Protein AF-A0A8C1LVQ7-F1 (afdb_monomer)

pLDDT: mean 75.04, std 17.67, range [25.98, 98.31]

Secondary structure (DSSP, 8-state):
--EE-SS-EEE-SSS-HHHHHHHHHHHHHTT--S-EEE-SSSTTTTTTTT------TTTHHHHHHHHHHHS-----B-S-EEEEE-S--S-----TT-EEE-HHHHHHH-TTS--TT--EEEEETT--B--HHHHHHHT-S--PPPPSS-EE-S-EEE--GGG--SSSSS-TTS----EEEE----SS---EEETTEEE------TTT----HHHHHH-SPTT-SS--BPP--GGGHHHHHHHHHHSGGGGG-------B-EEEE-TTS--EEEEPTTSTTEEEEE--SSGGGTSTTHHHHHTT---S--GGG-GGG--TT--HHHHT--HHHHGGGS---TT----TT-S-S---TTHHHHTTTEEEEEETTEEEEEEE--TTS--S----SS--TTHHHHHHHHHHHHHS------TTS------STTHHHHHHHH-SSPPPP--TTTHHHHHHHHHHHHHHHHHHHHHHHHHHHHHHHTT--

Mean predicted aligned error: 12.25 Å

InterPro domains:
  IPR006076 FAD dependent oxidoreductase [PF01266] (23-138)
  IPR006222 GCVT, N-terminal domain [PF01571] (364-446)
  IPR027266 Aminomethyltransferase superfamily [G3DSA:3.30.1360.120] (344-453)
  IPR036188 FAD/NAD(P)-binding domain superfamily [G3DSA:3.50.50.60] (22-139)
  IPR036188 FAD/NAD(P)-binding domain superfamily [G3DSA:3.50.50.60] (146-315)
  IPR036188 FAD/NAD(P)-binding domain superfamily [SSF51905] (23-320)

Nearest PDB structures (foldseek):
  4paa-assembly2_B  TM=9.096E-01  e=4.482E-50  Rattus norvegicus
  4pab-assembly2_B  TM=9.249E-01  e=1.446E-49  Rattus norvegicus
  5l46-assembly2_B  TM=9.086E-01  e=3.044E-48  Homo sapiens
  3gsi-assembly1_A  TM=8.073E-01  e=5.588E-16  Arthrobacter globiformis
  1y56-assembly1_B  TM=6.963E-01  e=1.276E-12  Pyrococcus horikoshii OT3

Organism: Cyprinus carpio (NCBI:txid7962)

Radius of gyration: 30.46 Å; Cα contacts (8 Å, |Δi|>4): 750; chains: 1; bounding box: 82×115×69 Å

Foldseek 3Di:
DAPEQPFAEEDDAAAVLLQSLLQLLLCVVVVTPSYHYDYPPDHNFADLQLDWAFWPVPCLVVLVVLCVVQVFNFAFDWLWDKDFDQDPQPDLDQPPQWDKAALVVVCVSPVLFDSPRTGIMTIGGSTTTTRSVSSSVSSDDDDDDDDDDHYDRPAYEDAHWQQQDQDDDDDVWQGQQKWKWKDFFDQRWPWDDDPPDTDTGYLAALVLTDTPLVCSVVNDDPPRTNDFDDDDCVSGVVVLVVVCVGRVVSVVDDDPDDGIHMGMAHLQQAAAFADGPPDPRYTYQYHHNHPNHGNSPRNCRVVVNCVDDDVVNHSVLATNQSDSQSSSFRRNSNCVPPRDFVVDADPRPPQTPDEDPCCVVCVVFADFGDGSNYTFGPFGDDPPQDDDDDTGNDDDRCPVRVVVQVVCVVVHNDDGDPVPDDDDDADDPCSLVVVPVVDPDHDDDPDCPPVVVVVVVVVVVVVVVVVVVVVVVVVVVVVVVVVPD

Sequence (485 aa):
MICAADGCVLALRDGSAGVLRNLAYHLVKAGQKDVVLLEKSQLTAGSTWHAVHTRVRGHIKLSEQLEAETGQAVGFHQPGSGRAQISDDQNTLAPDATVPHRPEKIQQLFPLLNMDKVLAGLYNPGDGHIDPYSLTMAQIYYPAPTPHGTIRANRIVNATGLATPTRQTTPPHDRPHLFIGPHPHNASPVRRQERDGLLFGPYEKEEKMKLQDSWVRDRVPPGFGKELFESDLDRIMDHVERAMEMVLVLKNADIINSVSGPITYTPDLLPMIGPHQGARNYWTAIGFSSIRQGKARVCRVIDRCVACDLIECDPNRYAHWTSVPYLCARESYGFNNVVGYPKEERFAGRPTDRVSGVYELLKDRCSMGFHAGWEQPHYFHKPGDDTGYKPSFRRTNWFGPVGRECKLVMEGVGVIDLSPFGKFIVKGEDSHRLLDRVFANTLPKVRERETERERATDRERETERDRATDRERERERERDSSVFE

Solvent-accessible surface area (backbone atoms only — not comparable to full-atom values): 28679 Å² total; per-residue (Å²): 109,75,51,78,37,99,16,44,30,44,44,42,36,41,14,36,35,56,45,57,33,50,40,51,40,49,41,46,75,73,66,51,58,56,70,42,77,50,68,78,82,53,88,35,26,31,48,33,61,79,47,83,53,65,49,48,73,83,40,50,70,57,59,63,44,41,29,76,74,60,74,37,76,34,61,74,46,54,88,25,47,77,46,77,35,67,67,86,70,89,66,78,78,61,60,101,78,46,48,81,37,56,43,69,59,49,40,72,76,40,71,64,50,53,58,93,56,46,70,30,28,39,41,32,78,71,23,23,36,46,39,49,58,38,45,42,57,47,44,62,78,78,93,73,90,72,82,88,65,56,72,52,57,77,28,42,34,39,34,17,37,71,60,55,63,71,73,84,86,55,61,94,49,61,49,74,65,60,37,40,28,63,48,55,42,37,55,64,66,48,70,42,77,48,88,98,46,77,42,65,33,43,39,47,51,48,90,68,53,67,62,45,61,62,36,63,75,74,44,65,65,91,82,78,56,79,68,65,53,81,69,64,62,78,79,44,38,76,52,52,53,54,44,28,68,39,27,54,71,53,72,80,53,82,85,88,79,72,79,27,31,62,35,22,26,24,63,82,48,46,36,27,43,41,68,40,82,98,43,88,55,33,30,36,50,31,21,55,61,47,77,65,75,46,57,74,56,52,50,35,63,74,72,74,46,73,86,62,94,56,72,84,25,34,50,65,65,58,48,66,52,63,35,71,70,40,42,66,36,44,53,54,58,38,49,72,58,56,86,83,43,62,85,68,83,82,64,73,52,62,81,44,86,42,59,57,96,56,40,84,79,41,58,91,44,28,49,70,34,85,53,86,52,24,64,38,76,72,44,56,65,56,95,90,58,72,78,79,95,61,74,40,94,57,91,43,66,60,54,64,41,48,53,50,52,55,48,39,48,75,77,58,80,70,85,78,86,66,78,81,62,90,82,85,88,84,75,66,92,60,36,64,65,52,51,55,71,73,41,93,60,82,75,79,77,85,73,69,75,60,60,54,56,54,53,48,52,51,50,53,53,51,53,52,49,53,54,51,53,51,53,50,54,51,54,50,52,54,53,63,57,61,75,76,119

Structure (mmCIF, N/CA/C/O backbone):
data_AF-A0A8C1LVQ7-F1
#
_entry.id   AF-A0A8C1LVQ7-F1
#
loop_
_atom_site.group_PDB
_atom_site.id
_atom_site.type_symbol
_atom_site.label_atom_id
_atom_site.label_alt_id
_atom_site.label_comp_id
_atom_site.label_asym_id
_atom_site.label_entity_id
_atom_site.label_seq_id
_atom_site.pdbx_PDB_ins_code
_atom_site.Cartn_x
_atom_site.Cartn_y
_atom_site.Cartn_z
_atom_site.occupancy
_atom_site.B_iso_or_equiv
_atom_site.auth_seq_id
_atom_site.auth_comp_id
_atom_site.auth_asym_id
_atom_site.auth_atom_id
_atom_site.pdbx_PDB_model_num
ATOM 1 N N . MET A 1 1 ? -11.438 -18.220 35.500 1.00 28.17 1 MET A N 1
ATOM 2 C CA . MET A 1 1 ? -12.626 -18.737 34.789 1.00 28.17 1 MET A CA 1
ATOM 3 C C . MET A 1 1 ? -12.273 -18.774 33.305 1.00 28.17 1 MET A C 1
ATOM 5 O O . MET A 1 1 ? -11.811 -17.755 32.808 1.00 28.17 1 MET A O 1
ATOM 9 N N . ILE A 1 2 ? -12.343 -19.928 32.632 1.00 31.89 2 ILE A N 1
ATOM 10 C CA . ILE A 1 2 ? -12.141 -19.998 31.174 1.00 31.89 2 ILE A CA 1
ATOM 11 C C . ILE A 1 2 ? -13.504 -19.702 30.557 1.00 31.89 2 ILE A C 1
ATOM 13 O O . ILE A 1 2 ? -14.396 -20.539 30.651 1.00 31.89 2 ILE A O 1
ATOM 17 N N . CYS A 1 3 ? -13.681 -18.516 29.977 1.00 35.53 3 CYS A N 1
ATOM 18 C CA . CYS A 1 3 ? -14.855 -18.264 29.149 1.00 35.53 3 CYS A CA 1
ATOM 19 C C . CYS A 1 3 ? -14.598 -18.960 27.810 1.00 35.53 3 CYS A C 1
ATOM 21 O O . CYS A 1 3 ? -13.742 -18.532 27.029 1.00 35.53 3 CYS A O 1
ATOM 23 N N . ALA A 1 4 ? -15.263 -20.090 27.586 1.00 31.64 4 ALA A N 1
ATOM 24 C CA . ALA A 1 4 ? -15.319 -20.699 26.269 1.00 31.64 4 ALA A CA 1
ATOM 25 C C . ALA A 1 4 ? -16.251 -19.833 25.416 1.00 31.64 4 ALA A C 1
ATOM 27 O O . ALA A 1 4 ? -17.458 -19.828 25.631 1.00 31.64 4 ALA A O 1
ATOM 28 N N . ALA A 1 5 ? -15.678 -19.043 24.513 1.00 40.97 5 ALA A N 1
ATOM 29 C CA . ALA A 1 5 ? -16.430 -18.488 23.405 1.00 40.97 5 ALA A CA 1
ATOM 30 C C . ALA A 1 5 ? -16.334 -19.517 22.275 1.00 40.97 5 ALA A C 1
ATOM 32 O O . ALA A 1 5 ? -15.235 -19.795 21.797 1.00 40.97 5 ALA A O 1
ATOM 33 N N . ASP A 1 6 ? -17.459 -20.071 21.831 1.00 41.31 6 ASP A N 1
ATOM 34 C CA . ASP A 1 6 ? -17.503 -20.955 20.657 1.00 41.31 6 ASP A CA 1
ATOM 35 C C . ASP A 1 6 ? -17.378 -20.165 19.327 1.00 41.31 6 ASP A C 1
ATOM 37 O O . ASP A 1 6 ? -17.620 -20.692 18.239 1.00 41.31 6 ASP A O 1
ATOM 41 N N . GLY A 1 7 ? -16.914 -18.908 19.384 1.00 53.06 7 GLY A N 1
ATOM 42 C CA . GLY A 1 7 ? -16.820 -17.974 18.260 1.00 53.06 7 GLY A CA 1
ATOM 43 C C . GLY A 1 7 ? -15.437 -17.372 17.990 1.00 53.06 7 GLY A C 1
ATOM 44 O O . GLY A 1 7 ? -14.389 -17.809 18.480 1.00 53.06 7 GLY A O 1
ATOM 45 N N . CYS A 1 8 ? -15.438 -16.391 17.087 1.00 56.81 8 CYS A N 1
ATOM 46 C CA . CYS A 1 8 ? -14.257 -15.691 16.585 1.00 56.81 8 CYS A CA 1
ATOM 47 C C . CYS A 1 8 ? -13.794 -14.633 17.597 1.00 56.81 8 CYS A C 1
ATOM 49 O O . CYS A 1 8 ? -14.520 -13.681 17.870 1.00 56.81 8 CYS A O 1
ATOM 51 N N . VAL A 1 9 ? -12.562 -14.735 18.105 1.00 60.12 9 VAL A N 1
ATOM 52 C CA . VAL A 1 9 ? -11.994 -13.685 18.963 1.00 60.12 9 VAL A CA 1
ATOM 53 C C . VAL A 1 9 ? -11.265 -12.668 18.097 1.00 60.12 9 VAL A C 1
ATOM 55 O O . VAL A 1 9 ? -10.383 -12.992 17.301 1.00 60.12 9 VAL A O 1
ATOM 58 N N . LEU A 1 10 ? -11.639 -11.408 18.264 1.00 61.56 10 LEU A N 1
ATOM 59 C CA . LEU A 1 10 ? -11.090 -10.267 17.561 1.00 61.56 10 LEU A CA 1
ATOM 60 C C . LEU A 1 10 ? -10.248 -9.430 18.529 1.00 61.56 10 LEU A C 1
ATOM 62 O O . LEU A 1 10 ? -10.754 -8.540 19.205 1.00 61.56 10 LEU A O 1
ATOM 66 N N . ALA A 1 11 ? -8.957 -9.715 18.657 1.00 56.19 11 ALA A N 1
ATOM 67 C CA . ALA A 1 11 ? -8.146 -9.046 19.663 1.00 56.19 11 ALA A CA 1
ATOM 68 C C . ALA A 1 11 ? -6.679 -8.914 19.255 1.00 56.19 11 ALA A C 1
ATOM 70 O O . ALA A 1 11 ? -6.014 -9.919 19.008 1.00 56.19 11 ALA A O 1
ATOM 71 N N . LEU A 1 12 ? -6.145 -7.685 19.294 1.00 52.28 12 LEU A N 1
ATOM 72 C CA . LEU A 1 12 ? -5.414 -7.145 20.459 1.00 52.28 12 LEU A CA 1
ATOM 73 C C . LEU A 1 12 ? -4.990 -5.669 20.191 1.00 52.28 12 LEU A C 1
ATOM 75 O O . LEU A 1 12 ? -4.910 -5.259 19.046 1.00 52.28 12 LEU A O 1
ATOM 79 N N . ARG A 1 13 ? -4.755 -4.896 21.265 1.00 50.66 13 ARG A N 1
ATOM 80 C CA . ARG A 1 13 ? -3.928 -3.671 21.498 1.00 50.66 13 ARG A CA 1
ATOM 81 C C . ARG A 1 13 ? -3.842 -2.490 20.482 1.00 50.66 13 ARG A C 1
ATOM 83 O O . ARG A 1 13 ? -3.178 -2.601 19.478 1.00 50.66 13 ARG A O 1
ATOM 90 N N . ASP A 1 14 ? -4.244 -1.292 20.938 1.00 40.28 14 ASP A N 1
ATOM 91 C CA . ASP A 1 14 ? -3.823 0.083 20.534 1.00 40.28 14 ASP A CA 1
ATOM 92 C C . ASP A 1 14 ? -4.612 0.919 19.522 1.00 40.28 14 ASP A C 1
ATOM 94 O O . ASP 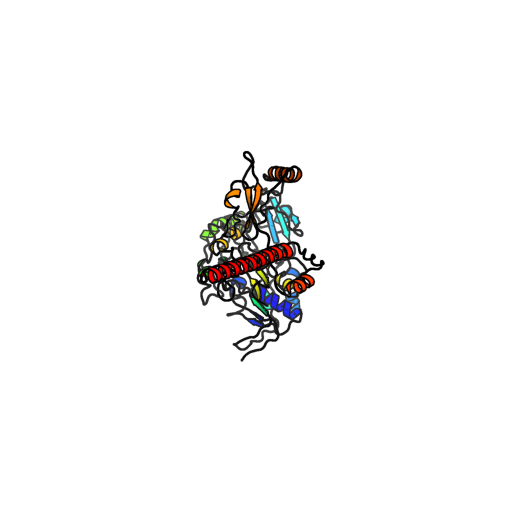A 1 14 ? -4.106 1.839 18.896 1.00 40.28 14 ASP A O 1
ATOM 98 N N . GLY A 1 15 ? -5.932 0.777 19.491 1.00 43.97 15 GLY A N 1
ATOM 99 C CA . GLY A 1 15 ? -6.737 1.899 19.015 1.00 43.97 15 GLY A CA 1
ATOM 100 C C . GLY A 1 15 ? -6.507 2.289 17.553 1.00 43.97 15 GLY A C 1
ATOM 101 O O . GLY A 1 15 ? -6.721 3.443 17.192 1.00 43.97 15 GLY A O 1
ATOM 102 N N . SER A 1 16 ? -6.273 1.290 16.700 1.00 48.06 16 SER A N 1
ATOM 103 C CA . SER A 1 16 ? -6.917 1.205 15.380 1.00 48.06 16 SER A CA 1
ATOM 104 C C . SER A 1 16 ? -8.382 0.726 15.514 1.00 48.06 16 SER A C 1
ATOM 106 O O . SER A 1 16 ? -8.925 -0.002 14.681 1.00 48.06 16 SER A O 1
ATOM 108 N N . ALA A 1 17 ? -9.045 1.128 16.609 1.00 49.38 17 ALA A N 1
ATOM 109 C CA . ALA A 1 17 ? -10.346 0.633 17.043 1.00 49.38 17 ALA A CA 1
ATOM 110 C C . ALA A 1 17 ? -11.401 0.724 15.934 1.00 49.38 17 ALA A C 1
ATOM 112 O O . ALA A 1 17 ? -12.252 -0.148 15.855 1.00 49.38 17 ALA A O 1
ATOM 113 N N . GLY A 1 18 ? -11.302 1.699 15.025 1.00 56.47 18 GLY A N 1
ATOM 114 C CA . GLY A 1 18 ? -12.224 1.828 13.898 1.00 56.47 18 GLY A CA 1
ATOM 115 C C . GLY A 1 18 ? -12.193 0.678 12.878 1.00 56.47 18 GLY A C 1
ATOM 116 O O . GLY A 1 18 ? -13.194 0.479 12.199 1.00 56.47 18 GLY A O 1
ATOM 117 N N . VAL A 1 19 ? -11.092 -0.072 12.728 1.00 59.38 19 VAL A N 1
ATOM 118 C CA . VAL A 1 19 ? -11.034 -1.234 11.811 1.00 59.38 19 VAL A CA 1
ATOM 119 C C . VAL A 1 19 ? -11.512 -2.503 12.513 1.00 59.38 19 VAL A C 1
ATOM 121 O O . VAL A 1 19 ? -12.360 -3.210 11.976 1.00 59.38 19 VAL A O 1
ATOM 124 N N . LEU A 1 20 ? -11.041 -2.749 13.741 1.00 62.47 20 LEU A N 1
ATOM 125 C CA . LEU A 1 20 ? -11.515 -3.849 14.593 1.00 62.47 20 LEU A CA 1
ATOM 126 C C . LEU A 1 20 ? -13.024 -3.778 14.818 1.00 62.47 20 LEU A C 1
ATOM 128 O O . LEU A 1 20 ? -13.723 -4.777 14.709 1.00 62.47 20 LEU A O 1
ATOM 132 N N . ARG A 1 21 ? -13.541 -2.584 15.099 1.00 67.44 21 ARG A N 1
ATOM 133 C CA . ARG A 1 21 ? -14.971 -2.360 15.321 1.00 67.44 21 ARG A CA 1
ATOM 134 C C . ARG A 1 21 ? -15.780 -2.555 14.072 1.00 67.44 21 ARG A C 1
ATOM 136 O O . ARG A 1 21 ? -16.805 -3.214 14.139 1.00 67.44 21 ARG A O 1
ATOM 143 N N . ASN A 1 22 ? -15.304 -2.043 12.943 1.00 69.75 22 ASN A N 1
ATOM 144 C CA . ASN A 1 22 ? -15.976 -2.272 11.679 1.00 69.75 22 ASN A CA 1
ATOM 145 C C . ASN A 1 22 ? -16.050 -3.774 11.373 1.00 69.75 22 ASN A C 1
ATOM 147 O O . ASN A 1 22 ? -17.121 -4.280 11.058 1.00 69.75 22 ASN A O 1
ATOM 151 N N . LEU A 1 23 ? -14.952 -4.500 11.573 1.00 73.12 23 LEU A N 1
ATOM 152 C CA . LEU A 1 23 ? -14.928 -5.944 11.402 1.00 73.12 23 LEU A CA 1
ATOM 153 C C . LEU A 1 23 ? -15.866 -6.670 12.378 1.00 73.12 23 LEU A C 1
ATOM 155 O O . LEU A 1 23 ? -16.663 -7.491 11.939 1.00 73.12 23 LEU A O 1
ATOM 159 N N . ALA A 1 24 ? -15.829 -6.349 13.673 1.00 75.19 24 ALA A N 1
ATOM 160 C CA . ALA A 1 24 ? -16.742 -6.925 14.662 1.00 75.19 24 ALA A CA 1
ATOM 161 C C . ALA A 1 24 ? -18.212 -6.641 14.311 1.00 75.19 24 ALA A C 1
ATOM 163 O O . ALA A 1 24 ? -19.026 -7.559 14.299 1.00 75.19 24 ALA A O 1
ATOM 164 N N . TYR A 1 25 ? -18.531 -5.391 13.964 1.00 76.00 25 TYR A N 1
ATOM 165 C CA . TYR A 1 25 ? -19.852 -4.952 13.517 1.00 76.00 25 TYR A CA 1
ATOM 166 C C . TYR A 1 25 ? -20.333 -5.779 12.321 1.00 76.00 25 TYR A C 1
ATOM 168 O O . TYR A 1 25 ? -21.446 -6.297 12.343 1.00 76.00 25 TYR A O 1
ATOM 176 N N . HIS A 1 26 ? -19.491 -5.960 11.300 1.00 76.19 26 HIS A N 1
ATOM 177 C CA . HIS A 1 26 ? -19.857 -6.734 10.117 1.00 76.19 26 HIS A CA 1
ATOM 178 C C . HIS A 1 26 ? -19.997 -8.230 10.408 1.00 76.19 26 HIS A C 1
ATOM 180 O O . HIS A 1 26 ? -20.952 -8.827 9.924 1.00 76.19 26 HIS A O 1
ATOM 186 N N . LEU A 1 27 ? -19.130 -8.818 11.238 1.00 76.62 27 LEU A N 1
ATOM 187 C CA . LEU A 1 27 ? -19.247 -10.222 11.650 1.00 76.62 27 LEU A CA 1
ATOM 188 C C . LEU A 1 27 ? -20.560 -10.472 12.401 1.00 76.62 27 LEU A C 1
ATOM 190 O O . LEU A 1 27 ? -21.291 -11.404 12.071 1.00 76.62 27 LEU A O 1
ATOM 194 N N . VAL A 1 28 ? -20.892 -9.615 13.370 1.00 78.06 28 VAL A N 1
ATOM 195 C CA . VAL A 1 28 ? -22.149 -9.711 14.127 1.00 78.06 28 VAL A CA 1
ATOM 196 C C . VAL A 1 28 ? -23.352 -9.502 13.205 1.00 78.06 28 VAL A C 1
ATOM 198 O O . VAL A 1 28 ? -24.300 -10.283 13.251 1.00 78.06 28 VAL A O 1
ATOM 201 N N . LYS A 1 29 ? -23.301 -8.508 12.309 1.00 77.19 29 LYS A N 1
ATOM 202 C CA . LYS A 1 29 ? -24.360 -8.247 11.319 1.00 77.19 29 LYS A CA 1
ATOM 203 C C . LYS A 1 29 ? -24.533 -9.398 10.319 1.00 77.19 29 LYS A C 1
ATOM 205 O O . LYS A 1 29 ? -25.645 -9.633 9.859 1.00 77.19 29 LYS A O 1
ATOM 210 N N . ALA A 1 30 ? -23.467 -10.143 10.025 1.00 76.69 30 ALA A N 1
ATOM 211 C CA . ALA A 1 30 ? -23.495 -11.370 9.228 1.00 76.69 30 ALA A CA 1
ATOM 212 C C . ALA A 1 30 ? -23.968 -12.611 10.018 1.00 76.69 30 ALA A C 1
ATOM 214 O O . ALA A 1 30 ? -24.042 -13.706 9.463 1.00 76.69 30 ALA A O 1
ATOM 215 N N . GLY A 1 31 ? -24.306 -12.462 11.305 1.00 79.44 31 GLY A N 1
ATOM 216 C CA . GLY A 1 31 ? -24.837 -13.531 12.152 1.00 79.44 31 GLY A CA 1
ATOM 217 C C . GLY A 1 31 ? -23.779 -14.353 12.893 1.00 79.44 31 GLY A C 1
ATOM 218 O O . GLY A 1 31 ? -24.126 -15.376 13.489 1.00 79.44 31 GLY A O 1
ATOM 219 N N . GLN A 1 32 ? -22.506 -13.935 12.890 1.00 77.50 32 GLN A N 1
ATOM 220 C CA . GLN A 1 32 ? -21.479 -14.572 13.717 1.00 77.50 32 GLN A CA 1
ATOM 221 C C . GLN A 1 32 ? -21.789 -14.357 15.198 1.00 77.50 32 GLN A C 1
ATOM 223 O O . GLN A 1 32 ? -22.007 -13.233 15.653 1.00 77.50 32 GLN A O 1
ATOM 228 N N . LYS A 1 33 ? -21.777 -15.454 15.955 1.00 79.44 33 LYS A N 1
ATOM 229 C CA . LYS A 1 33 ? -21.964 -15.454 17.407 1.00 79.44 33 LYS A CA 1
ATOM 230 C C . LYS A 1 33 ? -20.618 -15.418 18.126 1.00 79.44 33 LYS A C 1
ATOM 232 O O . LYS A 1 33 ? -19.578 -15.708 17.534 1.00 79.44 33 LYS A O 1
ATOM 237 N N . ASP A 1 34 ? -20.662 -15.038 19.399 1.00 79.31 34 ASP A N 1
ATOM 238 C CA . ASP A 1 34 ? -19.522 -15.055 20.322 1.00 79.31 34 ASP A CA 1
ATOM 239 C C . ASP A 1 34 ? -18.292 -14.292 19.795 1.00 79.31 34 ASP A C 1
ATOM 241 O O . ASP A 1 34 ? -17.144 -14.718 19.945 1.00 79.31 34 ASP A O 1
ATOM 245 N N . VAL A 1 35 ? -18.544 -13.142 19.157 1.00 78.75 35 VAL A N 1
ATOM 246 C CA . VAL A 1 35 ? -17.503 -12.207 18.718 1.00 78.75 35 VAL A CA 1
ATOM 247 C C . VAL A 1 35 ? -17.020 -11.410 19.922 1.00 78.75 35 VAL A C 1
ATOM 249 O O . VAL A 1 35 ? -17.755 -10.596 20.479 1.00 78.75 35 VAL A O 1
ATOM 252 N N . VAL A 1 36 ? -15.765 -11.622 20.313 1.00 78.56 36 VAL A N 1
ATOM 253 C CA . VAL A 1 36 ? -15.163 -10.945 21.470 1.00 78.56 36 VAL A CA 1
ATOM 254 C C . VAL A 1 36 ? -14.109 -9.955 21.002 1.00 78.56 36 VAL A C 1
ATOM 256 O O . VAL A 1 36 ? -13.162 -10.351 20.326 1.00 78.56 36 VAL A O 1
ATOM 259 N N . LEU A 1 37 ? -14.244 -8.686 21.396 1.00 78.25 37 LEU A N 1
ATOM 260 C CA . LEU A 1 37 ? -13.240 -7.650 21.157 1.00 78.25 37 LEU A CA 1
ATOM 261 C C . LEU A 1 37 ? -12.423 -7.394 22.425 1.00 78.25 37 LEU A C 1
ATOM 263 O O . LEU A 1 37 ? -13.003 -7.084 23.464 1.00 78.25 37 LEU A O 1
ATOM 267 N N . LEU A 1 38 ? -11.089 -7.470 22.339 1.00 77.25 38 LEU A N 1
ATOM 268 C CA . LEU A 1 38 ? -10.206 -7.098 23.457 1.00 77.25 38 LEU A CA 1
ATOM 269 C C . LEU A 1 38 ? -9.416 -5.828 23.140 1.00 77.25 38 LEU A C 1
ATOM 271 O O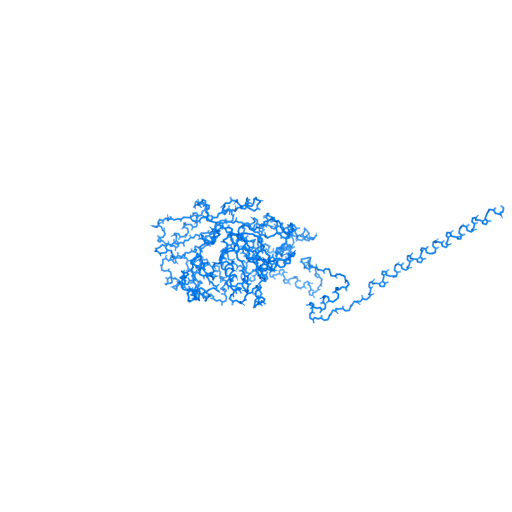 . LEU A 1 38 ? -8.620 -5.788 22.201 1.00 77.25 38 LEU A O 1
ATOM 275 N N . GLU A 1 39 ? -9.601 -4.816 23.982 1.00 75.25 39 GLU A N 1
ATOM 276 C CA . GLU A 1 39 ? -8.851 -3.560 23.973 1.00 75.25 39 GLU A CA 1
ATOM 277 C C . GLU A 1 39 ? -7.995 -3.468 25.244 1.00 75.25 39 GLU A C 1
ATOM 279 O O . GLU A 1 39 ? -8.396 -3.930 26.310 1.00 75.25 39 GLU A O 1
ATOM 284 N N . LYS A 1 40 ? -6.793 -2.894 25.127 1.00 74.88 40 LYS A N 1
ATOM 285 C CA . LYS A 1 40 ? -5.822 -2.802 26.224 1.00 74.88 40 LYS A CA 1
ATOM 286 C C . LYS A 1 40 ? -6.286 -1.842 27.318 1.00 74.88 40 LYS A C 1
ATOM 288 O O . LYS A 1 40 ? -6.053 -2.111 28.491 1.00 74.88 40 LYS A O 1
ATOM 293 N N . SER A 1 41 ? -6.841 -0.697 26.931 1.00 76.31 41 SER A N 1
ATOM 294 C CA . SER A 1 41 ? -7.247 0.354 27.866 1.00 76.31 41 SER A CA 1
ATOM 295 C C . SER A 1 41 ? -8.670 0.804 27.582 1.00 76.31 41 SER A C 1
ATOM 297 O O . SER A 1 41 ? -9.615 0.346 28.212 1.00 76.31 41 SER A O 1
ATOM 299 N N . GLN A 1 42 ? -8.827 1.678 26.599 1.00 73.62 42 GLN A N 1
ATOM 300 C CA . GLN A 1 42 ? -10.105 2.204 26.164 1.00 73.62 42 GLN A CA 1
ATOM 301 C C . GLN A 1 42 ? -10.145 2.248 24.647 1.00 73.62 42 GLN A C 1
ATOM 303 O O . GLN A 1 42 ? -9.125 2.293 23.956 1.00 73.62 42 GLN A O 1
ATOM 308 N N . LEU A 1 43 ? -11.358 2.264 24.128 1.00 73.31 43 LEU A N 1
ATOM 309 C CA . LEU A 1 43 ? -11.592 2.373 22.702 1.00 73.31 43 LEU A CA 1
ATOM 310 C C . LEU A 1 43 ? -10.985 3.679 22.181 1.00 73.31 43 LEU A C 1
ATOM 312 O O . LEU A 1 43 ? -10.931 4.677 22.898 1.00 73.31 43 LEU A O 1
ATOM 316 N N . THR A 1 44 ? -10.499 3.624 20.941 1.00 71.19 44 THR A N 1
ATOM 317 C CA . THR A 1 44 ? -9.786 4.711 20.248 1.00 71.19 44 THR A CA 1
ATOM 318 C C . THR A 1 44 ? -8.459 5.142 20.885 1.00 71.19 44 THR A C 1
ATOM 320 O O . THR A 1 44 ? -7.955 6.185 20.503 1.00 71.19 44 THR A O 1
ATOM 323 N N . ALA A 1 45 ? -7.855 4.392 21.816 1.00 71.69 45 ALA A N 1
ATOM 324 C CA . ALA A 1 45 ? -6.681 4.858 22.574 1.00 71.69 45 ALA A CA 1
ATOM 325 C C . ALA A 1 45 ? -5.334 4.951 21.822 1.00 71.69 45 ALA A C 1
ATOM 327 O O . ALA A 1 45 ? -4.358 5.390 22.421 1.00 71.69 45 ALA A O 1
ATOM 328 N N . GLY A 1 46 ? -5.236 4.573 20.550 1.00 70.69 46 GLY A N 1
ATOM 329 C CA . GLY A 1 46 ? -4.029 4.797 19.739 1.00 70.69 46 GLY A CA 1
ATOM 330 C C . GLY A 1 46 ? -4.332 5.658 18.532 1.00 70.69 46 GLY A C 1
ATOM 331 O O . GLY A 1 46 ? -4.967 6.688 18.694 1.00 70.69 46 GLY A O 1
ATOM 332 N N . SER A 1 47 ? -3.904 5.298 17.325 1.00 67.38 47 SER A N 1
ATOM 333 C CA . SER A 1 47 ? -3.877 6.288 16.233 1.00 67.38 47 SER A CA 1
ATOM 334 C C . SER A 1 47 ? -5.245 6.838 15.793 1.00 67.38 47 SER A C 1
ATOM 336 O O . SER A 1 47 ? -5.320 7.894 15.168 1.00 67.38 47 SER A O 1
ATOM 338 N N . THR A 1 48 ? -6.352 6.165 16.139 1.00 68.56 48 THR A N 1
ATOM 339 C CA . THR A 1 48 ? -7.706 6.560 15.712 1.00 68.56 48 THR A CA 1
ATOM 340 C C . THR A 1 48 ? -8.158 7.907 16.282 1.00 68.56 48 THR A C 1
ATOM 342 O O . THR A 1 48 ? -8.771 8.666 15.543 1.00 68.56 48 THR A O 1
ATOM 345 N N . TRP A 1 49 ? -7.903 8.235 17.557 1.00 66.75 49 TRP A N 1
ATOM 346 C CA . TRP A 1 49 ? -8.509 9.434 18.174 1.00 66.75 49 TRP A CA 1
ATOM 347 C C . TRP A 1 49 ? -7.951 10.754 17.630 1.00 66.75 49 TRP A C 1
ATOM 349 O O . TRP A 1 49 ? -8.677 11.740 17.574 1.00 66.75 49 TRP A O 1
ATOM 359 N N . HIS A 1 50 ? -6.680 10.772 17.222 1.00 65.56 50 HIS A N 1
ATOM 360 C CA . HIS A 1 50 ? -6.011 11.961 16.686 1.00 65.56 50 HIS A CA 1
ATOM 361 C C . HIS A 1 50 ? -5.998 11.985 15.151 1.00 65.56 50 HIS A C 1
ATOM 363 O O . HIS A 1 50 ? -5.305 12.795 14.533 1.00 65.56 50 HIS A O 1
ATOM 369 N N . ALA A 1 51 ? -6.701 11.050 14.511 1.00 65.31 51 ALA A N 1
ATOM 370 C CA . ALA A 1 51 ? -6.704 10.935 13.068 1.00 65.31 51 ALA A CA 1
ATOM 371 C C . ALA A 1 51 ? -7.524 12.061 12.434 1.00 65.31 51 ALA A C 1
ATOM 373 O O . ALA A 1 51 ? -8.678 12.304 12.779 1.00 65.31 51 ALA A O 1
ATOM 374 N N . VAL A 1 52 ? -6.961 12.688 11.407 1.00 54.97 52 VAL A N 1
ATOM 375 C CA . VAL A 1 52 ? -7.675 13.686 10.607 1.00 54.97 52 VAL A CA 1
ATOM 376 C C . VAL A 1 52 ? -8.244 12.993 9.381 1.00 54.97 52 VAL A C 1
ATOM 378 O O . VAL A 1 52 ? -7.566 12.761 8.380 1.00 54.97 52 VAL A O 1
ATOM 381 N N . HIS A 1 53 ? -9.503 12.583 9.482 1.00 57.75 53 HIS A N 1
ATOM 382 C CA . HIS A 1 53 ? -10.165 11.810 8.439 1.00 57.75 53 HIS A CA 1
ATOM 383 C C . HIS A 1 53 ? -10.451 12.660 7.210 1.00 57.75 53 HIS A C 1
ATOM 385 O O . HIS A 1 53 ? -11.168 13.647 7.296 1.00 57.75 53 HIS A O 1
ATOM 391 N N . THR A 1 54 ? -9.936 12.245 6.054 1.00 50.00 54 THR A N 1
ATOM 392 C CA . THR A 1 54 ? -10.317 12.811 4.756 1.00 50.00 54 THR A CA 1
ATOM 393 C C . THR A 1 54 ? -10.419 11.723 3.699 1.00 50.00 54 THR A C 1
ATOM 395 O O . THR A 1 54 ? -9.579 10.818 3.636 1.00 50.00 54 THR A O 1
ATOM 398 N N . ARG A 1 55 ? -11.435 11.847 2.842 1.00 50.50 55 ARG A N 1
ATOM 399 C CA . ARG A 1 55 ? -11.832 10.892 1.801 1.00 50.50 55 ARG A CA 1
ATOM 400 C C . ARG A 1 55 ? -12.303 9.531 2.332 1.00 50.50 55 ARG A C 1
ATOM 402 O O . ARG A 1 55 ? -11.521 8.593 2.467 1.00 50.50 55 ARG A O 1
ATOM 409 N N . VAL A 1 56 ? -13.607 9.403 2.550 1.00 49.47 56 VAL A N 1
ATOM 410 C CA . VAL A 1 56 ? -14.361 8.219 2.991 1.00 49.47 56 VAL A CA 1
ATOM 411 C C . VAL A 1 56 ? -14.920 7.449 1.770 1.00 49.47 56 VAL A C 1
ATOM 413 O O . VAL A 1 56 ? -16.042 6.939 1.770 1.00 49.47 56 VAL A O 1
ATOM 416 N N . ARG A 1 57 ? -14.143 7.337 0.682 1.00 45.75 57 ARG A N 1
ATOM 417 C CA . ARG A 1 57 ? -14.561 6.617 -0.538 1.00 45.75 57 ARG A CA 1
ATOM 418 C C . ARG A 1 57 ? -14.818 5.135 -0.211 1.00 45.75 57 ARG A C 1
ATOM 420 O O . ARG A 1 57 ? -13.936 4.440 0.280 1.00 45.75 57 ARG A O 1
ATOM 427 N N . GLY A 1 58 ? -16.042 4.663 -0.459 1.00 48.75 58 GLY A N 1
ATOM 428 C CA . GLY A 1 58 ? -16.485 3.290 -0.160 1.00 48.75 58 GLY A CA 1
ATOM 429 C C . GLY A 1 58 ? -17.167 3.092 1.201 1.00 48.75 58 GLY A C 1
ATOM 430 O O . GLY A 1 58 ? -17.762 2.041 1.411 1.00 48.75 58 GLY A O 1
ATOM 431 N N . HIS A 1 59 ? -17.142 4.095 2.088 1.00 54.81 59 HIS A N 1
ATOM 432 C CA . HIS A 1 59 ? -17.840 4.070 3.382 1.00 54.81 59 HIS A CA 1
ATOM 433 C C . HIS A 1 59 ? -19.031 5.015 3.471 1.00 54.81 59 HIS A C 1
ATOM 435 O O . HIS A 1 59 ? -19.786 4.891 4.423 1.00 54.81 59 HIS A O 1
ATOM 441 N N . ILE A 1 60 ? -19.224 5.892 2.481 1.00 59.94 60 ILE A N 1
ATOM 442 C CA . ILE A 1 60 ? -20.341 6.848 2.401 1.00 59.94 60 ILE A CA 1
ATOM 443 C C . ILE A 1 60 ? -21.665 6.185 2.813 1.00 59.94 60 ILE A C 1
ATOM 445 O O . ILE A 1 60 ? -22.251 6.559 3.821 1.00 59.94 60 ILE A O 1
ATOM 449 N N . LYS A 1 61 ? -22.034 5.093 2.131 1.00 64.38 61 LYS A N 1
ATOM 450 C CA . LYS A 1 61 ? -23.281 4.363 2.398 1.00 64.38 61 LYS A CA 1
ATOM 451 C C . LYS A 1 61 ? -23.360 3.761 3.801 1.00 64.38 61 LYS A C 1
ATOM 453 O O . LYS A 1 61 ? -24.431 3.759 4.389 1.00 64.38 61 LYS A O 1
ATOM 458 N N . LEU A 1 62 ? -22.258 3.219 4.330 1.00 66.44 62 LEU A N 1
ATOM 459 C CA . LEU A 1 62 ? -22.274 2.628 5.672 1.00 66.44 62 LEU A CA 1
ATOM 460 C C . LEU A 1 62 ? -22.346 3.719 6.742 1.00 66.44 62 LEU A C 1
ATOM 462 O O . LEU A 1 62 ? -23.088 3.569 7.699 1.00 66.44 62 LEU A O 1
ATOM 466 N N . SER A 1 63 ? -21.593 4.806 6.587 1.00 68.38 63 SER A N 1
ATOM 467 C CA . SER A 1 63 ? -21.619 5.937 7.515 1.00 68.38 63 SER A CA 1
ATOM 468 C C . SER A 1 63 ? -22.999 6.596 7.561 1.00 68.38 63 SER A C 1
ATOM 470 O O . SER A 1 63 ? -23.482 6.875 8.650 1.00 68.38 63 SER A O 1
ATOM 472 N N . GLU A 1 64 ? -23.653 6.765 6.407 1.00 71.00 64 GLU A N 1
ATOM 473 C CA . GLU A 1 64 ? -25.042 7.243 6.308 1.00 71.00 64 GLU A CA 1
ATOM 474 C C . GLU A 1 64 ? -26.029 6.285 6.996 1.00 71.00 64 GLU A C 1
ATOM 476 O O . GLU A 1 64 ? -26.938 6.714 7.701 1.00 71.00 64 GLU A O 1
ATOM 481 N N . GLN A 1 65 ? -25.839 4.972 6.829 1.00 77.31 65 GLN A N 1
ATOM 482 C CA . GLN A 1 65 ? -26.691 3.958 7.455 1.00 77.31 65 GLN A CA 1
ATOM 483 C C . GLN A 1 65 ? -26.492 3.859 8.968 1.00 77.31 65 GLN A C 1
ATOM 485 O O . GLN A 1 65 ? -27.459 3.614 9.679 1.00 77.31 65 GLN A O 1
ATOM 490 N N . LEU A 1 66 ? -25.266 4.037 9.469 1.00 76.81 66 LEU A N 1
ATOM 491 C CA . LEU A 1 66 ? -24.944 3.852 10.887 1.00 76.81 66 LEU A CA 1
ATOM 492 C C . LEU A 1 66 ? -25.736 4.793 11.791 1.00 76.81 66 LEU A C 1
ATOM 494 O O . LEU A 1 66 ? -26.203 4.363 12.842 1.00 76.81 66 LEU A O 1
ATOM 498 N N . GLU A 1 67 ? -25.922 6.046 11.388 1.00 81.62 67 GLU A N 1
ATOM 499 C CA . GLU A 1 67 ? -26.708 7.000 12.173 1.00 81.62 67 GLU A CA 1
ATOM 500 C C . GLU A 1 67 ? -28.183 6.585 12.245 1.00 81.62 67 GLU A C 1
ATOM 502 O O . GLU A 1 67 ? -28.757 6.548 13.331 1.00 81.62 67 GLU A O 1
ATOM 507 N N . ALA A 1 68 ? -28.769 6.156 11.122 1.00 82.75 68 ALA A N 1
ATOM 508 C CA . ALA A 1 68 ? -30.138 5.638 11.087 1.00 82.75 68 ALA A CA 1
ATOM 509 C C . ALA A 1 68 ? -30.306 4.327 11.879 1.00 82.75 68 ALA A C 1
ATOM 511 O O . ALA A 1 68 ? -31.345 4.098 12.490 1.00 82.75 68 ALA A O 1
ATOM 512 N N . GLU A 1 69 ? -29.293 3.461 11.863 1.00 83.56 69 GLU A N 1
ATOM 513 C CA . GLU A 1 69 ? -29.325 2.148 12.511 1.00 83.56 69 GLU A CA 1
ATOM 514 C C . GLU A 1 69 ? -29.136 2.245 14.032 1.00 83.56 69 GLU A C 1
ATOM 516 O O . GLU A 1 69 ? -29.710 1.458 14.781 1.00 83.56 69 GLU A O 1
ATOM 521 N N . THR A 1 70 ? -28.337 3.211 14.496 1.00 82.25 70 THR A N 1
ATOM 522 C CA . THR A 1 70 ? -27.874 3.275 15.894 1.00 82.25 70 THR A CA 1
ATOM 523 C C . THR A 1 70 ? -28.379 4.492 16.661 1.00 82.25 70 THR A C 1
ATOM 525 O O . THR A 1 70 ? -28.245 4.541 17.883 1.00 82.25 70 THR A O 1
ATOM 528 N N . GLY A 1 71 ? -28.939 5.485 15.964 1.00 82.38 71 GLY A N 1
ATOM 529 C CA . GLY A 1 71 ? -29.341 6.771 16.535 1.00 82.38 71 GLY A CA 1
ATOM 530 C C . GLY A 1 71 ? -28.169 7.651 16.987 1.00 82.38 71 GLY A C 1
ATOM 531 O O . GLY A 1 71 ? -28.399 8.695 17.592 1.00 82.38 71 GLY A O 1
ATOM 532 N N . GLN A 1 72 ? -26.918 7.246 16.733 1.00 81.56 72 GLN A N 1
ATOM 533 C CA . GLN A 1 72 ? -25.727 8.015 17.091 1.00 81.56 72 GLN A CA 1
ATOM 534 C C . GLN A 1 72 ? -25.227 8.815 15.892 1.00 81.56 72 GLN A C 1
ATOM 536 O O . GLN A 1 72 ? -24.878 8.246 14.856 1.00 81.56 72 GLN A O 1
ATOM 541 N N . ALA A 1 73 ? -25.122 10.132 16.064 1.00 84.00 73 ALA A N 1
ATOM 542 C CA . ALA A 1 73 ? -24.497 10.998 15.076 1.00 84.00 73 ALA A CA 1
ATOM 543 C C . ALA A 1 73 ? -23.024 10.610 14.890 1.00 84.00 73 ALA A C 1
ATOM 545 O O . ALA A 1 73 ? -22.251 10.574 15.847 1.00 84.00 73 ALA A O 1
ATOM 546 N N . VAL A 1 74 ? -22.621 10.343 13.647 1.00 79.12 74 VAL A N 1
ATOM 547 C CA . VAL A 1 74 ? -21.237 9.956 13.310 1.00 79.12 74 VAL A CA 1
ATOM 548 C C . VAL A 1 74 ? -20.370 11.141 12.875 1.00 79.12 74 VAL A C 1
ATOM 550 O O . VAL A 1 74 ? -19.178 10.974 12.614 1.00 79.12 74 VAL A O 1
ATOM 553 N N . GLY A 1 75 ? -20.960 12.338 12.778 1.00 80.88 75 GLY A N 1
ATOM 554 C CA . GLY A 1 75 ? -20.263 13.559 12.373 1.00 80.88 75 GLY A CA 1
ATOM 555 C C . GLY A 1 75 ? -19.725 13.481 10.945 1.00 80.88 75 GLY A C 1
ATOM 556 O O . GLY A 1 75 ? -18.578 13.854 10.702 1.00 80.88 75 GLY A O 1
ATOM 557 N N . PHE A 1 76 ? -20.510 12.938 10.005 1.00 83.19 76 PHE A N 1
ATOM 558 C CA . PHE A 1 76 ? -20.095 12.792 8.610 1.00 83.19 76 PHE A CA 1
ATOM 559 C C . PHE A 1 76 ? -20.447 14.038 7.788 1.00 83.19 76 PHE A C 1
ATOM 561 O O . PHE A 1 76 ? -21.608 14.303 7.502 1.00 83.19 76 PHE A O 1
ATOM 568 N N . HIS A 1 77 ? -19.431 14.807 7.401 1.00 83.56 77 HIS A N 1
ATOM 569 C CA . HIS A 1 77 ? -19.570 16.018 6.594 1.00 83.56 77 HIS A CA 1
ATOM 570 C C . HIS A 1 77 ? -19.163 15.702 5.152 1.00 83.56 77 HIS A C 1
ATOM 572 O O . HIS A 1 77 ? -18.044 15.237 4.916 1.00 83.56 77 HIS A O 1
ATOM 578 N N . GLN A 1 78 ? -20.042 15.985 4.183 1.00 84.44 78 GLN A N 1
ATOM 579 C CA . GLN A 1 78 ? -19.890 15.567 2.779 1.00 84.44 78 GLN A CA 1
ATOM 580 C C . GLN A 1 78 ? -19.782 16.737 1.768 1.00 84.44 78 GLN A C 1
ATOM 582 O O . GLN A 1 78 ? -20.529 16.768 0.789 1.00 84.44 78 GLN A O 1
ATOM 587 N N . PRO A 1 79 ? -18.855 17.707 1.930 1.00 83.81 79 PRO A N 1
ATOM 588 C CA . PRO A 1 79 ? -18.681 18.800 0.959 1.00 83.81 79 PRO A CA 1
ATOM 589 C C . PRO A 1 79 ? -18.064 18.344 -0.384 1.00 83.81 79 PRO A C 1
ATOM 591 O O . PRO A 1 79 ? -17.927 19.120 -1.333 1.00 83.81 79 PRO A O 1
ATOM 594 N N . GLY A 1 80 ? -17.662 17.078 -0.484 1.00 80.50 80 GLY A N 1
ATOM 595 C CA . GLY A 1 80 ? -16.834 16.538 -1.550 1.00 80.50 80 GLY A CA 1
ATOM 596 C C . GLY A 1 80 ? -15.342 16.688 -1.259 1.00 80.50 80 GLY A C 1
ATOM 597 O O . GLY A 1 80 ? -14.911 17.179 -0.218 1.00 80.50 80 GLY A O 1
ATOM 598 N N . SER A 1 81 ? -14.507 16.205 -2.175 1.00 79.69 81 SER A N 1
ATOM 599 C CA . SER A 1 81 ? -13.049 16.255 -2.028 1.00 79.69 81 SER A CA 1
ATOM 600 C C . SER A 1 81 ? -12.359 16.557 -3.352 1.00 79.69 81 SER A C 1
ATOM 602 O O . SER A 1 81 ? -12.489 15.790 -4.307 1.00 79.69 81 SER A O 1
ATOM 604 N N . GLY A 1 82 ? -11.577 17.638 -3.383 1.00 76.06 82 GLY A N 1
ATOM 605 C CA . GLY A 1 82 ? -10.802 18.082 -4.543 1.00 76.06 82 GLY A CA 1
ATOM 606 C C . GLY A 1 82 ? -9.306 17.751 -4.454 1.00 76.06 82 GLY A C 1
ATOM 607 O O . GLY A 1 82 ? -8.744 17.679 -3.364 1.00 76.06 82 GLY A O 1
ATOM 608 N N . ARG A 1 83 ? -8.641 17.577 -5.599 1.00 79.69 83 ARG A N 1
ATOM 609 C CA . ARG A 1 83 ? -7.183 17.723 -5.759 1.00 79.69 83 ARG A CA 1
ATOM 610 C C . ARG A 1 83 ? -6.928 18.754 -6.849 1.00 79.69 83 ARG A C 1
ATOM 612 O O . ARG A 1 83 ? -7.477 18.601 -7.932 1.00 79.69 83 ARG A O 1
ATOM 619 N N . ALA A 1 84 ? -6.126 19.774 -6.568 1.00 78.94 84 ALA A N 1
ATOM 620 C CA . ALA A 1 84 ? -5.760 20.791 -7.550 1.00 78.94 84 ALA A CA 1
ATOM 621 C C . ALA A 1 84 ? -4.444 20.415 -8.239 1.00 78.94 84 ALA A C 1
ATOM 623 O O . ALA A 1 84 ? -3.499 19.986 -7.577 1.00 78.94 84 ALA A O 1
ATOM 624 N N . GLN A 1 85 ? -4.393 20.592 -9.553 1.00 78.38 85 GLN A N 1
ATOM 625 C CA . GLN A 1 85 ? -3.188 20.461 -10.357 1.00 78.38 85 GLN A CA 1
ATOM 626 C C . GLN A 1 85 ? -2.535 21.835 -10.507 1.00 78.38 85 GLN A C 1
ATOM 628 O O . GLN A 1 85 ? -3.204 22.796 -10.887 1.00 78.38 85 GLN A O 1
ATOM 633 N N . ILE A 1 86 ? -1.237 21.908 -10.206 1.00 74.69 86 ILE A N 1
ATOM 634 C CA . ILE A 1 86 ? -0.453 23.154 -10.231 1.00 74.69 86 ILE A CA 1
ATOM 635 C C . ILE A 1 86 ? 0.811 23.086 -11.100 1.00 74.69 86 ILE A C 1
ATOM 637 O O . ILE A 1 86 ? 1.559 24.058 -11.165 1.00 74.69 86 ILE A O 1
ATOM 641 N N . SER A 1 87 ? 1.074 21.938 -11.728 1.00 71.44 87 SER A N 1
ATOM 642 C CA . SER A 1 87 ? 2.171 21.730 -12.678 1.00 71.44 87 SER A CA 1
ATOM 643 C C . SER A 1 87 ? 1.636 21.155 -13.986 1.00 71.44 87 SER A C 1
ATOM 645 O O . SER A 1 87 ? 0.618 20.455 -14.003 1.00 71.44 87 SER A O 1
ATOM 647 N N . ASP A 1 88 ? 2.351 21.435 -15.074 1.00 62.50 88 ASP A N 1
ATOM 648 C CA . ASP A 1 88 ? 2.019 21.028 -16.447 1.00 62.50 88 ASP A CA 1
ATOM 649 C C . ASP A 1 88 ? 2.227 19.527 -16.727 1.00 62.50 88 ASP A C 1
ATOM 651 O O . ASP A 1 88 ? 2.157 19.087 -17.876 1.00 62.50 88 ASP A O 1
ATOM 655 N N . ASP A 1 89 ? 2.456 18.709 -15.693 1.00 60.47 89 ASP A N 1
ATOM 656 C CA . ASP A 1 89 ? 2.586 17.259 -15.829 1.00 60.47 89 ASP A CA 1
ATOM 657 C C . ASP A 1 89 ? 1.257 16.673 -16.330 1.00 60.47 89 ASP A C 1
ATOM 659 O O . ASP A 1 89 ? 0.290 16.486 -15.589 1.00 60.47 89 ASP A O 1
ATOM 663 N N . GLN A 1 90 ? 1.202 16.440 -17.642 1.00 50.16 90 GLN A N 1
ATOM 664 C CA . GLN A 1 90 ? -0.025 16.396 -18.442 1.00 50.16 90 GLN A CA 1
ATOM 665 C C . GLN A 1 90 ? -1.011 15.252 -18.168 1.00 50.16 90 GLN A C 1
ATOM 667 O O . GLN A 1 90 ? -1.956 15.109 -18.931 1.00 50.16 90 GLN A O 1
ATOM 672 N N . ASN A 1 91 ? -0.852 14.419 -17.142 1.00 54.16 91 ASN A N 1
ATOM 673 C CA . ASN A 1 91 ? -1.798 13.329 -16.893 1.00 54.16 91 ASN A CA 1
ATOM 674 C C . ASN A 1 91 ? -1.721 12.838 -15.448 1.00 54.16 91 ASN A C 1
ATOM 676 O O . ASN A 1 91 ? -1.161 11.784 -15.178 1.00 54.16 91 ASN A O 1
ATOM 680 N N . THR A 1 92 ? -2.351 13.520 -14.493 1.00 53.78 92 THR A N 1
ATOM 681 C CA . THR A 1 92 ? -2.755 12.780 -13.289 1.00 53.78 92 THR A CA 1
ATOM 682 C C . THR A 1 92 ? -3.882 11.842 -13.707 1.00 53.78 92 THR A C 1
ATOM 684 O O . THR A 1 92 ? -5.006 12.285 -13.927 1.00 53.78 92 THR A O 1
ATOM 687 N N . LEU A 1 93 ? -3.567 10.555 -13.904 1.00 47.94 93 LEU A N 1
ATOM 688 C CA . LEU A 1 93 ? -4.562 9.522 -14.198 1.00 47.94 93 LEU A CA 1
ATOM 689 C C . LEU A 1 93 ? -5.701 9.659 -13.183 1.00 47.94 93 LEU A C 1
ATOM 691 O O . LEU A 1 93 ? -5.517 9.431 -11.985 1.00 47.94 93 LEU A O 1
ATOM 695 N N . ALA A 1 94 ? -6.865 10.093 -13.658 1.00 50.47 94 ALA A N 1
ATOM 696 C CA . ALA A 1 94 ? -8.071 10.111 -12.861 1.00 50.47 94 ALA A CA 1
ATOM 697 C C . ALA A 1 94 ? -8.457 8.643 -12.631 1.00 50.47 94 ALA A C 1
ATOM 699 O O . ALA A 1 94 ? -8.761 7.958 -13.605 1.00 50.47 94 ALA A O 1
ATOM 700 N N . PRO A 1 95 ? -8.445 8.118 -11.391 1.00 51.56 95 PRO A N 1
ATOM 701 C CA . PRO A 1 95 ? -9.052 6.815 -11.154 1.00 51.56 95 PRO A CA 1
ATOM 702 C C . PRO A 1 95 ? -10.533 6.898 -11.542 1.00 51.56 95 PRO A C 1
ATOM 704 O O . PRO A 1 95 ? -11.132 7.956 -11.311 1.00 51.56 95 PRO A O 1
ATOM 707 N N . ASP A 1 96 ? -11.087 5.793 -12.054 1.00 44.91 96 ASP A N 1
ATOM 708 C CA . ASP A 1 96 ? -12.333 5.605 -12.839 1.00 44.91 96 ASP A CA 1
ATOM 709 C C . ASP A 1 96 ? -13.631 6.322 -12.385 1.00 44.91 96 ASP A C 1
ATOM 711 O O . ASP A 1 96 ? -14.663 6.218 -13.038 1.00 44.91 96 ASP A O 1
ATOM 715 N N . ALA A 1 97 ? -13.620 7.082 -11.291 1.00 45.66 97 ALA A N 1
ATOM 716 C CA . ALA A 1 97 ? -14.763 7.823 -10.753 1.00 45.66 97 ALA A CA 1
ATOM 717 C C . ALA A 1 97 ? -14.460 9.299 -10.411 1.00 45.66 97 ALA A C 1
ATOM 719 O O . ALA A 1 97 ? -15.167 9.901 -9.603 1.00 45.66 97 ALA A O 1
ATOM 720 N N . THR A 1 98 ? -13.367 9.871 -10.921 1.00 59.16 98 THR A N 1
ATOM 721 C CA . THR A 1 98 ? -12.924 11.235 -10.582 1.00 59.16 98 THR A CA 1
ATOM 722 C C . THR A 1 98 ? -13.142 12.161 -11.768 1.00 59.16 98 THR A C 1
ATOM 724 O O . THR A 1 98 ? -12.614 11.901 -12.845 1.00 59.16 98 THR A O 1
ATOM 727 N N . VAL A 1 99 ? -13.913 13.234 -11.582 1.00 60.22 99 VAL A N 1
ATOM 728 C CA . VAL A 1 99 ? -14.259 14.138 -12.684 1.00 60.22 99 VAL A CA 1
ATOM 729 C C . VAL A 1 99 ? -13.187 15.226 -12.795 1.00 60.22 99 VAL A C 1
ATOM 731 O O . VAL A 1 99 ? -12.970 15.955 -11.817 1.00 60.22 99 VAL A O 1
ATOM 734 N N . PRO A 1 100 ? -12.490 15.343 -13.941 1.00 69.31 100 PRO A N 1
ATOM 735 C CA . PRO A 1 100 ? -11.626 16.480 -14.198 1.00 69.31 100 PRO A CA 1
ATOM 736 C C . PRO A 1 100 ? -12.491 17.723 -14.401 1.00 69.31 100 PRO A C 1
ATOM 738 O O . PRO A 1 100 ? -13.432 17.742 -15.195 1.00 69.31 100 PRO A O 1
ATOM 741 N N . HIS A 1 101 ? -12.164 18.776 -13.672 1.00 76.94 101 HIS A N 1
ATOM 742 C CA . HIS A 1 101 ? -12.830 20.060 -13.733 1.00 76.94 101 HIS A CA 1
ATOM 743 C C . HIS A 1 101 ? -11.850 21.155 -14.120 1.00 76.94 101 HIS A C 1
ATOM 745 O O . HIS A 1 101 ? -10.680 21.149 -13.727 1.00 76.94 101 HIS A O 1
ATOM 751 N N . ARG A 1 102 ? -12.375 22.124 -14.869 1.00 79.62 102 ARG A N 1
ATOM 752 C CA . ARG A 1 102 ? -11.667 23.359 -15.185 1.00 79.62 102 ARG A CA 1
ATOM 753 C C . ARG A 1 102 ? -11.495 24.226 -13.925 1.00 79.62 102 ARG A C 1
ATOM 755 O O . ARG A 1 102 ? -12.303 24.089 -12.994 1.00 79.62 102 ARG A O 1
ATOM 762 N N . PRO A 1 103 ? -10.488 25.117 -13.887 1.00 84.25 103 PRO A N 1
ATOM 763 C CA . PRO A 1 103 ? -10.221 25.991 -12.744 1.00 84.25 103 PRO A CA 1
ATOM 764 C C . PRO A 1 103 ? -11.445 26.751 -12.220 1.00 84.25 103 PRO A C 1
ATOM 766 O O . PRO A 1 103 ? -11.613 26.858 -11.008 1.00 84.25 103 PRO A O 1
ATOM 769 N N . GLU A 1 104 ? -12.361 27.191 -13.088 1.00 86.44 104 GLU A N 1
ATOM 770 C CA . GLU A 1 104 ? -13.536 27.975 -12.681 1.00 86.44 104 GLU A CA 1
ATOM 771 C C . GLU A 1 104 ? -14.448 27.176 -11.745 1.00 86.44 104 GLU A C 1
ATOM 773 O O . GLU A 1 104 ? -14.974 27.696 -10.761 1.00 86.44 104 GLU A O 1
ATOM 778 N N . LYS A 1 105 ? -14.605 25.872 -12.006 1.00 85.44 105 LYS A N 1
ATOM 779 C CA . LYS A 1 105 ? -15.406 25.004 -11.140 1.00 85.44 105 LYS A CA 1
ATOM 780 C C . LYS A 1 105 ? -14.707 24.744 -9.805 1.00 85.44 105 LYS A C 1
ATOM 782 O O . LYS A 1 105 ? -15.387 24.622 -8.791 1.00 85.44 105 LYS A O 1
ATOM 787 N N . ILE A 1 106 ? -13.374 24.693 -9.784 1.00 84.75 106 ILE A N 1
ATOM 788 C CA . ILE A 1 106 ? -12.599 24.567 -8.542 1.00 84.75 106 ILE A CA 1
ATOM 789 C C . ILE A 1 106 ? -12.740 25.829 -7.688 1.00 84.75 106 ILE A C 1
ATOM 791 O O . ILE A 1 106 ? -12.987 25.709 -6.492 1.00 84.75 106 ILE A O 1
ATOM 795 N N . GLN A 1 107 ? -12.683 27.016 -8.297 1.00 88.75 107 GLN A N 1
ATOM 796 C CA . GLN A 1 107 ? -12.905 28.286 -7.603 1.00 88.75 107 GLN A CA 1
ATOM 797 C C . GLN A 1 107 ? -14.323 28.383 -7.022 1.00 88.75 107 GLN A C 1
ATOM 799 O O . GLN A 1 107 ? -14.491 28.826 -5.891 1.00 88.75 107 GLN A O 1
ATOM 804 N N . GLN A 1 108 ? -15.344 27.912 -7.748 1.00 89.44 108 GLN A N 1
ATOM 805 C CA . GLN A 1 108 ? -16.715 27.836 -7.221 1.00 89.44 108 GLN A CA 1
ATOM 806 C C . GLN A 1 108 ? -16.831 26.898 -6.011 1.00 89.44 108 GLN A C 1
ATOM 808 O O . GLN A 1 108 ? -17.571 27.190 -5.077 1.00 89.44 108 GLN A O 1
ATOM 813 N N . LEU A 1 109 ? -16.134 25.758 -6.040 1.00 86.69 109 LEU A N 1
ATOM 814 C CA . LEU A 1 109 ? -16.168 24.767 -4.961 1.00 86.69 109 LEU A CA 1
ATOM 815 C C . LEU A 1 109 ? -15.337 25.194 -3.745 1.00 86.69 109 LEU A C 1
ATOM 817 O O . LEU A 1 109 ? -15.674 24.831 -2.622 1.00 86.69 109 LEU A O 1
ATOM 821 N N . PHE A 1 110 ? -14.254 25.944 -3.955 1.00 88.88 110 PHE A N 1
ATOM 822 C CA . PHE A 1 110 ? -13.395 26.437 -2.885 1.00 88.88 110 PHE A CA 1
ATOM 823 C C . PHE A 1 110 ? -12.940 27.885 -3.158 1.00 88.88 110 PHE A C 1
ATOM 825 O O . PHE A 1 110 ? -11.820 28.103 -3.626 1.00 88.88 110 PHE A O 1
ATOM 832 N N . PRO A 1 111 ? -13.785 28.887 -2.832 1.00 90.62 111 PRO A N 1
ATOM 833 C CA . PRO A 1 111 ? -13.541 30.297 -3.173 1.00 90.62 111 PRO A CA 1
ATOM 834 C C . PRO A 1 111 ? -12.302 30.922 -2.526 1.00 90.62 111 PRO A C 1
ATOM 836 O O . PRO A 1 111 ? -11.797 31.930 -3.007 1.00 90.62 111 PRO A O 1
ATOM 839 N N . LEU A 1 112 ? -11.810 30.336 -1.430 1.00 88.94 112 LEU A N 1
ATOM 840 C CA . LEU A 1 112 ? -10.637 30.819 -0.692 1.00 88.94 112 LEU A CA 1
ATOM 841 C C . LEU A 1 112 ? -9.302 30.350 -1.296 1.00 88.94 112 LEU A C 1
ATOM 843 O O . LEU A 1 112 ? -8.238 30.690 -0.771 1.00 88.94 112 LEU A O 1
ATOM 847 N N . LEU A 1 113 ? -9.341 29.535 -2.354 1.00 88.56 113 LEU A N 1
ATOM 848 C CA . LEU A 1 113 ? -8.148 29.062 -3.044 1.00 88.56 113 LEU A CA 1
ATOM 849 C C . LEU A 1 113 ? -7.545 30.176 -3.897 1.00 88.56 113 LEU A C 1
ATOM 851 O O . LEU A 1 113 ? -8.236 30.795 -4.703 1.00 88.56 113 LEU A O 1
ATOM 855 N N . ASN A 1 114 ? -6.235 30.369 -3.784 1.00 89.12 114 ASN A N 1
ATOM 856 C CA . ASN A 1 114 ? -5.497 31.154 -4.756 1.00 89.12 114 ASN A CA 1
ATOM 857 C C . ASN A 1 114 ? -5.424 30.387 -6.090 1.00 89.12 114 ASN A C 1
ATOM 859 O O . ASN A 1 114 ? -4.883 29.279 -6.151 1.00 89.12 114 ASN A O 1
ATOM 863 N N . MET A 1 115 ? -5.965 30.991 -7.148 1.00 88.69 115 MET A N 1
ATOM 864 C CA . MET A 1 115 ? -6.099 30.386 -8.472 1.00 88.69 115 MET A CA 1
ATOM 865 C C . MET A 1 115 ? -4.907 30.649 -9.402 1.00 88.69 115 MET A C 1
ATOM 867 O O . MET A 1 115 ? -4.850 30.025 -10.457 1.00 88.69 115 MET A O 1
ATOM 871 N N . ASP A 1 116 ? -3.933 31.483 -9.010 1.00 88.19 116 ASP A N 1
ATOM 872 C CA . ASP A 1 116 ? -2.814 31.932 -9.864 1.00 88.19 116 ASP A CA 1
ATOM 873 C C . ASP A 1 116 ? -2.059 30.794 -10.569 1.00 88.19 116 ASP A C 1
ATOM 875 O O . ASP A 1 116 ? -1.563 30.954 -11.681 1.00 88.19 116 ASP A O 1
ATOM 879 N N . LYS A 1 117 ? -1.942 29.638 -9.903 1.00 82.94 117 LYS A N 1
ATOM 880 C CA . LYS A 1 117 ? -1.191 28.468 -10.386 1.00 82.94 117 LYS A CA 1
ATOM 881 C C . LYS A 1 117 ? -2.072 27.244 -10.640 1.00 82.94 117 LYS A C 1
ATOM 883 O O . LYS A 1 117 ? -1.539 26.165 -10.867 1.00 82.94 117 LYS A O 1
ATOM 888 N N . VAL A 1 118 ? -3.397 27.356 -10.538 1.00 84.81 118 VAL A N 1
ATOM 889 C CA . VAL A 1 118 ? -4.301 26.200 -10.653 1.00 84.81 118 VAL A CA 1
ATOM 890 C C . VAL A 1 118 ? -4.653 25.959 -12.118 1.00 84.81 118 VAL A C 1
ATOM 892 O O . VAL A 1 118 ? -5.330 26.769 -12.741 1.00 84.81 118 VAL A O 1
ATOM 895 N N . LEU A 1 119 ? -4.233 24.812 -12.652 1.00 83.94 119 LEU A N 1
ATOM 896 C CA . LEU A 1 119 ? -4.434 24.438 -14.058 1.00 83.94 119 LEU A CA 1
ATOM 897 C C . LEU A 1 119 ? -5.703 23.604 -14.266 1.00 83.94 119 LEU A C 1
ATOM 899 O O . LEU A 1 119 ? -6.415 23.756 -15.255 1.00 83.94 119 LEU A O 1
ATOM 903 N N . ALA A 1 120 ? -5.994 22.716 -13.319 1.00 83.62 120 ALA A N 1
ATOM 904 C CA . ALA A 1 120 ? -7.159 21.840 -13.328 1.00 83.62 120 ALA A CA 1
ATOM 905 C C . ALA A 1 120 ? -7.430 21.320 -11.912 1.00 83.62 120 ALA A C 1
ATOM 907 O O . ALA A 1 120 ? -6.632 21.520 -10.991 1.00 83.62 120 ALA A O 1
ATOM 908 N N . GLY A 1 121 ? -8.534 20.602 -11.724 1.00 80.44 121 GLY A N 1
ATOM 909 C CA . GLY A 1 121 ? -8.737 19.846 -10.498 1.00 80.44 121 GLY A CA 1
ATOM 910 C C . GLY A 1 121 ? -9.553 18.579 -10.683 1.00 80.44 121 GLY A C 1
ATOM 911 O O . GLY A 1 121 ? -10.355 18.444 -11.597 1.00 80.44 121 GLY A O 1
ATOM 912 N N . LEU A 1 122 ? -9.336 17.640 -9.778 1.00 80.88 122 LEU A N 1
ATOM 913 C CA . LEU A 1 122 ? -10.032 16.369 -9.683 1.00 80.88 122 LEU A CA 1
ATOM 914 C C . LEU A 1 122 ? -10.994 16.431 -8.499 1.00 80.88 122 LEU A C 1
ATOM 916 O O . LEU A 1 122 ? -10.535 16.549 -7.363 1.00 80.88 122 LEU A O 1
ATOM 920 N N . TYR A 1 123 ? -12.301 16.329 -8.735 1.00 81.25 123 TYR A N 1
ATOM 921 C CA . TYR A 1 123 ? -13.314 16.422 -7.678 1.00 81.25 123 TYR A CA 1
ATOM 922 C C . TYR A 1 123 ? -14.115 15.130 -7.526 1.00 81.25 123 TYR A C 1
ATOM 924 O O . TYR A 1 123 ? -14.490 14.489 -8.508 1.00 81.25 123 TYR A O 1
ATOM 932 N N . ASN A 1 124 ? -14.397 14.781 -6.271 1.00 77.62 124 ASN A N 1
ATOM 933 C CA . ASN A 1 124 ? -15.255 13.668 -5.887 1.00 77.62 124 ASN A CA 1
ATOM 934 C C . ASN A 1 124 ? -16.434 14.194 -5.053 1.00 77.62 124 ASN A C 1
ATOM 936 O O . ASN A 1 124 ? -16.205 14.586 -3.904 1.00 77.62 124 ASN A O 1
ATOM 940 N N . PRO A 1 125 ? -17.669 14.200 -5.584 1.00 79.62 125 PRO A N 1
ATOM 941 C CA . PRO A 1 125 ? -18.859 14.551 -4.810 1.00 79.62 125 PRO A CA 1
ATOM 942 C C . PRO A 1 125 ? -19.223 13.454 -3.794 1.00 79.62 125 PRO A C 1
ATOM 944 O O . PRO A 1 125 ? -18.842 12.295 -3.959 1.00 79.62 125 PRO A O 1
ATOM 947 N N . GLY A 1 126 ? -19.954 13.823 -2.735 1.00 76.19 126 GLY A N 1
ATOM 948 C CA . GLY A 1 126 ? -20.432 12.906 -1.682 1.00 76.19 126 GLY A CA 1
ATOM 949 C C . GLY A 1 126 ? -19.354 12.403 -0.713 1.00 76.19 126 GLY A C 1
ATOM 950 O O . GLY A 1 126 ? -19.661 11.723 0.265 1.00 76.19 126 GLY A O 1
ATOM 951 N N . ASP A 1 127 ? -18.094 12.740 -0.983 1.00 73.75 127 ASP A N 1
ATOM 952 C CA . ASP A 1 127 ? -16.952 12.456 -0.123 1.00 73.75 127 ASP A CA 1
ATOM 953 C C . ASP A 1 127 ? -16.733 13.576 0.915 1.00 73.75 127 ASP A C 1
ATOM 955 O O . ASP A 1 127 ? -17.331 14.646 0.822 1.00 73.75 127 ASP A O 1
ATOM 959 N N . GLY A 1 128 ? -15.856 13.371 1.895 1.00 77.94 128 GLY A N 1
ATOM 960 C CA . GLY A 1 128 ? -15.548 14.404 2.884 1.00 77.94 128 GLY A CA 1
ATOM 961 C C . GLY A 1 128 ? -14.760 13.905 4.089 1.00 77.94 128 GLY A C 1
ATOM 962 O O . GLY A 1 128 ? -13.739 13.226 3.932 1.00 77.94 128 GLY A O 1
ATOM 963 N N . HIS A 1 129 ? -15.213 14.270 5.287 1.00 76.94 129 HIS A N 1
ATOM 964 C CA . HIS A 1 129 ? -14.575 13.917 6.556 1.00 76.94 129 HIS A CA 1
ATOM 965 C C . HIS A 1 129 ? -15.594 13.427 7.583 1.00 76.94 129 HIS A C 1
ATOM 967 O O . HIS A 1 129 ? -16.768 13.772 7.519 1.00 76.94 129 HIS A O 1
ATOM 973 N N . ILE A 1 130 ? -15.138 12.610 8.530 1.00 77.44 130 ILE A N 1
ATOM 974 C CA . ILE A 1 130 ? -15.975 12.006 9.572 1.00 77.44 130 ILE A CA 1
ATOM 975 C C . ILE A 1 130 ? -15.250 12.064 10.914 1.00 77.44 130 ILE A C 1
ATOM 977 O O . ILE A 1 130 ? -14.019 12.042 10.921 1.00 77.44 130 ILE A O 1
ATOM 981 N N . ASP A 1 131 ? -15.972 12.138 12.030 1.00 78.56 131 ASP A N 1
ATOM 982 C CA . ASP A 1 131 ? -15.355 12.085 13.357 1.00 78.56 131 ASP A CA 1
ATOM 983 C C . ASP A 1 131 ? -14.899 10.643 13.676 1.00 78.56 131 ASP A C 1
ATOM 985 O O . ASP A 1 131 ? -15.739 9.735 13.743 1.00 78.56 131 ASP A O 1
ATOM 989 N N . PRO A 1 132 ? -13.586 10.397 13.882 1.00 73.12 132 PRO A N 1
ATOM 990 C CA . PRO A 1 132 ? -13.075 9.078 14.249 1.00 73.12 132 PRO A CA 1
ATOM 991 C C . PRO A 1 132 ? -13.732 8.486 15.479 1.00 73.12 132 PRO A C 1
ATOM 993 O O . PRO A 1 132 ? -13.966 7.273 15.541 1.00 73.12 132 PRO A O 1
ATOM 996 N N . TYR A 1 133 ? -13.956 9.329 16.483 1.00 76.75 133 TYR A N 1
ATOM 997 C CA . TYR A 1 133 ? -14.418 8.897 17.781 1.00 76.75 133 TYR A CA 1
ATOM 998 C C . TYR A 1 133 ? -15.877 8.470 17.681 1.00 76.75 133 TYR A C 1
ATOM 1000 O O . TYR A 1 133 ? -16.191 7.310 17.962 1.00 76.75 133 TYR A O 1
ATOM 1008 N N . SER A 1 134 ? -16.737 9.357 17.176 1.00 79.62 134 SER A N 1
ATOM 1009 C CA . SER A 1 134 ? -18.165 9.082 17.001 1.00 79.62 134 SER A CA 1
ATOM 1010 C C . SER A 1 134 ? -18.422 7.921 16.043 1.00 79.62 134 SER A C 1
ATOM 1012 O O . SER A 1 134 ? -19.188 7.020 16.378 1.00 79.62 134 SER A O 1
ATOM 1014 N N . LEU A 1 135 ? -17.702 7.838 14.914 1.00 77.12 135 LEU A N 1
ATOM 1015 C CA . LEU A 1 135 ? -17.788 6.680 14.014 1.00 77.12 135 LEU A CA 1
ATOM 1016 C C . LEU A 1 135 ? -17.445 5.372 14.733 1.00 77.12 135 LEU A C 1
ATOM 1018 O O . LEU A 1 135 ? -18.088 4.344 14.520 1.00 77.12 135 LEU A O 1
ATOM 1022 N N . THR A 1 136 ? -16.405 5.393 15.568 1.00 75.12 136 THR A N 1
ATOM 1023 C CA . THR A 1 136 ? -16.004 4.206 16.318 1.00 75.12 136 THR A CA 1
ATOM 1024 C C . THR A 1 136 ? -17.064 3.842 17.351 1.00 75.12 136 THR A C 1
ATOM 1026 O O . THR A 1 136 ? -17.316 2.657 17.554 1.00 75.12 136 THR A O 1
ATOM 1029 N N . MET A 1 137 ? -17.682 4.812 18.023 1.00 77.75 137 MET A N 1
ATOM 1030 C CA . MET A 1 137 ? -18.712 4.563 19.038 1.00 77.75 137 MET A CA 1
ATOM 1031 C C . MET A 1 137 ? -20.029 4.058 18.447 1.00 77.75 137 MET A C 1
ATOM 1033 O O . MET A 1 137 ? -20.565 3.084 18.972 1.00 77.75 137 MET A O 1
ATOM 1037 N N . ALA A 1 138 ? -20.452 4.594 17.300 1.00 77.38 138 ALA A N 1
ATOM 1038 C CA . ALA A 1 138 ? -21.658 4.150 16.604 1.00 77.38 138 ALA A CA 1
ATOM 1039 C C . ALA A 1 138 ? -21.598 2.671 16.189 1.00 77.38 138 ALA A C 1
ATOM 1041 O O . ALA A 1 138 ? -22.612 2.005 16.092 1.00 77.38 138 ALA A O 1
ATOM 1042 N N . GLN A 1 139 ? -20.411 2.097 15.993 1.00 72.44 139 GLN A N 1
ATOM 1043 C CA . GLN A 1 139 ? -20.259 0.691 15.591 1.00 72.44 139 GLN A CA 1
ATOM 1044 C C . GLN A 1 139 ? -20.345 -0.318 16.756 1.00 72.44 139 GLN A C 1
ATOM 1046 O O . GLN A 1 139 ? -20.005 -1.487 16.571 1.00 72.44 139 GLN A O 1
ATOM 1051 N N . ILE A 1 140 ? -20.760 0.098 17.961 1.00 69.25 140 ILE A N 1
ATOM 1052 C CA . ILE A 1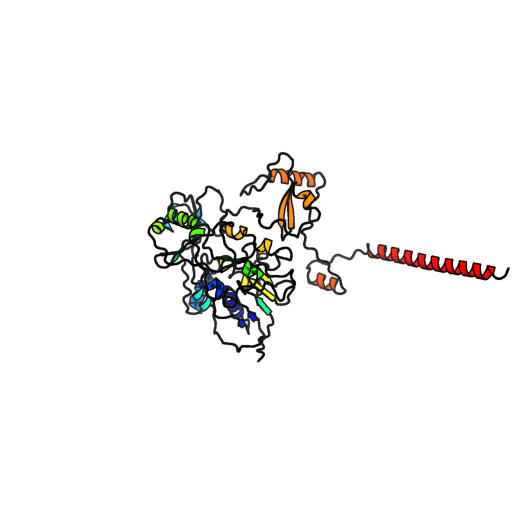 140 ? -20.958 -0.811 19.102 1.00 69.25 140 ILE A CA 1
ATOM 1053 C C . ILE A 1 140 ? -22.408 -1.256 19.197 1.00 69.25 140 ILE A C 1
ATOM 1055 O O . ILE A 1 140 ? -23.277 -0.477 19.581 1.00 69.25 140 ILE A O 1
ATOM 1059 N N . TYR A 1 141 ? -22.629 -2.556 19.031 1.00 60.25 141 TYR A N 1
ATOM 1060 C CA . TYR A 1 141 ? -23.813 -3.210 19.570 1.00 60.25 141 TYR A CA 1
ATOM 1061 C C . TYR A 1 141 ? -23.500 -3.777 20.953 1.00 60.25 141 TYR A C 1
ATOM 1063 O O . TYR A 1 141 ? -22.678 -4.678 21.071 1.00 60.25 141 TYR A O 1
ATOM 1071 N N . TYR A 1 142 ? -24.144 -3.223 21.984 1.00 54.56 142 TYR A N 1
ATOM 1072 C CA . TYR A 1 142 ? -24.236 -3.781 23.341 1.00 54.56 142 TYR A CA 1
ATOM 1073 C C . TYR A 1 142 ? -22.896 -4.215 23.975 1.00 54.56 142 TYR A C 1
ATOM 1075 O O . TYR A 1 142 ? -22.559 -5.401 23.969 1.00 54.56 142 TYR A O 1
ATOM 1083 N N . PRO A 1 143 ? -22.122 -3.290 24.576 1.00 59.50 143 PRO A N 1
ATOM 1084 C CA . PRO A 1 143 ? -20.904 -3.665 25.281 1.00 59.50 143 PRO A CA 1
ATOM 1085 C C . PRO A 1 143 ? -21.258 -4.463 26.544 1.00 59.50 143 PRO A C 1
ATOM 1087 O O . PRO A 1 143 ? -21.747 -3.906 27.523 1.00 59.50 143 PRO A O 1
ATOM 1090 N N . ALA A 1 144 ? -20.993 -5.768 26.533 1.00 58.00 144 ALA A N 1
ATOM 1091 C CA . ALA A 1 144 ? -21.034 -6.599 27.729 1.00 58.00 144 ALA A CA 1
ATOM 1092 C C . ALA A 1 144 ? -19.597 -6.806 28.240 1.00 58.00 144 ALA A C 1
ATOM 1094 O O . ALA A 1 144 ? -18.773 -7.368 27.512 1.00 58.00 144 ALA A O 1
ATOM 1095 N N . PRO A 1 145 ? -19.250 -6.351 29.457 1.00 62.97 145 PRO A N 1
ATOM 1096 C CA . PRO A 1 145 ? -17.933 -6.610 30.019 1.00 62.97 145 PRO A CA 1
ATOM 1097 C C . PRO A 1 145 ? -17.767 -8.109 30.285 1.00 62.97 145 PRO A C 1
ATOM 1099 O O . PRO A 1 145 ? -18.545 -8.719 31.017 1.00 62.97 145 PRO A O 1
ATOM 1102 N N . THR A 1 146 ? -16.734 -8.711 29.704 1.00 63.03 146 THR A N 1
ATOM 1103 C CA . THR A 1 146 ? -16.322 -10.080 30.032 1.00 63.03 146 THR A CA 1
ATOM 1104 C C . THR A 1 146 ? -15.351 -10.063 31.217 1.00 63.03 146 THR A C 1
ATOM 1106 O O . THR A 1 146 ? -14.455 -9.214 31.232 1.00 63.03 146 THR A O 1
ATOM 1109 N N . PRO A 1 147 ? -15.456 -10.993 32.187 1.00 59.75 147 PRO A N 1
ATOM 1110 C CA . PRO A 1 147 ? -14.481 -11.115 33.269 1.00 59.75 147 PRO A CA 1
ATOM 1111 C C . PRO A 1 147 ? -13.052 -11.274 32.734 1.00 59.75 147 PRO A C 1
ATOM 1113 O O . PRO A 1 147 ? -12.827 -11.990 31.756 1.00 59.75 147 PRO A O 1
ATOM 1116 N N . HIS A 1 148 ? -12.075 -10.647 33.392 1.00 71.31 148 HIS A N 1
ATOM 1117 C CA . HIS A 1 148 ? -10.662 -10.850 33.069 1.00 71.31 148 HIS A CA 1
ATOM 1118 C C . HIS A 1 148 ? -10.281 -12.335 33.220 1.00 71.31 148 HIS A C 1
ATOM 1120 O O . HIS A 1 148 ? -10.624 -12.980 34.213 1.00 71.31 148 HIS A O 1
ATOM 1126 N N . GLY A 1 149 ? -9.563 -12.887 32.238 1.00 75.94 149 GLY A N 1
ATOM 1127 C CA . GLY A 1 149 ? -9.158 -14.290 32.251 1.00 75.94 149 GLY A CA 1
ATOM 1128 C C . GLY A 1 149 ? -8.720 -14.813 30.886 1.00 75.94 149 GLY A C 1
ATOM 1129 O O . GLY A 1 149 ? -8.462 -14.053 29.955 1.00 75.94 149 GLY A O 1
ATOM 1130 N N . THR A 1 150 ? -8.631 -16.136 30.781 1.00 79.56 150 THR A N 1
ATOM 1131 C CA . THR A 1 150 ? -8.273 -16.824 29.537 1.00 79.56 150 THR A CA 1
ATOM 1132 C C . THR A 1 150 ? -9.503 -17.004 28.657 1.00 79.56 150 THR A C 1
ATOM 1134 O O . THR A 1 150 ? -10.524 -17.524 29.113 1.00 79.56 150 THR A O 1
ATOM 1137 N N . ILE A 1 151 ? -9.371 -16.646 27.381 1.00 77.50 151 ILE A N 1
ATOM 1138 C CA . ILE A 1 151 ? -10.401 -16.832 26.357 1.00 77.50 151 ILE A CA 1
ATOM 1139 C C . ILE A 1 151 ? -9.903 -17.881 25.365 1.00 77.50 151 ILE A C 1
ATOM 1141 O O . ILE A 1 151 ? -8.763 -17.816 24.902 1.00 77.50 151 ILE A O 1
ATOM 1145 N N . ARG A 1 152 ? -10.753 -18.858 25.044 1.00 80.00 152 ARG A N 1
ATOM 1146 C CA . ARG A 1 152 ? -10.511 -19.792 23.936 1.00 80.00 152 ARG A CA 1
ATOM 1147 C C . ARG A 1 152 ? -11.176 -19.249 22.677 1.00 80.00 152 ARG A C 1
ATOM 1149 O O . ARG A 1 152 ? -12.277 -18.722 22.755 1.00 80.00 152 ARG A O 1
ATOM 1156 N N . ALA A 1 153 ? -10.481 -19.365 21.549 1.00 78.69 153 ALA A N 1
ATOM 1157 C CA . ALA A 1 153 ? -10.896 -18.796 20.276 1.00 78.69 153 ALA A CA 1
ATOM 1158 C C . ALA A 1 153 ? -10.692 -19.795 19.139 1.00 78.69 153 ALA A C 1
ATOM 1160 O O . ALA A 1 153 ? -9.619 -20.391 19.028 1.00 78.69 153 ALA A O 1
ATOM 1161 N N . ASN A 1 154 ? -11.669 -19.897 18.240 1.00 83.56 154 ASN A N 1
ATOM 1162 C CA . ASN A 1 154 ? -11.522 -20.681 17.009 1.00 83.56 154 ASN A CA 1
ATOM 1163 C C . ASN A 1 154 ? -10.655 -19.968 15.962 1.00 83.56 154 ASN A C 1
ATOM 1165 O O . ASN A 1 154 ? -10.034 -20.608 15.109 1.00 83.56 154 ASN A O 1
ATOM 1169 N N . ARG A 1 155 ? -10.618 -18.634 16.027 1.00 82.00 155 ARG A N 1
ATOM 1170 C CA . ARG A 1 155 ? -9.853 -17.743 15.154 1.00 82.00 155 ARG A CA 1
ATOM 1171 C C . ARG A 1 155 ? -9.444 -16.497 15.921 1.00 82.00 155 ARG A C 1
ATOM 1173 O O . ARG A 1 155 ? -10.218 -16.022 16.748 1.00 82.00 155 ARG A O 1
ATOM 1180 N N . ILE A 1 156 ? -8.257 -15.983 15.602 1.00 81.75 156 ILE A N 1
ATOM 1181 C CA . ILE A 1 156 ? -7.727 -14.726 16.129 1.00 81.75 156 ILE A CA 1
ATOM 1182 C C . ILE A 1 156 ? -7.460 -13.781 14.961 1.00 81.75 156 ILE A C 1
ATOM 1184 O O . ILE A 1 156 ? -6.834 -14.173 13.975 1.00 81.75 156 ILE A O 1
ATOM 1188 N N . VAL A 1 157 ? -7.914 -12.535 15.087 1.00 79.50 157 VAL A N 1
ATOM 1189 C CA . VAL A 1 157 ? -7.563 -11.456 14.157 1.00 79.50 157 VAL A CA 1
ATOM 1190 C C . VAL A 1 157 ? -6.737 -10.409 14.893 1.00 79.50 157 VAL A C 1
ATOM 1192 O O . VAL A 1 157 ? -7.216 -9.778 15.836 1.00 79.50 157 VAL A O 1
ATOM 1195 N N . ASN A 1 158 ? -5.501 -10.220 14.444 1.00 78.94 158 ASN A N 1
ATOM 1196 C CA . ASN A 1 158 ? -4.625 -9.163 14.908 1.00 78.94 158 ASN A CA 1
ATOM 1197 C C . ASN A 1 158 ? -4.923 -7.861 14.153 1.00 78.94 158 ASN A C 1
ATOM 1199 O O . ASN A 1 158 ? -4.776 -7.801 12.935 1.00 78.94 158 ASN A O 1
ATOM 1203 N N . ALA A 1 159 ? -5.270 -6.811 14.891 1.00 75.69 159 ALA A N 1
ATOM 1204 C CA . ALA A 1 159 ? -5.344 -5.447 14.379 1.00 75.69 159 ALA A CA 1
ATOM 1205 C C . ALA A 1 159 ? -4.758 -4.450 15.390 1.00 75.69 159 ALA A C 1
ATOM 1207 O O . ALA A 1 159 ? -5.331 -3.408 15.710 1.00 75.69 159 ALA A O 1
ATOM 1208 N N . THR A 1 160 ? -3.576 -4.795 15.896 1.00 71.75 160 THR A N 1
ATOM 1209 C CA . THR A 1 160 ? -2.917 -4.123 17.016 1.00 71.75 160 THR A CA 1
ATOM 1210 C C . THR A 1 160 ? -2.218 -2.803 16.674 1.00 71.75 160 THR A C 1
ATOM 1212 O O . THR A 1 160 ? -1.309 -2.407 17.397 1.00 71.75 160 THR A O 1
ATOM 1215 N N . GLY A 1 161 ? -2.536 -2.168 15.541 1.00 68.62 161 GLY A N 1
ATOM 1216 C CA . GLY A 1 161 ? -1.943 -0.882 15.150 1.00 68.62 161 GLY A CA 1
ATOM 1217 C C . GLY A 1 161 ? -0.422 -0.797 15.375 1.00 68.62 161 GLY A C 1
ATOM 1218 O O . GLY A 1 161 ? 0.354 -1.535 14.758 1.00 68.62 161 GLY A O 1
ATOM 1219 N N . LEU A 1 162 ? 0.002 0.111 16.257 1.00 56.75 162 LEU A N 1
ATOM 1220 C CA . LEU A 1 162 ? 1.401 0.429 16.577 1.00 56.75 162 LEU A CA 1
ATOM 1221 C C . LEU A 1 162 ? 2.063 -0.651 17.444 1.00 56.75 162 LEU A C 1
ATOM 1223 O O . LEU A 1 162 ? 3.276 -0.830 17.413 1.00 56.75 162 LEU A O 1
ATOM 1227 N N . ALA A 1 163 ? 1.281 -1.412 18.196 1.00 52.78 163 ALA A N 1
ATOM 1228 C CA . ALA A 1 163 ? 1.757 -2.411 19.134 1.00 52.78 163 ALA A CA 1
ATOM 1229 C C . ALA A 1 163 ? 1.886 -3.810 18.536 1.00 52.78 163 ALA A C 1
ATOM 1231 O O . ALA A 1 163 ? 2.020 -4.783 19.288 1.00 52.78 163 ALA A O 1
ATOM 1232 N N . THR A 1 164 ? 1.845 -3.916 17.210 1.00 55.69 164 THR A N 1
ATOM 1233 C CA . THR A 1 164 ? 2.032 -5.182 16.515 1.00 55.69 164 THR A CA 1
ATOM 1234 C C . THR A 1 164 ? 3.360 -5.806 16.938 1.00 55.69 164 THR A C 1
ATOM 1236 O O . THR A 1 164 ? 4.415 -5.223 16.680 1.00 55.69 164 THR A O 1
ATOM 1239 N N . PRO A 1 165 ? 3.341 -6.953 17.649 1.00 44.84 165 PRO A N 1
ATOM 1240 C CA . PRO A 1 165 ? 4.557 -7.494 18.214 1.00 44.84 165 PRO A CA 1
ATOM 1241 C C . PRO A 1 165 ? 5.493 -7.906 17.083 1.00 44.84 165 PRO A C 1
ATOM 1243 O O . PRO A 1 165 ? 5.245 -8.872 16.369 1.00 44.84 165 PRO A O 1
ATOM 1246 N N . THR A 1 166 ? 6.628 -7.220 16.987 1.00 43.50 166 THR A N 1
ATOM 1247 C CA . THR A 1 166 ? 7.769 -7.635 16.162 1.00 43.50 166 THR A CA 1
ATOM 1248 C C . THR A 1 166 ? 8.437 -8.907 16.705 1.00 43.50 166 THR A C 1
ATOM 1250 O O . THR A 1 166 ? 9.338 -9.458 16.080 1.00 43.50 166 THR A O 1
ATOM 1253 N N . ARG A 1 167 ? 8.011 -9.411 17.873 1.00 38.16 167 ARG A N 1
ATOM 1254 C CA . ARG A 1 167 ? 8.506 -10.637 18.511 1.00 38.16 167 ARG A CA 1
ATOM 1255 C C . ARG A 1 167 ? 7.433 -11.221 19.432 1.00 38.16 167 ARG A C 1
ATOM 1257 O O . ARG A 1 167 ? 7.233 -10.634 20.492 1.00 38.16 167 ARG A O 1
ATOM 1264 N N . GLN A 1 168 ? 6.830 -12.370 19.090 1.00 32.06 168 GLN A N 1
ATOM 1265 C CA . GLN A 1 168 ? 6.790 -13.523 20.020 1.00 32.06 168 GLN A CA 1
ATOM 1266 C C . GLN A 1 168 ? 6.105 -14.819 19.553 1.00 32.06 168 GLN A C 1
ATOM 1268 O O . GLN A 1 168 ? 6.229 -15.798 20.280 1.00 32.06 168 GLN A O 1
ATOM 1273 N N . THR A 1 169 ? 5.461 -14.914 18.387 1.00 29.69 169 THR A N 1
ATOM 1274 C CA . THR A 1 169 ? 4.830 -16.201 17.991 1.00 29.69 169 THR A CA 1
ATOM 1275 C C . THR A 1 169 ? 5.040 -16.629 16.545 1.00 29.69 169 THR A C 1
ATOM 1277 O O . THR A 1 169 ? 4.720 -17.765 16.210 1.00 29.69 169 THR A O 1
ATOM 1280 N N . THR 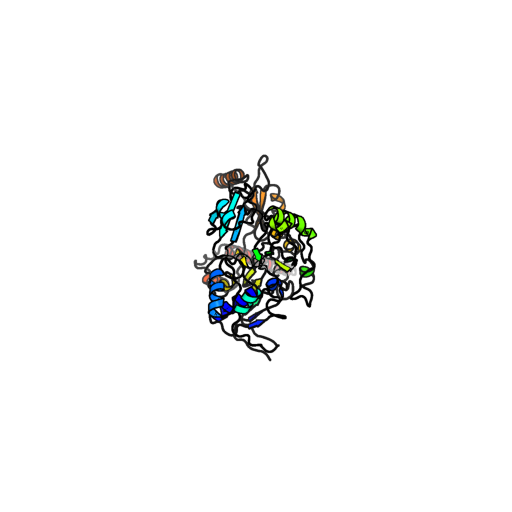A 1 170 ? 5.628 -15.780 15.707 1.00 31.55 170 THR A N 1
ATOM 1281 C CA . THR A 1 170 ? 6.045 -16.139 14.353 1.00 31.55 170 THR A CA 1
ATOM 1282 C C . THR A 1 170 ? 7.568 -16.306 14.282 1.00 31.55 170 THR A C 1
ATOM 1284 O O . THR A 1 170 ? 8.293 -15.547 14.944 1.00 31.55 170 THR A O 1
ATOM 1287 N N . PRO A 1 171 ? 8.082 -17.302 13.528 1.00 25.98 171 PRO A N 1
ATOM 1288 C CA . PRO A 1 171 ? 9.506 -17.431 13.229 1.00 25.98 171 PRO A CA 1
ATOM 1289 C C . PRO A 1 171 ? 10.111 -16.080 12.803 1.00 25.98 171 PRO A C 1
ATOM 1291 O O . PRO A 1 171 ? 9.398 -15.238 12.262 1.00 25.98 171 PRO A O 1
ATOM 1294 N N . PRO A 1 172 ? 11.415 -15.825 13.019 1.00 31.11 172 PRO A N 1
ATOM 1295 C CA . PRO A 1 172 ? 12.048 -14.540 12.696 1.00 31.11 172 PRO A CA 1
ATOM 1296 C C . PRO A 1 172 ? 11.814 -14.030 11.260 1.00 31.11 172 PRO A C 1
ATOM 1298 O O . PRO A 1 172 ? 11.940 -12.829 11.040 1.00 31.11 172 PRO A O 1
ATOM 1301 N N . HIS A 1 173 ? 11.449 -14.924 10.339 1.00 33.00 173 HIS A N 1
ATOM 1302 C CA . HIS A 1 173 ? 11.151 -14.686 8.926 1.00 33.00 173 HIS A CA 1
ATOM 1303 C C . HIS A 1 173 ? 9.686 -14.296 8.620 1.00 33.00 173 HIS A C 1
ATOM 1305 O O . HIS A 1 173 ? 9.414 -13.875 7.502 1.00 33.00 173 HIS A O 1
ATOM 1311 N N . ASP A 1 174 ? 8.790 -14.380 9.613 1.00 30.66 174 ASP A N 1
ATOM 1312 C CA . ASP A 1 174 ? 7.321 -14.291 9.493 1.00 30.66 174 ASP A CA 1
ATOM 1313 C C . ASP A 1 174 ? 6.746 -13.138 10.351 1.00 30.66 174 ASP A C 1
ATOM 1315 O O . ASP A 1 174 ? 5.660 -13.216 10.937 1.00 30.66 174 ASP A O 1
ATOM 1319 N N . ARG A 1 175 ? 7.524 -12.068 10.544 1.00 37.69 175 ARG A N 1
ATOM 1320 C CA . ARG A 1 175 ? 7.126 -10.941 11.399 1.00 37.69 175 ARG A CA 1
ATOM 1321 C C . ARG A 1 175 ? 6.262 -9.961 10.610 1.00 37.69 175 ARG A C 1
ATOM 1323 O O . ARG A 1 175 ? 6.625 -9.625 9.495 1.00 37.69 175 ARG A O 1
ATOM 1330 N N . PRO A 1 176 ? 5.188 -9.405 11.187 1.00 36.94 176 PRO A N 1
ATOM 1331 C CA . PRO A 1 176 ? 4.502 -8.289 10.556 1.00 36.94 176 PRO A CA 1
ATOM 1332 C C . PRO A 1 176 ? 5.458 -7.100 10.395 1.00 36.94 176 PRO A C 1
ATOM 1334 O 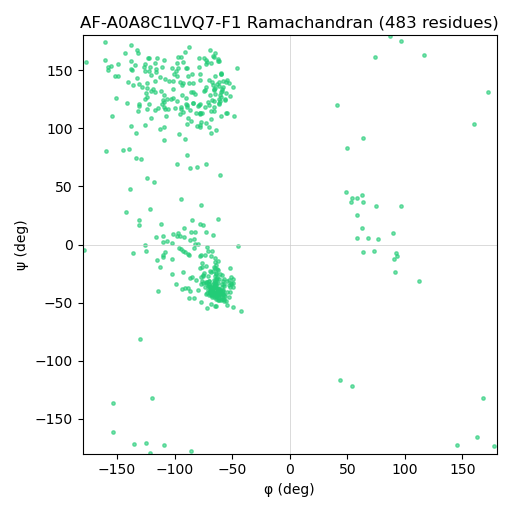O . PRO A 1 176 ? 6.068 -6.620 11.354 1.00 36.94 176 PRO A O 1
ATOM 1337 N N . HIS A 1 177 ? 5.597 -6.662 9.150 1.00 46.06 177 HIS A N 1
ATOM 1338 C CA . HIS A 1 177 ? 6.570 -5.682 8.698 1.00 46.06 177 HIS A CA 1
ATOM 1339 C C . HIS A 1 177 ? 5.962 -4.282 8.784 1.00 46.06 177 HIS A C 1
ATOM 1341 O O . HIS A 1 177 ? 5.320 -3.803 7.851 1.00 46.06 177 HIS A O 1
ATOM 1347 N N . LEU A 1 178 ? 6.153 -3.636 9.934 1.00 41.41 178 LEU A N 1
ATOM 1348 C CA . LEU A 1 178 ? 5.562 -2.338 10.236 1.00 41.41 178 LEU A CA 1
ATOM 1349 C C . LEU A 1 178 ? 6.598 -1.374 10.803 1.00 41.41 178 LEU A C 1
ATOM 1351 O O . LEU A 1 178 ? 7.446 -1.761 11.607 1.00 41.41 178 LEU A O 1
ATOM 1355 N N . PHE A 1 179 ? 6.468 -0.106 10.435 1.00 40.47 179 PHE A N 1
ATOM 1356 C CA . PHE A 1 179 ? 7.162 1.004 11.067 1.00 40.47 179 PHE A CA 1
ATOM 1357 C C . PHE A 1 179 ? 6.162 2.033 11.588 1.00 40.47 179 PHE A C 1
ATOM 1359 O O . PHE A 1 179 ? 4.998 2.066 11.186 1.00 40.47 179 PHE A O 1
ATOM 1366 N N . ILE A 1 180 ? 6.616 2.869 12.517 1.00 42.09 180 ILE A N 1
ATOM 1367 C CA . ILE A 1 180 ? 5.783 3.883 13.157 1.00 42.09 180 ILE A CA 1
ATOM 1368 C C . ILE A 1 180 ? 6.358 5.247 12.807 1.00 42.09 180 ILE A C 1
ATOM 1370 O O . ILE A 1 180 ? 7.491 5.552 13.166 1.00 42.09 180 ILE A O 1
ATOM 1374 N N . GLY A 1 181 ? 5.585 6.047 12.083 1.00 41.00 181 GLY A N 1
ATOM 1375 C CA . GLY A 1 181 ? 5.935 7.420 11.722 1.00 41.00 181 GLY A CA 1
ATOM 1376 C C . GLY A 1 181 ? 4.972 8.417 12.369 1.00 41.00 181 GLY A C 1
ATOM 1377 O O . GLY A 1 181 ? 3.879 8.020 12.772 1.00 41.00 181 GLY A O 1
ATOM 1378 N N . PRO A 1 182 ? 5.336 9.701 12.486 1.00 36.84 182 PRO A N 1
ATOM 1379 C CA . PRO A 1 182 ? 4.431 10.756 12.900 1.00 36.84 182 PRO A CA 1
ATOM 1380 C C . PRO A 1 182 ? 3.282 10.874 11.897 1.00 36.84 182 PRO A C 1
ATOM 1382 O O . PRO A 1 182 ? 3.393 10.458 10.743 1.00 36.84 182 PRO A O 1
ATOM 1385 N N . HIS A 1 183 ? 2.177 11.442 12.363 1.00 36.94 183 HIS A N 1
ATOM 1386 C CA . HIS A 1 183 ? 0.983 11.756 11.611 1.00 36.94 183 HIS A CA 1
ATOM 1387 C C . HIS A 1 183 ? 1.268 13.020 10.815 1.00 36.94 183 HIS A C 1
ATOM 1389 O O . HIS A 1 183 ? 1.502 14.071 11.407 1.00 36.94 183 HIS A O 1
ATOM 1395 N N . PRO A 1 184 ? 1.153 12.948 9.489 1.00 41.09 184 PRO A N 1
ATOM 1396 C CA . PRO A 1 184 ? 1.291 14.107 8.633 1.00 41.09 184 PRO A CA 1
ATOM 1397 C C . PRO A 1 184 ? 0.002 14.222 7.843 1.00 41.09 184 PRO A C 1
ATOM 1399 O O . PRO A 1 184 ? -0.453 13.316 7.142 1.00 41.09 184 PRO A O 1
ATOM 1402 N N . HIS A 1 185 ? -0.659 15.348 7.991 1.00 42.22 185 HIS A N 1
ATOM 1403 C CA . HIS A 1 185 ? -1.659 15.734 7.002 1.00 42.22 185 HIS A CA 1
ATOM 1404 C C . HIS A 1 185 ? -0.918 15.919 5.648 1.00 42.22 185 HIS A C 1
ATOM 1406 O O . HIS A 1 185 ? 0.286 16.011 5.644 1.00 42.22 185 HIS A O 1
ATOM 1412 N N . ASN A 1 186 ? -1.529 15.890 4.468 1.00 29.86 186 ASN A N 1
ATOM 1413 C CA . ASN A 1 186 ? -0.778 15.496 3.257 1.00 29.86 186 ASN A CA 1
ATOM 1414 C C . ASN A 1 186 ? 0.171 16.527 2.559 1.00 29.86 186 ASN A C 1
ATOM 1416 O O . ASN A 1 186 ? -0.119 17.717 2.544 1.00 29.86 186 ASN A O 1
ATOM 1420 N N . ALA A 1 187 ? 1.232 16.077 1.842 1.00 29.69 187 ALA A N 1
ATOM 1421 C CA . ALA A 1 187 ? 2.054 16.796 0.820 1.00 29.69 187 ALA A CA 1
ATOM 1422 C C . ALA A 1 187 ? 1.261 17.281 -0.407 1.00 29.69 187 ALA A C 1
ATOM 1424 O O . ALA A 1 187 ? 1.468 16.910 -1.552 1.00 29.69 187 ALA A O 1
ATOM 1425 N N . SER A 1 188 ? 0.290 18.109 -0.126 1.00 36.41 188 SER A N 1
ATOM 1426 C CA . SER A 1 188 ? -0.546 18.935 -0.978 1.00 36.41 188 SER A CA 1
ATOM 1427 C C . SER A 1 188 ? -1.698 19.157 -0.025 1.00 36.41 188 SER A C 1
ATOM 1429 O O . SER A 1 188 ? -2.408 18.192 0.274 1.00 36.41 188 SER A O 1
ATOM 1431 N N . PRO A 1 189 ? -1.780 20.347 0.582 1.00 47.97 189 PRO A N 1
ATOM 1432 C CA . PRO A 1 189 ? -2.413 20.527 1.874 1.00 47.97 189 PRO A CA 1
ATOM 1433 C C . PRO A 1 189 ? -3.828 19.975 1.807 1.00 47.97 189 PRO A C 1
ATOM 1435 O O . PRO A 1 189 ? -4.676 20.477 1.066 1.00 47.97 189 PRO A O 1
ATOM 1438 N N . VAL A 1 190 ? -4.069 18.898 2.553 1.00 50.56 190 VAL A N 1
ATOM 1439 C CA . VAL A 1 190 ? -5.430 18.462 2.829 1.00 50.56 190 VAL A CA 1
ATOM 1440 C C . VAL A 1 190 ? -5.993 19.540 3.722 1.00 50.56 190 VAL A C 1
ATOM 1442 O O . VAL A 1 190 ? -5.719 19.566 4.912 1.00 50.56 190 VAL A O 1
ATOM 1445 N N . ARG A 1 191 ? -6.702 20.476 3.108 1.00 61.28 191 ARG A N 1
ATOM 1446 C CA . ARG A 1 191 ? -7.418 21.529 3.803 1.00 61.28 191 ARG A CA 1
ATOM 1447 C C . ARG A 1 191 ? -8.830 21.042 3.972 1.00 61.28 191 ARG A C 1
ATOM 1449 O O . ARG A 1 191 ? -9.517 20.787 2.983 1.00 61.28 191 ARG A O 1
ATOM 1456 N N . ARG A 1 192 ? -9.255 20.900 5.213 1.00 75.50 192 ARG A N 1
ATOM 1457 C CA . ARG A 1 192 ? -10.671 20.770 5.517 1.00 75.50 192 ARG A CA 1
ATOM 1458 C C . ARG A 1 192 ? -11.075 21.885 6.452 1.00 75.50 192 ARG A C 1
ATOM 1460 O O . ARG A 1 192 ? -10.260 22.388 7.223 1.00 75.50 192 ARG A O 1
ATOM 1467 N N . GLN A 1 193 ? -12.342 22.236 6.375 1.00 80.12 193 GLN A N 1
ATOM 1468 C CA . GLN A 1 193 ? -12.948 23.077 7.378 1.00 80.12 193 GLN A CA 1
ATOM 1469 C C . GLN A 1 193 ? -12.979 22.312 8.710 1.00 80.12 193 GLN A C 1
ATOM 1471 O O . GLN A 1 193 ? -13.313 21.125 8.754 1.00 80.12 193 GLN A O 1
ATOM 1476 N N . GLU A 1 194 ? -12.572 22.981 9.780 1.00 80.25 194 GLU A N 1
ATOM 1477 C CA . GLU A 1 194 ? -12.721 22.521 11.158 1.00 80.25 194 GLU A CA 1
ATOM 1478 C C . GLU A 1 194 ? -13.438 23.637 11.909 1.00 80.25 194 GLU A C 1
ATOM 1480 O O . GLU A 1 194 ? -12.841 24.671 12.205 1.00 80.25 194 GLU A O 1
ATOM 1485 N N . ARG A 1 195 ? -14.739 23.442 12.159 1.00 86.25 195 ARG A N 1
ATOM 1486 C CA . ARG A 1 195 ? -15.644 24.505 12.626 1.00 86.25 195 ARG A CA 1
ATOM 1487 C C . ARG A 1 195 ? -15.581 25.710 11.678 1.00 86.25 195 ARG A C 1
ATOM 1489 O O . ARG A 1 195 ? -15.798 25.538 10.484 1.00 86.25 195 ARG A O 1
ATOM 1496 N N . ASP A 1 196 ? -15.233 26.890 12.174 1.00 85.94 196 ASP A N 1
ATOM 1497 C CA . ASP A 1 196 ? -15.060 28.100 11.360 1.00 85.94 196 ASP A CA 1
ATOM 1498 C C . ASP A 1 196 ? -13.595 28.343 10.953 1.00 85.94 196 ASP A C 1
ATOM 1500 O O . ASP A 1 196 ? -13.260 29.377 10.379 1.00 85.94 196 ASP A O 1
ATOM 1504 N N . GLY A 1 197 ? -12.708 27.386 11.244 1.00 84.12 197 GLY A N 1
ATOM 1505 C CA . GLY A 1 197 ? -11.289 27.422 10.908 1.00 84.12 197 GLY A CA 1
ATOM 1506 C C . GLY A 1 197 ? -10.891 26.428 9.818 1.00 84.12 197 GLY A C 1
ATOM 1507 O O . GLY A 1 197 ? -11.712 25.747 9.194 1.00 84.12 197 GLY A O 1
ATOM 1508 N N . LEU A 1 198 ? -9.580 26.324 9.602 1.00 83.19 198 LEU A N 1
ATOM 1509 C CA . LEU A 1 198 ? -8.972 25.403 8.648 1.00 83.19 198 LEU A CA 1
ATOM 1510 C C . LEU A 1 198 ? -8.047 24.433 9.373 1.00 83.19 198 LEU A C 1
ATOM 1512 O O . LEU A 1 198 ? -7.194 24.838 10.157 1.00 83.19 198 LEU A O 1
ATOM 1516 N N . LEU A 1 199 ? -8.173 23.153 9.042 1.00 81.38 199 LEU A N 1
ATOM 1517 C CA . LEU A 1 199 ? -7.206 22.131 9.405 1.00 81.38 199 LEU A CA 1
ATOM 1518 C C . LEU A 1 199 ? -6.429 21.750 8.153 1.00 81.38 199 LEU A C 1
ATOM 1520 O O . LEU A 1 199 ? -7.020 21.359 7.142 1.00 81.38 199 LEU A O 1
ATOM 1524 N N . PHE A 1 200 ? -5.106 21.844 8.237 1.00 78.00 200 PHE A N 1
ATOM 1525 C CA . PHE A 1 200 ? -4.209 21.327 7.220 1.00 78.00 200 PHE A CA 1
ATOM 1526 C C . PHE A 1 200 ? -3.006 20.632 7.837 1.00 78.00 200 PHE A C 1
ATOM 1528 O O . PHE A 1 200 ? -2.723 20.740 9.024 1.00 78.00 200 PHE A O 1
ATOM 1535 N N . GLY A 1 201 ? -2.245 19.984 6.976 1.00 75.56 201 GLY A N 1
ATOM 1536 C CA . GLY A 1 201 ? -0.824 19.827 7.217 1.00 75.56 201 GLY A CA 1
ATOM 1537 C C . GLY A 1 201 ? -0.168 18.987 6.127 1.00 75.56 201 GLY A C 1
ATOM 1538 O O . GLY A 1 201 ? -0.843 18.689 5.135 1.00 75.56 201 GLY A O 1
ATOM 1539 N N . PRO A 1 202 ? 1.116 18.655 6.311 1.00 75.88 202 PRO A N 1
ATOM 1540 C CA . PRO A 1 202 ? 1.993 18.253 5.211 1.00 75.88 202 PRO A CA 1
ATOM 1541 C C . PRO A 1 202 ? 2.712 16.899 5.380 1.00 75.88 202 PRO A C 1
ATOM 1543 O O . PRO A 1 202 ? 3.008 16.494 6.497 1.00 75.88 202 PRO A O 1
ATOM 1546 N N . TYR A 1 203 ? 2.990 16.204 4.266 1.00 75.44 203 TYR A N 1
ATOM 1547 C CA . TYR A 1 203 ? 3.995 15.135 4.241 1.00 75.44 203 TYR A CA 1
ATOM 1548 C C . TYR A 1 203 ? 5.320 15.808 3.890 1.00 75.44 203 TYR A C 1
ATOM 1550 O O . TYR A 1 203 ? 5.549 16.217 2.754 1.00 75.44 203 TYR A O 1
ATOM 1558 N N . GLU A 1 204 ? 6.177 15.993 4.874 1.00 79.06 204 GLU A N 1
ATOM 1559 C CA . GLU A 1 204 ? 7.530 16.469 4.644 1.00 79.06 204 GLU A CA 1
ATOM 1560 C C . GLU A 1 204 ? 8.366 15.448 3.866 1.00 79.06 204 GLU A C 1
ATOM 1562 O O . GLU A 1 204 ? 8.026 14.265 3.756 1.00 79.06 204 GLU A O 1
ATOM 1567 N N . LYS A 1 205 ? 9.471 15.921 3.287 1.00 80.31 205 LYS A N 1
ATOM 1568 C CA . LYS A 1 205 ? 10.384 15.049 2.550 1.00 80.31 205 LYS A CA 1
ATOM 1569 C C . LYS A 1 205 ? 10.999 13.985 3.463 1.00 80.31 205 LYS A C 1
ATOM 1571 O O . LYS A 1 205 ? 11.078 14.155 4.683 1.00 80.31 205 LYS A O 1
ATOM 1576 N N . GLU A 1 206 ? 11.456 12.897 2.855 1.00 80.12 206 GLU A N 1
ATOM 1577 C CA . GLU A 1 206 ? 11.997 11.731 3.556 1.00 80.12 206 GLU A CA 1
ATOM 1578 C C . GLU A 1 206 ? 13.181 12.051 4.485 1.00 80.12 206 GLU A C 1
ATOM 1580 O O . GLU A 1 206 ? 13.347 11.412 5.525 1.00 80.12 206 GLU A O 1
ATOM 1585 N N . GLU A 1 207 ? 13.967 13.078 4.162 1.00 83.50 207 GLU A N 1
ATOM 1586 C CA . GLU A 1 207 ? 15.126 13.501 4.949 1.00 83.50 207 GLU A CA 1
ATOM 1587 C C . GLU A 1 207 ? 14.710 14.277 6.202 1.00 83.50 207 GLU A C 1
ATOM 1589 O O . GLU A 1 207 ? 15.413 14.254 7.211 1.00 83.50 207 GLU A O 1
ATOM 1594 N N . LYS A 1 208 ? 13.555 14.955 6.145 1.00 83.31 208 LYS A N 1
ATOM 1595 C CA . LYS A 1 208 ? 13.013 15.737 7.260 1.00 83.31 208 LYS A CA 1
ATOM 1596 C C . LYS A 1 208 ? 12.150 14.882 8.181 1.00 83.31 208 LYS A C 1
ATOM 1598 O O . LYS A 1 208 ? 12.195 15.090 9.387 1.00 83.31 208 LYS A O 1
ATOM 1603 N N . MET A 1 209 ? 11.377 13.936 7.645 1.00 83.06 209 MET A N 1
ATOM 1604 C CA . MET A 1 209 ? 10.411 13.166 8.434 1.00 83.06 209 MET A CA 1
ATOM 1605 C C . MET A 1 209 ? 11.073 12.381 9.578 1.00 83.06 209 MET A C 1
ATOM 1607 O O . MET A 1 209 ? 12.213 11.917 9.479 1.00 83.06 209 MET A O 1
ATOM 1611 N N . LYS A 1 210 ? 10.342 12.228 10.684 1.00 82.94 210 LYS A N 1
ATOM 1612 C CA . LYS A 1 210 ? 10.782 11.428 11.835 1.00 82.94 210 LYS A CA 1
ATOM 1613 C C . LYS A 1 210 ? 10.164 10.033 11.780 1.00 82.94 210 LYS A C 1
ATOM 1615 O O . LYS A 1 210 ? 9.124 9.828 11.177 1.00 82.94 210 LYS A O 1
ATOM 1620 N N . LEU A 1 211 ? 10.800 9.063 12.417 1.00 81.12 211 LEU A N 1
ATOM 1621 C CA . LEU A 1 211 ? 10.276 7.714 12.616 1.00 81.12 211 LEU A CA 1
ATOM 1622 C C . LEU A 1 211 ? 10.567 7.301 14.048 1.00 81.12 211 LEU A C 1
ATOM 1624 O O . LEU A 1 211 ? 11.601 7.667 14.597 1.00 81.12 211 LEU A O 1
ATOM 1628 N N . GLN A 1 212 ? 9.705 6.465 14.609 1.00 81.56 212 GLN A N 1
ATOM 1629 C CA . GLN A 1 212 ? 9.957 5.796 15.876 1.00 81.56 212 GLN A CA 1
ATOM 1630 C C . GLN A 1 212 ? 10.736 4.496 15.633 1.00 81.56 212 GLN A C 1
ATOM 1632 O O . GLN A 1 212 ? 10.236 3.393 15.856 1.00 81.56 212 GLN A O 1
ATOM 1637 N N . ASP A 1 213 ? 11.973 4.623 15.160 1.00 73.94 213 ASP A N 1
ATOM 1638 C CA . ASP A 1 213 ? 12.900 3.505 14.944 1.00 73.94 213 ASP A CA 1
ATOM 1639 C C . ASP A 1 213 ? 13.169 2.714 16.240 1.00 73.94 213 ASP A C 1
ATOM 1641 O O . ASP A 1 213 ? 13.162 1.480 16.249 1.00 73.94 213 ASP A O 1
ATOM 1645 N N . SER A 1 214 ? 13.300 3.425 17.360 1.00 75.94 214 SER A N 1
ATOM 1646 C CA . SER A 1 214 ? 13.387 2.861 18.708 1.00 75.94 214 SER A CA 1
ATOM 1647 C C . SER A 1 214 ? 12.179 1.992 19.051 1.00 75.94 214 SER A C 1
ATOM 1649 O O . SER A 1 214 ? 12.341 0.944 19.662 1.00 75.94 214 SER A O 1
ATOM 1651 N N . TRP A 1 215 ? 10.968 2.331 18.601 1.00 79.50 215 TRP A N 1
ATOM 1652 C CA . TRP A 1 215 ? 9.774 1.531 18.901 1.00 79.50 215 TRP A CA 1
ATOM 1653 C C . TRP A 1 215 ? 9.714 0.246 18.078 1.00 79.50 215 TRP A C 1
ATOM 1655 O O . TRP A 1 215 ? 9.145 -0.748 18.529 1.00 79.50 215 TRP A O 1
ATOM 1665 N N . VAL A 1 216 ? 10.331 0.230 16.896 1.00 71.94 216 VAL A N 1
ATOM 1666 C CA . VAL A 1 216 ? 10.490 -0.994 16.100 1.00 71.94 216 VAL A CA 1
ATOM 1667 C C . VAL A 1 216 ? 11.479 -1.948 16.784 1.00 71.94 216 VAL A C 1
ATOM 1669 O O . VAL A 1 216 ? 11.240 -3.159 16.832 1.00 71.94 216 VAL A O 1
ATOM 1672 N N . ARG A 1 217 ? 12.570 -1.406 17.346 1.00 68.38 217 ARG A N 1
ATOM 1673 C CA . ARG A 1 217 ? 13.636 -2.173 18.016 1.00 68.38 217 ARG A CA 1
ATOM 1674 C C . ARG A 1 217 ? 13.253 -2.636 19.423 1.00 68.38 217 ARG A C 1
ATOM 1676 O O . ARG A 1 217 ? 13.368 -3.822 19.733 1.00 68.38 217 ARG A O 1
ATOM 1683 N N . ASP A 1 218 ? 12.757 -1.708 20.231 1.00 70.19 218 ASP A N 1
ATOM 1684 C CA . ASP A 1 218 ? 12.603 -1.836 21.683 1.00 70.19 218 ASP A CA 1
ATOM 1685 C C . ASP A 1 218 ? 11.131 -1.934 22.122 1.00 70.19 218 ASP A C 1
ATOM 1687 O O . ASP A 1 218 ? 10.843 -2.122 23.304 1.00 70.19 218 ASP A O 1
ATOM 1691 N N . ARG A 1 219 ? 10.201 -1.944 21.151 1.00 72.75 219 ARG A N 1
ATOM 1692 C CA . ARG A 1 219 ? 8.732 -1.947 21.304 1.00 72.75 219 ARG A CA 1
ATOM 1693 C C . ARG A 1 219 ? 8.172 -0.587 21.736 1.00 72.75 219 ARG A C 1
ATOM 1695 O O . ARG A 1 219 ? 8.864 0.269 22.275 1.00 72.75 219 ARG A O 1
ATOM 1702 N N . VAL A 1 220 ? 6.868 -0.407 21.518 1.00 78.44 220 VAL A N 1
ATOM 1703 C CA . VAL A 1 220 ? 6.125 0.762 22.014 1.00 78.44 220 VAL A CA 1
ATOM 1704 C C . VAL A 1 220 ? 6.193 0.808 23.551 1.00 78.44 220 VAL A C 1
ATOM 1706 O O . VAL A 1 220 ? 5.826 -0.203 24.177 1.00 78.44 220 VAL A O 1
ATOM 1709 N N . PRO A 1 221 ? 6.582 1.951 24.155 1.00 81.00 221 PRO A N 1
ATOM 1710 C CA . PRO A 1 221 ? 6.689 2.112 25.601 1.00 81.00 221 PRO A CA 1
ATOM 1711 C C . PRO A 1 221 ? 5.439 1.636 26.363 1.00 81.00 221 PRO A C 1
ATOM 1713 O O . PRO A 1 221 ? 4.303 1.930 25.961 1.00 81.00 221 PRO A O 1
ATOM 1716 N N . PRO A 1 222 ? 5.601 0.887 27.470 1.00 78.94 222 PRO A N 1
ATOM 1717 C CA . PRO A 1 222 ? 4.492 0.570 28.359 1.00 78.94 222 PRO A CA 1
ATOM 1718 C C . PRO A 1 222 ? 3.879 1.858 28.922 1.00 78.94 222 PRO A C 1
ATOM 1720 O O . PRO A 1 222 ? 4.586 2.682 29.482 1.00 78.94 222 PRO A O 1
ATOM 1723 N N . GLY A 1 223 ? 2.566 2.022 28.772 1.00 79.38 223 GLY A N 1
ATOM 1724 C CA . GLY A 1 223 ? 1.833 3.206 29.241 1.00 79.38 223 GLY A CA 1
ATOM 1725 C C . GLY A 1 223 ? 1.289 4.071 28.107 1.00 79.38 223 GLY A C 1
ATOM 1726 O O . GLY A 1 223 ? 0.177 4.561 28.241 1.00 79.38 223 GLY A O 1
ATOM 1727 N N . PHE A 1 224 ? 1.973 4.112 26.956 1.00 79.44 224 PHE A N 1
ATOM 1728 C CA . PHE A 1 224 ? 1.557 4.932 25.815 1.00 79.44 224 PHE A CA 1
ATOM 1729 C C . PHE A 1 224 ? 0.120 4.606 25.363 1.00 79.44 224 PHE A C 1
ATOM 1731 O O . PHE A 1 224 ? -0.204 3.445 25.062 1.00 79.44 224 PHE A O 1
ATOM 1738 N N . GLY A 1 225 ? -0.736 5.631 25.321 1.00 74.12 225 GLY A N 1
ATOM 1739 C CA . GLY A 1 225 ? -2.129 5.564 24.871 1.00 74.12 225 GLY A CA 1
ATOM 1740 C C . GLY A 1 225 ? -2.875 6.877 25.136 1.00 74.12 225 GLY A C 1
ATOM 1741 O O . GLY A 1 225 ? -2.832 7.396 26.241 1.00 74.12 225 GLY A O 1
ATOM 1742 N N . LYS A 1 226 ? -3.579 7.410 24.130 1.00 75.12 226 LYS A N 1
ATOM 1743 C CA . LYS A 1 226 ? -4.099 8.795 24.095 1.00 75.12 226 LYS A CA 1
ATOM 1744 C C . LYS A 1 226 ? -3.026 9.865 24.346 1.00 75.12 226 LYS A C 1
ATOM 1746 O O . LYS A 1 226 ? -3.294 10.901 24.941 1.00 75.12 226 LYS A O 1
ATOM 1751 N N . GLU A 1 227 ? -1.825 9.616 23.841 1.00 78.56 227 GLU A N 1
ATOM 1752 C CA . GLU A 1 227 ? -0.684 10.526 23.930 1.00 78.56 227 GLU A CA 1
ATOM 1753 C C . GLU A 1 227 ? -0.270 11.000 22.530 1.00 78.56 227 GLU A C 1
ATOM 1755 O O . GLU A 1 227 ? -0.476 10.297 21.535 1.00 78.56 227 GLU A O 1
ATOM 1760 N N . LEU A 1 228 ? 0.295 12.206 22.464 1.00 78.81 228 LEU A N 1
ATOM 1761 C CA . LEU A 1 228 ? 0.897 12.801 21.270 1.00 78.81 228 LEU A CA 1
ATOM 1762 C C . LEU A 1 228 ? 2.388 13.020 21.522 1.00 78.81 228 LEU A C 1
ATOM 1764 O O . LEU A 1 228 ? 2.825 13.161 22.662 1.00 78.81 228 LEU A O 1
ATOM 1768 N N . PHE A 1 229 ? 3.157 13.073 20.446 1.00 82.19 229 PHE A N 1
ATOM 1769 C CA . PHE A 1 229 ? 4.513 13.590 20.468 1.00 82.19 229 PHE A CA 1
ATOM 1770 C C . PHE A 1 229 ? 4.507 15.112 20.581 1.00 82.19 229 PHE A C 1
ATOM 1772 O O . PHE A 1 229 ? 3.528 15.781 20.240 1.00 82.19 229 PHE A O 1
ATOM 1779 N N . GLU A 1 230 ? 5.641 15.654 21.010 1.00 82.94 230 GLU A N 1
ATOM 1780 C CA . GLU A 1 230 ? 5.882 17.087 20.949 1.00 82.94 230 GLU A CA 1
ATOM 1781 C C . GLU A 1 230 ? 5.764 17.588 19.501 1.00 82.94 230 GLU A C 1
ATOM 1783 O O . GLU A 1 230 ? 6.151 16.912 18.537 1.00 82.94 230 GLU A O 1
ATOM 1788 N N . SER A 1 231 ? 5.167 18.768 19.354 1.00 80.38 231 SER A N 1
ATOM 1789 C CA . SER A 1 231 ? 5.015 19.417 18.060 1.00 80.38 231 SER A CA 1
ATOM 1790 C C . SER A 1 231 ? 6.365 19.908 17.546 1.00 80.38 231 SER A C 1
ATOM 1792 O O . SER A 1 231 ? 7.166 20.456 18.291 1.00 80.38 231 SER A O 1
ATOM 1794 N N . ASP A 1 232 ? 6.573 19.781 16.240 1.00 84.25 232 ASP A N 1
ATOM 1795 C CA . ASP A 1 232 ? 7.800 20.169 15.548 1.00 84.25 232 ASP A CA 1
ATOM 1796 C C . ASP A 1 232 ? 7.418 20.967 14.297 1.00 84.25 232 ASP A C 1
ATOM 1798 O O . ASP A 1 232 ? 7.377 20.436 13.185 1.00 84.25 232 ASP A O 1
ATOM 1802 N N . LEU A 1 233 ? 7.000 22.219 14.516 1.00 81.88 233 LEU A N 1
ATOM 1803 C CA . LEU A 1 233 ? 6.504 23.089 13.446 1.00 81.88 233 LEU A CA 1
ATOM 1804 C C . LEU A 1 233 ? 7.628 23.485 12.490 1.00 81.88 233 LEU A C 1
ATOM 1806 O O . LEU A 1 233 ? 7.424 23.430 11.280 1.00 81.88 233 LEU A O 1
ATOM 1810 N N . ASP A 1 234 ? 8.817 23.785 13.019 1.00 87.56 234 ASP A N 1
ATOM 1811 C CA . ASP A 1 234 ? 10.002 24.193 12.253 1.00 87.56 234 ASP A CA 1
ATOM 1812 C C . ASP A 1 234 ? 10.319 23.216 11.116 1.00 87.56 234 ASP A C 1
ATOM 1814 O O . ASP A 1 234 ? 10.579 23.617 9.980 1.00 87.56 234 ASP A O 1
ATOM 1818 N N . ARG A 1 235 ? 10.197 21.911 11.385 1.00 84.69 235 ARG A N 1
ATOM 1819 C CA . ARG A 1 235 ? 10.392 20.850 10.390 1.00 84.69 235 ARG A CA 1
ATOM 1820 C C . ARG A 1 235 ? 9.477 20.974 9.173 1.00 84.69 235 ARG A C 1
ATOM 1822 O O . ARG A 1 235 ? 9.877 20.598 8.068 1.00 84.69 235 ARG A O 1
ATOM 1829 N N . ILE A 1 236 ? 8.254 21.457 9.374 1.00 83.12 236 ILE A N 1
ATOM 1830 C CA . ILE A 1 236 ? 7.201 21.499 8.357 1.00 83.12 236 ILE A CA 1
ATOM 1831 C C . ILE A 1 236 ? 6.932 22.906 7.807 1.00 83.12 236 ILE A C 1
ATOM 1833 O O . ILE A 1 236 ? 6.043 23.050 6.963 1.00 83.12 236 ILE A O 1
ATOM 1837 N N . MET A 1 237 ? 7.687 23.926 8.231 1.00 85.94 237 MET A N 1
ATOM 1838 C CA . MET A 1 237 ? 7.409 25.328 7.895 1.00 85.94 237 MET A CA 1
ATOM 1839 C C . MET A 1 237 ? 7.373 25.614 6.395 1.00 85.94 237 MET A C 1
ATOM 1841 O O . MET A 1 237 ? 6.442 26.286 5.958 1.00 85.94 237 MET A O 1
ATOM 1845 N N . ASP A 1 238 ? 8.256 25.015 5.589 1.00 85.69 238 ASP A N 1
ATOM 1846 C CA . ASP A 1 238 ? 8.223 25.155 4.120 1.00 85.69 238 ASP A CA 1
ATOM 1847 C C . ASP A 1 238 ? 6.826 24.837 3.544 1.00 85.69 238 ASP A C 1
ATOM 1849 O O . ASP A 1 238 ? 6.340 25.454 2.593 1.00 85.69 238 ASP A O 1
ATOM 1853 N N . HIS A 1 239 ? 6.142 23.851 4.130 1.00 84.56 239 HIS A N 1
ATOM 1854 C CA . HIS A 1 239 ? 4.807 23.459 3.699 1.00 84.56 239 HIS A CA 1
ATOM 1855 C C . HIS A 1 239 ? 3.710 24.359 4.268 1.00 84.56 239 HIS A C 1
ATOM 1857 O O . HIS A 1 239 ? 2.682 24.541 3.612 1.00 84.56 239 HIS A O 1
ATOM 1863 N N . VAL A 1 240 ? 3.908 24.912 5.467 1.00 84.88 240 VAL A N 1
ATOM 1864 C CA . VAL A 1 240 ? 3.014 25.908 6.073 1.00 84.88 240 VAL A CA 1
ATOM 1865 C C . VAL A 1 240 ? 3.020 27.184 5.230 1.00 84.88 240 VAL A C 1
ATOM 1867 O O . VAL A 1 240 ? 1.958 27.667 4.840 1.00 84.88 240 VAL A O 1
ATOM 1870 N N . GLU A 1 241 ? 4.198 27.666 4.835 1.00 87.62 241 GLU A N 1
ATOM 1871 C CA . GLU A 1 241 ? 4.370 28.797 3.916 1.00 87.62 241 GLU A CA 1
ATOM 1872 C C . GLU A 1 241 ? 3.672 28.541 2.582 1.00 87.62 241 GLU A C 1
ATOM 1874 O O . GLU A 1 241 ? 2.843 29.338 2.131 1.00 87.62 241 GLU A O 1
ATOM 1879 N N . ARG A 1 242 ? 3.893 27.361 1.992 1.00 85.31 242 ARG A N 1
ATOM 1880 C CA . ARG A 1 242 ? 3.207 26.978 0.755 1.00 85.31 242 ARG A CA 1
ATOM 1881 C C . ARG A 1 242 ? 1.689 26.887 0.925 1.00 85.31 242 ARG A C 1
ATOM 1883 O O . ARG A 1 242 ? 0.938 27.173 -0.013 1.00 85.31 242 ARG A O 1
ATOM 1890 N N . ALA A 1 243 ? 1.208 26.487 2.102 1.00 84.19 243 ALA A N 1
ATOM 1891 C CA . ALA A 1 243 ? -0.215 26.476 2.400 1.00 84.19 243 ALA A CA 1
ATOM 1892 C C . ALA A 1 243 ? -0.789 27.901 2.443 1.00 84.19 243 ALA A C 1
ATOM 1894 O O . ALA A 1 243 ? -1.854 28.104 1.855 1.00 84.19 243 ALA A O 1
ATOM 1895 N N . MET A 1 244 ? -0.065 28.852 3.046 1.00 86.88 244 MET A N 1
ATOM 1896 C CA . MET A 1 244 ? -0.406 30.280 3.121 1.00 86.88 244 MET A CA 1
ATOM 1897 C C . MET A 1 244 ? -0.391 30.990 1.761 1.00 86.88 244 MET A C 1
ATOM 1899 O O . MET A 1 244 ? -1.198 31.885 1.524 1.00 86.88 244 MET A O 1
ATOM 1903 N N . GLU A 1 245 ? 0.486 30.595 0.837 1.00 89.12 245 GLU A N 1
ATOM 1904 C CA . GLU A 1 245 ? 0.479 31.115 -0.542 1.00 89.12 245 GLU A CA 1
ATOM 1905 C C . GLU A 1 245 ? -0.769 30.699 -1.328 1.00 89.12 245 GLU A C 1
ATOM 1907 O O . GLU A 1 245 ? -1.265 31.427 -2.187 1.00 89.12 245 GLU A O 1
ATOM 1912 N N . MET A 1 246 ? -1.254 29.495 -1.044 1.00 85.31 246 MET A N 1
ATOM 1913 C CA . MET A 1 246 ? -2.338 28.860 -1.779 1.00 85.31 246 MET A CA 1
ATOM 1914 C C . MET A 1 246 ? -3.715 29.128 -1.151 1.00 85.31 246 MET A C 1
ATOM 1916 O O . MET A 1 246 ? -4.713 29.010 -1.849 1.00 85.31 246 MET A O 1
ATOM 1920 N N . VAL A 1 247 ? -3.800 29.449 0.145 1.00 87.75 247 VAL A N 1
ATOM 1921 C CA . VAL A 1 247 ? -5.026 29.911 0.824 1.00 87.75 247 VAL A CA 1
ATOM 1922 C C . VAL A 1 247 ? -4.665 31.121 1.669 1.00 87.75 247 VAL A C 1
ATOM 1924 O O . VAL A 1 247 ? -4.178 30.999 2.791 1.00 87.75 247 VAL A O 1
ATOM 1927 N N . LEU A 1 248 ? -4.895 32.300 1.094 1.00 88.00 248 LEU A N 1
ATOM 1928 C CA . LEU A 1 248 ? -4.347 33.564 1.588 1.00 88.00 248 LEU A CA 1
ATOM 1929 C C . LEU A 1 248 ? -4.848 33.942 2.985 1.00 88.00 248 LEU A C 1
ATOM 1931 O O . LEU A 1 248 ? -4.116 34.582 3.734 1.00 88.00 248 LEU A O 1
ATOM 1935 N N . VAL A 1 249 ? -6.055 33.506 3.363 1.00 88.56 249 VAL A N 1
ATOM 1936 C CA . VAL A 1 249 ? -6.619 33.771 4.698 1.00 88.56 249 VAL A CA 1
ATOM 1937 C C . VAL A 1 249 ? -5.790 33.158 5.831 1.00 88.56 249 VAL A C 1
ATOM 1939 O O . VAL A 1 249 ? -5.838 33.665 6.945 1.00 88.56 249 VAL A O 1
ATOM 1942 N N . LEU A 1 250 ? -4.978 32.126 5.554 1.00 86.56 250 LEU A N 1
ATOM 1943 C CA . LEU A 1 250 ? -4.087 31.520 6.551 1.00 86.56 250 LEU A CA 1
ATOM 1944 C C . LEU A 1 250 ? -2.974 32.470 7.012 1.00 86.56 250 LEU A C 1
ATOM 1946 O O . LEU A 1 250 ? -2.467 32.292 8.110 1.00 86.56 250 LEU A O 1
ATOM 1950 N N . LYS A 1 251 ? -2.612 33.486 6.216 1.00 88.44 251 LYS A N 1
ATOM 1951 C CA . LYS A 1 251 ? -1.573 34.465 6.590 1.00 88.44 251 LYS A CA 1
ATOM 1952 C C . LYS A 1 251 ? -1.950 35.313 7.805 1.00 88.44 251 LYS A C 1
ATOM 1954 O O . LYS A 1 251 ? -1.068 35.840 8.467 1.00 88.44 251 LYS A O 1
ATOM 1959 N N . ASN A 1 252 ? -3.249 35.455 8.061 1.00 90.06 252 ASN A N 1
ATOM 1960 C CA . ASN A 1 252 ? -3.795 36.266 9.148 1.00 90.06 252 ASN A CA 1
ATOM 1961 C C . ASN A 1 252 ? -4.422 35.402 10.255 1.00 90.06 252 ASN A C 1
ATOM 1963 O O . ASN A 1 252 ? -5.107 35.939 11.120 1.00 90.06 252 ASN A O 1
ATOM 1967 N N . ALA A 1 253 ? -4.276 34.076 10.180 1.00 85.56 253 ALA A N 1
ATOM 1968 C CA . ALA A 1 253 ? -4.888 33.143 11.114 1.00 85.56 253 ALA A CA 1
ATOM 1969 C C . ALA A 1 253 ? -3.866 32.658 12.148 1.00 85.56 253 ALA A C 1
ATOM 1971 O O . ALA A 1 253 ? -2.730 32.342 11.799 1.00 85.56 253 ALA A O 1
ATOM 1972 N N . ASP A 1 254 ? -4.304 32.525 13.398 1.00 86.69 254 ASP A N 1
ATOM 1973 C CA . ASP A 1 254 ? -3.485 31.961 14.469 1.00 86.69 254 ASP A CA 1
ATOM 1974 C C . ASP A 1 254 ? -3.568 30.428 14.502 1.00 86.69 254 ASP A C 1
ATOM 1976 O O . ASP A 1 254 ? -4.608 29.818 14.226 1.00 86.69 254 ASP A O 1
ATOM 1980 N N . ILE A 1 255 ? -2.464 29.784 14.887 1.00 85.69 255 ILE A N 1
ATOM 1981 C CA . ILE A 1 255 ? -2.415 28.334 15.095 1.00 85.69 255 ILE A CA 1
ATOM 1982 C C . ILE A 1 255 ? -2.977 28.017 16.482 1.00 85.69 255 ILE A C 1
ATOM 1984 O O . ILE A 1 255 ? -2.368 28.335 17.498 1.00 85.69 255 ILE A O 1
ATOM 1988 N N . ILE A 1 256 ? -4.123 27.336 16.521 1.00 84.81 256 ILE A N 1
ATOM 1989 C CA . ILE A 1 256 ? -4.754 26.913 17.781 1.00 84.81 256 ILE A CA 1
ATOM 1990 C C . ILE A 1 256 ? -4.098 25.655 18.359 1.00 84.81 256 ILE A C 1
ATOM 1992 O O . ILE A 1 256 ? -3.974 25.522 19.574 1.00 84.81 256 ILE A O 1
ATOM 1996 N N . ASN A 1 257 ? -3.723 24.697 17.508 1.00 81.44 257 ASN A N 1
ATOM 1997 C CA . ASN A 1 257 ? -3.167 23.422 17.952 1.00 81.44 257 ASN A CA 1
ATOM 1998 C C . ASN A 1 257 ? -2.287 22.780 16.870 1.00 81.44 257 ASN A C 1
ATOM 2000 O O . ASN A 1 257 ? -2.523 22.975 15.678 1.00 81.44 257 ASN A O 1
ATOM 2004 N N . SER A 1 258 ? -1.325 21.962 17.297 1.00 81.56 258 SER A N 1
ATOM 2005 C CA . SER A 1 258 ? -0.484 21.130 16.438 1.00 81.56 258 SER A CA 1
ATOM 2006 C C . SER A 1 258 ? -0.468 19.700 16.971 1.00 81.56 258 SER A C 1
ATOM 2008 O O . SER A 1 258 ? -0.067 19.441 18.105 1.00 81.56 258 SER A O 1
ATOM 2010 N N . VAL A 1 259 ? -0.943 18.765 16.150 1.00 77.75 259 VAL A N 1
ATOM 2011 C CA . VAL A 1 259 ? -1.135 17.363 16.531 1.00 77.75 259 VAL A CA 1
ATOM 2012 C C . VAL A 1 259 ? -0.065 16.511 15.860 1.00 77.75 259 VAL A C 1
ATOM 2014 O O . VAL A 1 259 ? -0.106 16.286 14.654 1.00 77.75 259 VAL A O 1
ATOM 2017 N N . SER A 1 260 ? 0.866 15.990 16.657 1.00 78.19 260 SER A N 1
ATOM 2018 C CA . SER A 1 260 ? 1.902 15.056 16.211 1.00 78.19 260 SER A CA 1
ATOM 2019 C C . SER A 1 260 ? 1.645 13.696 16.855 1.00 78.19 260 SER A C 1
ATOM 2021 O O . SER A 1 260 ? 1.926 13.497 18.028 1.00 78.19 260 SER A O 1
ATOM 2023 N N . GLY A 1 261 ? 1.034 12.759 16.131 1.00 76.88 261 GLY A N 1
ATOM 2024 C CA . GLY A 1 261 ? 0.670 11.439 16.671 1.00 76.88 261 GLY A CA 1
ATOM 2025 C C . GLY A 1 261 ? 1.271 10.294 15.859 1.00 76.88 261 GLY A C 1
ATOM 2026 O O . GLY A 1 261 ? 1.643 10.508 14.720 1.00 76.88 261 GLY A O 1
ATOM 2027 N N . PRO A 1 262 ? 1.397 9.074 16.380 1.00 77.88 262 PRO A N 1
ATOM 2028 C CA . PRO A 1 262 ? 1.948 7.955 15.616 1.00 77.88 262 PRO A CA 1
ATOM 2029 C C . PRO A 1 262 ? 0.948 7.333 14.615 1.00 77.88 262 PRO A C 1
ATOM 2031 O O . PRO A 1 262 ? -0.227 7.139 14.917 1.00 77.88 262 PRO A O 1
ATOM 2034 N N . ILE A 1 263 ? 1.430 6.938 13.434 1.00 76.31 263 ILE A N 1
ATOM 2035 C CA . ILE A 1 263 ? 0.733 6.122 12.427 1.00 76.31 263 ILE A CA 1
ATOM 2036 C C . ILE A 1 263 ? 1.575 4.883 12.122 1.00 76.31 263 ILE A C 1
ATOM 2038 O O . ILE A 1 263 ? 2.794 4.964 11.964 1.00 76.31 263 ILE A O 1
ATOM 2042 N N . THR A 1 264 ? 0.908 3.738 11.993 1.00 75.81 264 THR A N 1
ATOM 2043 C CA . THR A 1 264 ? 1.527 2.495 11.535 1.00 75.81 264 THR A CA 1
ATOM 2044 C C . THR A 1 264 ? 1.575 2.449 10.013 1.00 75.81 264 THR A C 1
ATOM 2046 O O . THR A 1 264 ? 0.537 2.466 9.351 1.00 75.81 264 THR A O 1
ATOM 2049 N N . TYR A 1 265 ? 2.771 2.308 9.466 1.00 76.81 265 TYR A N 1
ATOM 2050 C CA . TYR A 1 265 ? 3.011 2.166 8.041 1.00 76.81 265 TYR A CA 1
ATOM 2051 C C . TYR A 1 265 ? 3.629 0.809 7.724 1.00 76.81 265 TYR A C 1
ATOM 2053 O O . TYR A 1 265 ? 4.389 0.242 8.508 1.00 76.81 265 TYR A O 1
ATOM 2061 N N . THR A 1 266 ? 3.311 0.313 6.541 1.00 79.56 266 THR A N 1
ATOM 2062 C CA . THR A 1 266 ? 4.045 -0.741 5.839 1.00 79.56 266 THR A CA 1
ATOM 2063 C C . THR A 1 266 ? 4.995 -0.103 4.817 1.00 79.56 266 THR A C 1
ATOM 2065 O O . THR A 1 266 ? 4.777 1.051 4.427 1.00 79.56 266 THR A O 1
ATOM 2068 N N . PRO A 1 267 ? 6.017 -0.835 4.333 1.00 82.88 267 PRO A N 1
ATOM 2069 C CA . PRO A 1 267 ? 6.931 -0.341 3.300 1.00 82.88 267 PRO A CA 1
ATOM 2070 C C . PRO A 1 267 ? 6.258 0.232 2.053 1.00 82.88 267 PRO A C 1
ATOM 2072 O O . PRO A 1 267 ? 6.777 1.177 1.479 1.00 82.88 267 PRO A O 1
ATOM 2075 N N . ASP A 1 268 ? 5.103 -0.292 1.641 1.00 83.00 268 ASP A N 1
ATOM 2076 C CA . ASP A 1 268 ? 4.354 0.132 0.449 1.00 83.00 268 ASP A CA 1
ATOM 2077 C C . ASP A 1 268 ? 3.142 1.037 0.755 1.00 83.00 268 ASP A C 1
ATOM 2079 O O . ASP A 1 268 ? 2.344 1.325 -0.136 1.00 83.00 268 ASP A O 1
ATOM 2083 N N . LEU A 1 269 ? 2.990 1.491 2.006 1.00 79.88 269 LEU A N 1
ATOM 2084 C CA . LEU A 1 269 ? 1.824 2.205 2.551 1.00 79.88 269 LEU A CA 1
ATOM 2085 C C . LEU A 1 269 ? 0.506 1.422 2.578 1.00 79.88 269 LEU A C 1
ATOM 2087 O O . LEU A 1 269 ? -0.468 1.972 3.096 1.00 79.88 269 LEU A O 1
ATOM 2091 N N . LEU A 1 270 ? 0.432 0.212 2.015 1.00 80.31 270 LEU A N 1
ATOM 2092 C CA . LEU A 1 270 ? -0.790 -0.590 1.933 1.00 80.31 270 LEU A CA 1
ATOM 2093 C C . LEU A 1 270 ? -0.948 -1.468 3.178 1.00 80.31 270 LEU A C 1
ATOM 2095 O O . LEU A 1 270 ? 0.034 -2.008 3.685 1.00 80.31 270 LEU A O 1
ATOM 2099 N N . PRO A 1 271 ? -2.169 -1.713 3.668 1.00 79.38 271 PRO A N 1
ATOM 2100 C CA . PRO A 1 271 ? -2.355 -2.544 4.846 1.00 79.38 271 PRO A CA 1
ATOM 2101 C C . PRO A 1 271 ? -2.027 -4.016 4.577 1.00 79.38 271 PRO A C 1
ATOM 2103 O O . PRO A 1 271 ? -1.895 -4.464 3.438 1.00 79.38 271 PRO A O 1
ATOM 2106 N N . MET A 1 272 ? -1.924 -4.787 5.653 1.00 81.75 272 MET A N 1
ATOM 2107 C CA . MET A 1 272 ? -1.780 -6.242 5.628 1.00 81.75 272 MET A CA 1
ATOM 2108 C C . MET A 1 272 ? -3.078 -6.872 6.137 1.00 81.75 272 MET A C 1
ATOM 2110 O O . MET A 1 272 ? -3.344 -6.887 7.345 1.00 81.75 272 MET A O 1
ATOM 2114 N N . ILE A 1 273 ? -3.902 -7.355 5.208 1.00 80.56 273 ILE A N 1
ATOM 2115 C CA . ILE A 1 273 ? -5.261 -7.846 5.441 1.00 80.56 273 ILE A CA 1
ATOM 2116 C C . ILE A 1 273 ? -5.377 -9.274 4.917 1.00 80.56 273 ILE A C 1
ATOM 2118 O O . ILE A 1 273 ? -5.297 -9.491 3.712 1.00 80.56 273 ILE A O 1
ATOM 2122 N N . GLY A 1 274 ? -5.635 -10.239 5.796 1.00 80.56 274 GLY A N 1
ATOM 2123 C CA . GLY A 1 274 ? -5.881 -11.617 5.374 1.00 80.56 274 GLY A CA 1
ATOM 2124 C C . GLY A 1 274 ? -5.359 -12.668 6.347 1.00 80.56 274 GLY A C 1
ATOM 2125 O O . GLY A 1 274 ? -4.945 -12.333 7.460 1.00 80.56 274 GLY A O 1
ATOM 2126 N N . PRO A 1 275 ? -5.411 -13.952 5.959 1.00 84.62 275 PRO A N 1
ATOM 2127 C CA . PRO A 1 275 ? -4.840 -15.035 6.742 1.00 84.62 275 PRO A CA 1
ATOM 2128 C C . PRO A 1 275 ? -3.310 -14.991 6.658 1.00 84.62 275 PRO A C 1
ATOM 2130 O O . PRO A 1 275 ? -2.737 -14.832 5.580 1.00 84.62 275 PRO A O 1
ATOM 2133 N N . HIS A 1 276 ? -2.644 -15.162 7.794 1.00 85.69 276 HIS A N 1
ATOM 2134 C CA . HIS A 1 276 ? -1.187 -15.210 7.835 1.00 85.69 276 HIS A CA 1
ATOM 2135 C C . HIS A 1 276 ? -0.697 -16.633 7.547 1.00 85.69 276 HIS A C 1
ATOM 2137 O O . HIS A 1 276 ? -1.146 -17.605 8.162 1.00 85.69 276 HIS A O 1
ATOM 2143 N N . GLN A 1 277 ? 0.262 -16.762 6.641 1.00 82.38 277 GLN A N 1
ATOM 2144 C CA . GLN A 1 277 ? 0.939 -18.016 6.352 1.00 82.38 277 GLN A CA 1
ATOM 2145 C C . GLN A 1 277 ? 1.793 -18.427 7.569 1.00 82.38 277 GLN A C 1
ATOM 2147 O O . GLN A 1 277 ? 2.341 -17.593 8.278 1.00 82.38 277 GLN A O 1
ATOM 2152 N N . GLY A 1 278 ? 1.817 -19.716 7.912 1.00 82.06 278 GLY A N 1
ATOM 2153 C CA . GLY A 1 278 ? 2.571 -20.221 9.072 1.00 82.06 278 GLY A CA 1
ATOM 2154 C C . GLY A 1 278 ? 1.803 -20.277 10.402 1.00 82.06 278 GLY A C 1
ATOM 2155 O O . GLY A 1 278 ? 2.246 -20.968 11.317 1.00 82.06 278 GLY A O 1
ATOM 2156 N N . ALA A 1 279 ? 0.618 -19.661 10.512 1.00 85.25 279 ALA A N 1
ATOM 2157 C CA . ALA A 1 279 ? -0.218 -19.748 11.714 1.00 85.25 279 ALA A CA 1
ATOM 2158 C C . ALA A 1 279 ? -1.681 -20.088 11.380 1.00 85.25 279 ALA A C 1
ATOM 2160 O O . ALA A 1 279 ? -2.412 -19.314 10.761 1.00 85.25 279 ALA A O 1
ATOM 2161 N N . ARG A 1 280 ? -2.144 -21.267 11.818 1.00 85.44 280 ARG A N 1
ATOM 2162 C CA . ARG A 1 280 ? -3.521 -21.717 11.567 1.00 85.44 280 ARG A CA 1
ATOM 2163 C C . ARG A 1 280 ? -4.517 -20.822 12.304 1.00 85.44 280 ARG A C 1
ATOM 2165 O O . ARG A 1 280 ? -4.380 -20.588 13.499 1.00 85.44 280 ARG A O 1
ATOM 2172 N N . ASN A 1 281 ? -5.560 -20.392 11.594 1.00 84.31 281 ASN A N 1
ATOM 2173 C CA . ASN A 1 281 ? -6.633 -19.541 12.120 1.00 84.31 281 ASN A CA 1
ATOM 2174 C C . ASN A 1 281 ? -6.157 -18.192 12.699 1.00 84.31 281 ASN A C 1
ATOM 2176 O O . ASN A 1 281 ? -6.857 -17.602 13.524 1.00 84.31 281 ASN A O 1
ATOM 2180 N N . TYR A 1 282 ? -5.013 -17.684 12.239 1.00 84.06 282 TYR A N 1
ATOM 2181 C CA . TYR A 1 282 ? -4.516 -16.356 12.578 1.00 84.06 282 TYR A CA 1
ATOM 2182 C C . TYR A 1 282 ? -4.616 -15.428 11.365 1.00 84.06 282 TYR A C 1
ATOM 2184 O O . TYR A 1 282 ? -4.191 -15.766 10.261 1.00 84.06 282 TYR A O 1
ATOM 2192 N N . TRP A 1 283 ? -5.230 -14.270 11.574 1.00 83.19 283 TRP A N 1
ATOM 2193 C CA . TRP A 1 283 ? -5.505 -13.276 10.542 1.00 83.19 283 TRP A CA 1
ATOM 2194 C C . TRP A 1 283 ? -4.935 -11.933 10.963 1.00 83.19 283 TRP A C 1
ATOM 2196 O O . TRP A 1 283 ? -4.811 -11.654 12.155 1.00 83.19 283 TRP A O 1
ATOM 2206 N N . THR A 1 284 ? -4.641 -11.077 9.995 1.00 80.69 284 THR A N 1
ATOM 2207 C CA . THR A 1 284 ? -4.186 -9.713 10.243 1.00 80.69 284 THR A CA 1
ATOM 2208 C C . THR A 1 284 ? -5.103 -8.699 9.574 1.00 80.69 284 THR A C 1
ATOM 2210 O O . THR A 1 284 ? -5.680 -8.949 8.517 1.00 80.69 284 THR A O 1
ATOM 2213 N N . ALA A 1 285 ? -5.206 -7.535 10.199 1.00 78.94 285 ALA A N 1
ATOM 2214 C CA . ALA A 1 285 ? -5.685 -6.285 9.639 1.00 78.94 285 ALA A CA 1
ATOM 2215 C C . ALA A 1 285 ? -4.850 -5.174 10.296 1.00 78.94 285 ALA A C 1
ATOM 2217 O O . ALA A 1 285 ? -5.250 -4.576 11.291 1.00 78.94 285 ALA A O 1
ATOM 2218 N N . ILE A 1 286 ? -3.641 -4.956 9.783 1.00 79.00 286 ILE A N 1
ATOM 2219 C CA . ILE A 1 286 ? -2.616 -4.076 10.378 1.00 79.00 286 ILE A CA 1
ATOM 2220 C C . ILE A 1 286 ? -2.006 -3.146 9.318 1.00 79.00 286 ILE A C 1
ATOM 2222 O O . ILE A 1 286 ? -2.195 -3.360 8.122 1.00 79.00 286 ILE A O 1
ATOM 2226 N N . GLY A 1 287 ? -1.260 -2.122 9.749 1.00 75.44 287 GLY A N 1
ATOM 2227 C CA . GLY A 1 287 ? -0.504 -1.249 8.836 1.00 75.44 287 GLY A CA 1
ATOM 2228 C C . GLY A 1 287 ? -1.344 -0.247 8.046 1.00 75.44 287 GLY A C 1
ATOM 2229 O O . GLY A 1 287 ? -1.037 0.059 6.898 1.00 75.44 287 GLY A O 1
ATOM 2230 N N . PHE A 1 288 ? -2.430 0.250 8.637 1.00 74.44 288 PHE A N 1
ATOM 2231 C CA . PHE A 1 288 ? -3.277 1.252 7.996 1.00 74.44 288 PHE A CA 1
ATOM 2232 C C . PHE A 1 288 ? -2.648 2.648 8.081 1.00 74.44 288 PHE A C 1
ATOM 2234 O O . PHE A 1 288 ? -2.787 3.339 9.089 1.00 74.44 288 PHE A O 1
ATOM 2241 N N . SER A 1 289 ? -2.038 3.083 6.977 1.00 60.06 289 SER A N 1
ATOM 2242 C CA . SER A 1 289 ? -1.485 4.435 6.794 1.00 60.06 289 SER A CA 1
ATOM 2243 C C . SER A 1 289 ? -2.562 5.529 6.715 1.00 60.06 289 SER A C 1
ATOM 2245 O O . SER A 1 289 ? -2.311 6.704 6.972 1.00 60.06 289 SER A O 1
ATOM 2247 N N . SER A 1 290 ? -3.787 5.151 6.342 1.00 54.69 290 SER A N 1
ATOM 2248 C CA . SER A 1 290 ? -4.971 6.008 6.344 1.00 54.69 290 SER A CA 1
ATOM 2249 C C . SER A 1 290 ? -6.244 5.159 6.330 1.00 54.69 290 SER A C 1
ATOM 2251 O O . SER A 1 290 ? -6.255 4.017 5.865 1.00 54.69 290 SER A O 1
ATOM 2253 N N . ILE A 1 291 ? -7.372 5.731 6.755 1.00 46.84 291 ILE A N 1
ATOM 2254 C CA . ILE A 1 291 ? -8.680 5.053 6.657 1.00 46.84 291 ILE A CA 1
ATOM 2255 C C . ILE A 1 291 ? -9.120 4.813 5.210 1.00 46.84 291 ILE A C 1
ATOM 2257 O O . ILE A 1 291 ? -9.975 3.958 4.978 1.00 46.84 291 ILE A O 1
ATOM 2261 N N . ARG A 1 292 ? -8.485 5.479 4.233 1.00 45.28 292 ARG A N 1
ATOM 2262 C CA . ARG A 1 292 ? -8.749 5.307 2.794 1.00 45.28 292 ARG A CA 1
ATOM 2263 C C . ARG A 1 292 ? -8.640 3.851 2.340 1.00 45.28 292 ARG A C 1
ATOM 2265 O O . ARG A 1 292 ? -9.327 3.461 1.405 1.00 45.28 292 ARG A O 1
ATOM 2272 N N . GLN A 1 293 ? -7.779 3.059 2.978 1.00 41.34 293 GLN A N 1
ATOM 2273 C CA . GLN A 1 293 ? -7.447 1.705 2.525 1.00 41.34 293 GLN A CA 1
ATOM 2274 C C . GLN A 1 293 ? -8.149 0.598 3.327 1.00 41.34 293 GLN A C 1
ATOM 2276 O O . GLN A 1 293 ? -8.138 -0.558 2.910 1.00 41.34 293 GLN A O 1
ATOM 2281 N N . GLY A 1 294 ? -8.757 0.925 4.475 1.00 41.41 294 GLY A N 1
ATOM 2282 C CA . GLY A 1 294 ? -8.870 -0.063 5.546 1.00 41.41 294 GLY A CA 1
ATOM 2283 C C . GLY A 1 294 ? -10.223 -0.649 5.900 1.00 41.41 294 GLY A C 1
ATOM 2284 O O . GLY A 1 294 ? -10.247 -1.608 6.657 1.00 41.41 294 GLY A O 1
ATOM 2285 N N . LYS A 1 295 ? -11.350 -0.129 5.410 1.00 45.94 295 LYS A N 1
ATOM 2286 C CA . LYS A 1 295 ? -12.636 -0.510 6.025 1.00 45.94 295 LYS A CA 1
ATOM 2287 C C . LYS A 1 295 ? -13.576 -1.313 5.106 1.00 45.94 295 LYS A C 1
ATOM 2289 O O . LYS A 1 295 ? -14.073 -2.352 5.520 1.00 45.94 295 LYS A O 1
ATOM 2294 N N . ALA A 1 296 ? -13.679 -0.989 3.812 1.00 40.34 296 ALA A N 1
ATOM 2295 C CA . ALA A 1 296 ? -14.511 -1.771 2.877 1.00 40.34 296 ALA A CA 1
ATOM 2296 C C . ALA A 1 296 ? -13.886 -3.120 2.443 1.00 40.34 296 ALA A C 1
ATOM 2298 O O . ALA A 1 296 ? -14.589 -4.005 1.952 1.00 40.34 296 ALA A O 1
ATOM 2299 N N . ARG A 1 297 ? -12.562 -3.269 2.600 1.00 48.09 297 ARG A N 1
ATOM 2300 C CA . ARG A 1 297 ? -11.777 -4.429 2.135 1.00 48.09 297 ARG A CA 1
ATOM 2301 C C . ARG A 1 297 ? -11.662 -5.537 3.195 1.00 48.09 297 ARG A C 1
ATOM 2303 O O . ARG A 1 297 ? -11.781 -6.708 2.855 1.00 48.09 297 ARG A O 1
ATOM 2310 N N . VAL A 1 298 ? -11.526 -5.175 4.476 1.00 49.69 298 VAL A N 1
ATOM 2311 C CA . VAL A 1 298 ? -11.332 -6.115 5.605 1.00 49.69 298 VAL A CA 1
ATOM 2312 C C . VAL A 1 298 ? -12.538 -7.036 5.814 1.00 49.69 298 VAL A C 1
ATOM 2314 O O . VAL A 1 298 ? -12.375 -8.242 5.985 1.00 49.69 298 VAL A O 1
ATOM 2317 N N . CYS A 1 299 ? -13.753 -6.493 5.739 1.00 46.97 299 CYS A N 1
ATOM 2318 C CA . CYS A 1 299 ? -14.977 -7.251 6.015 1.00 46.97 299 CYS A CA 1
ATOM 2319 C C . CYS A 1 299 ? -15.318 -8.253 4.904 1.00 46.97 299 CYS A C 1
ATOM 2321 O O . CYS A 1 299 ? -15.806 -9.341 5.185 1.00 46.97 299 CYS A O 1
ATOM 2323 N N . ARG A 1 300 ? -14.980 -7.936 3.646 1.00 49.44 300 ARG A N 1
ATOM 2324 C CA . ARG A 1 300 ? -15.198 -8.844 2.505 1.00 49.44 300 ARG A CA 1
ATOM 2325 C C . ARG A 1 300 ? -14.268 -10.061 2.545 1.00 49.44 300 ARG A C 1
ATOM 2327 O O . ARG A 1 300 ? -14.689 -11.166 2.222 1.00 49.44 300 ARG A O 1
ATOM 2334 N N . VAL A 1 301 ? -13.033 -9.876 3.013 1.00 49.72 301 VAL A N 1
ATOM 2335 C CA . VAL A 1 301 ? -12.013 -10.936 3.094 1.00 49.72 301 VAL A CA 1
ATOM 2336 C C . VAL A 1 301 ? -12.334 -11.982 4.173 1.00 49.72 301 VAL A C 1
ATOM 2338 O O . VAL A 1 301 ? -12.051 -13.164 3.986 1.00 49.72 301 VAL A O 1
ATOM 2341 N N . ILE A 1 302 ? -12.949 -11.585 5.292 1.00 53.53 302 ILE A N 1
ATOM 2342 C CA . ILE A 1 302 ? -13.147 -12.485 6.443 1.00 53.53 302 ILE A CA 1
ATOM 2343 C C . ILE A 1 302 ? -14.437 -13.323 6.329 1.00 53.53 302 ILE A C 1
ATOM 2345 O O . ILE A 1 302 ? -14.441 -14.476 6.770 1.00 53.53 302 ILE A O 1
ATOM 2349 N N . ASP A 1 303 ? -15.471 -12.817 5.645 1.00 48.44 303 ASP A N 1
ATOM 2350 C CA . ASP A 1 303 ? -16.762 -13.500 5.417 1.00 48.44 303 ASP A CA 1
ATOM 2351 C C . ASP A 1 303 ? -16.779 -14.462 4.206 1.00 48.44 303 ASP A C 1
ATOM 2353 O O . ASP A 1 303 ? -17.831 -14.801 3.668 1.00 48.44 303 ASP A O 1
ATOM 2357 N N . ARG A 1 304 ? -15.607 -14.929 3.747 1.00 47.59 304 ARG A N 1
ATOM 2358 C CA . ARG A 1 304 ? -15.433 -15.789 2.548 1.00 47.59 304 ARG A CA 1
ATOM 2359 C C . ARG A 1 304 ? -15.950 -15.189 1.229 1.00 47.59 304 ARG A C 1
ATOM 2361 O O . ARG A 1 304 ? -15.894 -15.860 0.201 1.00 47.59 304 ARG A O 1
ATOM 2368 N N . CYS A 1 305 ? -16.400 -13.937 1.216 1.00 39.09 305 CYS A N 1
ATOM 2369 C CA . CYS A 1 305 ? -16.806 -13.232 0.005 1.00 39.09 305 CYS A CA 1
ATOM 2370 C C . CYS A 1 305 ? -15.604 -12.514 -0.618 1.00 39.09 305 CYS A C 1
ATOM 2372 O O . CYS A 1 305 ? -15.479 -11.291 -0.538 1.00 39.09 305 CYS A O 1
ATOM 2374 N N . VAL A 1 306 ? -14.733 -13.264 -1.298 1.00 46.88 306 VAL A N 1
ATOM 2375 C CA . VAL A 1 306 ? -13.711 -12.680 -2.183 1.00 46.88 306 VAL A CA 1
ATOM 2376 C C . VAL A 1 306 ? -14.405 -12.160 -3.450 1.00 46.88 306 VAL A C 1
ATOM 2378 O O . VAL A 1 306 ? -14.307 -12.737 -4.524 1.00 46.88 306 VAL A O 1
ATOM 2381 N N . ALA A 1 307 ? -15.191 -11.089 -3.315 1.00 50.50 307 ALA A N 1
ATOM 2382 C CA . ALA A 1 307 ? -15.873 -10.442 -4.437 1.00 50.50 307 ALA A CA 1
ATOM 2383 C C . ALA A 1 307 ? -14.920 -9.563 -5.275 1.00 50.50 307 ALA A C 1
ATOM 2385 O O . ALA A 1 307 ? -15.309 -9.061 -6.325 1.00 50.50 307 ALA A O 1
ATOM 2386 N N . CYS A 1 308 ? -13.686 -9.349 -4.809 1.00 61.75 308 CYS A N 1
ATOM 2387 C CA . CYS A 1 308 ? -12.640 -8.616 -5.515 1.00 61.75 308 CYS A CA 1
ATOM 2388 C C . CYS A 1 308 ? -11.253 -9.118 -5.097 1.00 61.75 308 CYS A C 1
ATOM 2390 O O . CYS A 1 308 ? -11.054 -9.457 -3.928 1.00 61.75 308 CYS A O 1
ATOM 2392 N N . ASP A 1 309 ? -10.315 -9.131 -6.044 1.00 72.94 309 ASP A N 1
ATOM 2393 C CA . ASP A 1 309 ? -8.906 -9.415 -5.775 1.00 72.94 309 ASP A CA 1
ATOM 2394 C C . ASP A 1 309 ? -8.285 -8.305 -4.915 1.00 72.94 309 ASP A C 1
ATOM 2396 O O . ASP A 1 309 ? -8.583 -7.123 -5.107 1.00 72.94 309 ASP A O 1
ATOM 2400 N N . LEU A 1 310 ? -7.492 -8.710 -3.923 1.00 78.75 310 LEU A N 1
ATOM 2401 C CA . LEU A 1 310 ? -6.858 -7.836 -2.928 1.00 78.75 310 LEU A CA 1
ATOM 2402 C C . LEU A 1 310 ? -5.442 -8.313 -2.583 1.00 78.75 310 LEU A C 1
ATOM 2404 O O . LEU A 1 310 ? -4.965 -8.107 -1.462 1.00 78.75 310 LEU A O 1
ATOM 2408 N N . ILE A 1 311 ? -4.774 -8.980 -3.526 1.00 85.69 311 ILE A N 1
ATOM 2409 C CA . ILE A 1 311 ? -3.432 -9.530 -3.324 1.00 85.69 311 ILE A CA 1
ATOM 2410 C C . ILE A 1 311 ? -2.405 -8.450 -2.945 1.00 85.69 311 ILE A C 1
ATOM 2412 O O . ILE A 1 311 ? -1.456 -8.726 -2.215 1.00 85.69 311 ILE A O 1
ATOM 2416 N N . GLU A 1 312 ? -2.625 -7.192 -3.338 1.00 83.56 312 GLU A N 1
ATOM 2417 C CA . GLU A 1 312 ? -1.789 -6.056 -2.942 1.00 83.56 312 GLU A CA 1
ATOM 2418 C C . GLU A 1 312 ? -1.852 -5.745 -1.437 1.00 83.56 312 GLU A C 1
ATOM 2420 O O . GLU A 1 312 ? -0.978 -5.073 -0.898 1.00 83.56 312 GLU A O 1
ATOM 2425 N N . CYS A 1 313 ? -2.888 -6.224 -0.746 1.00 84.44 313 CYS A N 1
ATOM 2426 C CA . CYS A 1 313 ? -3.034 -6.121 0.702 1.00 84.44 313 CYS A CA 1
ATOM 2427 C C . CYS A 1 313 ? -2.699 -7.435 1.423 1.00 84.44 313 CYS A C 1
ATOM 2429 O O . CYS A 1 313 ? -2.788 -7.465 2.650 1.00 84.44 313 CYS A O 1
ATOM 2431 N N . ASP A 1 314 ? -2.304 -8.501 0.718 1.00 84.94 314 ASP A N 1
ATOM 2432 C CA . ASP A 1 314 ? -2.021 -9.798 1.338 1.00 84.94 314 ASP A CA 1
ATOM 2433 C C . ASP A 1 314 ? -0.891 -9.661 2.378 1.00 84.94 314 ASP A C 1
ATOM 2435 O O . ASP A 1 314 ? 0.140 -9.041 2.084 1.00 84.94 314 ASP A O 1
ATOM 2439 N N . PRO A 1 315 ? -1.054 -10.180 3.610 1.00 83.81 315 PRO A N 1
ATOM 2440 C CA . PRO A 1 315 ? -0.030 -10.066 4.646 1.00 83.81 315 PRO A CA 1
ATOM 2441 C C . PRO A 1 315 ? 1.263 -10.818 4.310 1.00 83.81 315 PRO A C 1
ATOM 2443 O O . PRO A 1 315 ? 2.313 -10.494 4.852 1.00 83.81 315 PRO A O 1
ATOM 2446 N N . ASN A 1 316 ? 1.212 -11.784 3.400 1.00 87.50 316 ASN A N 1
ATOM 2447 C CA . ASN A 1 316 ? 2.321 -12.659 3.032 1.00 87.50 316 ASN A CA 1
ATOM 2448 C C . ASN A 1 316 ? 3.059 -12.178 1.773 1.00 87.50 316 ASN A C 1
ATOM 2450 O O . ASN A 1 316 ? 3.898 -12.897 1.232 1.00 87.50 316 ASN A O 1
ATOM 2454 N N . ARG A 1 317 ? 2.763 -10.963 1.283 1.00 89.50 317 ARG A N 1
ATOM 2455 C CA . ARG A 1 317 ? 3.540 -10.326 0.201 1.00 89.50 317 ARG A CA 1
ATOM 2456 C C . ARG A 1 317 ? 4.949 -9.917 0.647 1.00 89.50 317 ARG A C 1
ATOM 2458 O O . ARG A 1 317 ? 5.850 -9.778 -0.179 1.00 89.50 317 ARG A O 1
ATOM 2465 N N . TYR A 1 318 ? 5.127 -9.744 1.953 1.00 88.62 318 TYR A N 1
ATOM 2466 C CA . TYR A 1 318 ? 6.420 -9.591 2.606 1.00 88.62 318 TYR A CA 1
ATOM 2467 C C . TYR A 1 318 ? 6.936 -10.948 3.092 1.00 88.62 318 TYR A C 1
ATOM 2469 O O . TYR A 1 318 ? 6.161 -11.883 3.283 1.00 88.62 318 TYR A O 1
ATOM 2477 N N . ALA A 1 319 ? 8.250 -11.061 3.276 1.00 84.75 319 ALA A N 1
ATOM 2478 C CA . ALA A 1 319 ? 8.882 -12.282 3.772 1.00 84.75 319 ALA A CA 1
ATOM 2479 C C . ALA A 1 319 ? 10.204 -11.948 4.481 1.00 84.75 319 ALA A C 1
ATOM 2481 O O . ALA A 1 319 ? 10.473 -10.792 4.807 1.00 84.75 319 ALA A O 1
ATOM 2482 N N . HIS A 1 320 ? 11.076 -12.946 4.657 1.00 84.50 320 HIS A N 1
ATOM 2483 C CA . HIS A 1 320 ? 12.365 -12.793 5.344 1.00 84.50 320 HIS A CA 1
ATOM 2484 C C . HIS A 1 320 ? 13.221 -11.607 4.866 1.00 84.50 320 HIS A C 1
ATOM 2486 O O . HIS A 1 320 ? 13.989 -11.067 5.658 1.00 84.50 320 HIS A O 1
ATOM 2492 N N . TRP A 1 321 ? 13.089 -11.215 3.596 1.00 86.62 321 TRP A N 1
ATOM 2493 C CA . TRP A 1 321 ? 13.878 -10.160 2.963 1.00 86.62 321 TRP A CA 1
ATOM 2494 C C . TRP A 1 321 ? 13.503 -8.750 3.425 1.00 86.62 321 TRP A C 1
ATOM 2496 O O . TRP A 1 321 ? 14.267 -7.796 3.270 1.00 86.62 321 TRP A O 1
ATOM 2506 N N . THR A 1 322 ? 12.322 -8.595 4.021 1.00 87.44 322 THR A N 1
ATOM 2507 C CA . THR A 1 322 ? 11.792 -7.316 4.494 1.00 87.44 322 THR A CA 1
ATOM 2508 C C . THR A 1 322 ? 12.410 -6.968 5.859 1.00 87.44 322 THR A C 1
ATOM 2510 O O . THR A 1 322 ? 11.764 -6.966 6.910 1.00 87.44 322 THR A O 1
ATOM 2513 N N . SER A 1 323 ? 13.718 -6.719 5.843 1.00 84.38 323 SER A N 1
ATOM 2514 C CA . SER A 1 323 ? 14.546 -6.422 7.014 1.00 84.38 323 SER A CA 1
ATOM 2515 C C . SER A 1 323 ? 14.168 -5.097 7.697 1.00 84.38 323 SER A C 1
ATOM 2517 O O . SER A 1 323 ? 13.488 -4.254 7.119 1.00 84.38 323 SER A O 1
ATOM 2519 N N . VAL A 1 324 ? 14.635 -4.871 8.933 1.00 80.88 324 VAL A N 1
ATOM 2520 C CA . VAL A 1 324 ? 14.411 -3.591 9.640 1.00 80.88 324 VAL A CA 1
ATOM 2521 C C . VAL A 1 324 ? 14.969 -2.385 8.862 1.00 80.88 324 VAL A C 1
ATOM 2523 O O . VAL A 1 324 ? 14.255 -1.393 8.758 1.00 80.88 324 VAL A O 1
ATOM 2526 N N . PRO A 1 325 ? 16.175 -2.438 8.260 1.00 82.62 325 PRO A N 1
ATOM 2527 C CA . PRO A 1 325 ? 16.642 -1.366 7.380 1.00 82.62 325 PRO A CA 1
ATOM 2528 C C . PRO A 1 325 ? 15.706 -1.083 6.198 1.00 82.62 325 PRO A C 1
ATOM 2530 O O . PRO A 1 325 ? 15.417 0.079 5.933 1.00 82.62 325 PRO A O 1
ATOM 2533 N N . TYR A 1 326 ? 15.185 -2.124 5.537 1.00 84.62 326 TYR A N 1
ATOM 2534 C CA . TYR A 1 326 ? 14.207 -1.962 4.455 1.00 84.62 326 TYR A CA 1
ATOM 2535 C C . TYR A 1 326 ? 12.894 -1.354 4.968 1.00 84.62 326 TYR A C 1
ATOM 2537 O O . TYR A 1 326 ? 12.329 -0.465 4.345 1.00 84.62 326 TYR A O 1
ATOM 2545 N N . LEU A 1 327 ? 12.428 -1.786 6.142 1.00 76.44 327 LEU A N 1
ATOM 2546 C CA . LEU A 1 327 ? 11.233 -1.243 6.789 1.00 76.44 327 LEU A CA 1
ATOM 2547 C C . LEU A 1 327 ? 11.355 0.236 7.135 1.00 76.44 327 LEU A C 1
ATOM 2549 O O . LEU A 1 327 ? 10.382 0.972 7.029 1.00 76.44 327 LEU A O 1
ATOM 2553 N N . CYS A 1 328 ? 12.538 0.658 7.566 1.00 73.44 328 CYS A N 1
ATOM 2554 C CA . CYS A 1 328 ? 12.817 2.041 7.920 1.00 73.44 328 CYS A CA 1
ATOM 2555 C C . CYS A 1 328 ? 13.159 2.914 6.700 1.00 73.44 328 CYS A C 1
ATOM 2557 O O . CYS A 1 328 ? 13.487 4.089 6.885 1.00 73.44 328 CYS A O 1
ATOM 2559 N N . ALA A 1 329 ? 13.080 2.377 5.476 1.00 76.62 329 ALA A N 1
ATOM 2560 C CA . ALA A 1 329 ? 13.153 3.172 4.259 1.00 76.62 329 ALA A CA 1
ATOM 2561 C C . ALA A 1 329 ? 11.983 4.172 4.233 1.00 76.62 329 ALA A C 1
ATOM 2563 O O . ALA A 1 329 ? 10.811 3.808 4.324 1.00 76.62 329 ALA A O 1
ATOM 2564 N N . ARG A 1 330 ? 12.312 5.463 4.156 1.00 69.88 330 ARG A N 1
ATOM 2565 C CA . ARG A 1 330 ? 11.372 6.576 4.384 1.00 69.88 330 ARG A CA 1
ATOM 2566 C C . ARG A 1 330 ? 10.627 7.024 3.125 1.00 69.88 330 ARG A C 1
ATOM 2568 O O . ARG A 1 330 ? 9.687 7.814 3.220 1.00 69.88 330 ARG A O 1
ATOM 2575 N N . GLU A 1 331 ? 11.018 6.490 1.972 1.00 82.50 331 GLU A N 1
ATOM 2576 C CA . GLU A 1 331 ? 10.575 6.896 0.634 1.00 82.50 331 GLU A CA 1
ATOM 2577 C C . GLU A 1 331 ? 9.052 6.919 0.508 1.00 82.50 331 GLU A C 1
ATOM 2579 O O . GLU A 1 331 ? 8.471 7.907 0.067 1.00 82.50 331 GLU A O 1
ATOM 2584 N N . SER A 1 332 ? 8.373 5.884 1.004 1.00 80.00 332 SER A N 1
ATOM 2585 C CA . SER A 1 332 ? 6.916 5.779 0.922 1.00 80.00 332 SER A CA 1
ATOM 2586 C C . SER A 1 332 ? 6.173 6.935 1.594 1.00 80.00 332 SER A C 1
ATOM 2588 O O . SER A 1 332 ? 5.137 7.369 1.094 1.00 80.00 332 SER A O 1
ATOM 2590 N N . TYR A 1 333 ? 6.702 7.489 2.684 1.00 77.81 333 TYR A N 1
ATOM 2591 C CA . TYR A 1 333 ? 6.124 8.676 3.309 1.00 77.81 333 TYR A CA 1
ATOM 2592 C C . TYR A 1 333 ? 6.295 9.916 2.427 1.00 77.81 333 TYR A C 1
ATOM 2594 O O . TYR A 1 333 ? 5.318 10.608 2.131 1.00 77.81 333 TYR A O 1
ATOM 2602 N N . GLY A 1 334 ? 7.527 10.177 1.977 1.00 77.88 334 GLY A N 1
ATOM 2603 C CA . GLY A 1 334 ? 7.841 11.336 1.139 1.00 77.88 334 GLY A CA 1
ATOM 2604 C C . GLY A 1 334 ? 7.118 11.292 -0.210 1.00 77.88 334 GLY A C 1
ATOM 2605 O O . GLY A 1 334 ? 6.735 12.324 -0.757 1.00 77.88 334 GLY A O 1
ATOM 2606 N N . PHE A 1 335 ? 6.846 10.086 -0.715 1.00 81.88 335 PHE A N 1
ATOM 2607 C CA . PHE A 1 335 ? 6.218 9.846 -2.013 1.00 81.88 335 PHE A CA 1
ATOM 2608 C C . PHE A 1 335 ? 4.686 9.873 -1.954 1.00 81.88 335 PHE A C 1
ATOM 2610 O O . PHE A 1 335 ? 4.013 9.523 -2.920 1.00 81.88 335 PHE A O 1
ATOM 2617 N N . ASN A 1 336 ? 4.078 10.317 -0.851 1.00 78.31 336 ASN A N 1
ATOM 2618 C CA . ASN A 1 336 ? 2.621 10.276 -0.720 1.00 78.31 336 ASN A CA 1
ATOM 2619 C C . ASN A 1 336 ? 1.866 11.044 -1.825 1.00 78.31 336 ASN A C 1
ATOM 2621 O O . ASN A 1 336 ? 0.745 10.674 -2.179 1.00 78.31 336 ASN A O 1
ATOM 2625 N N . ASN A 1 337 ? 2.455 12.123 -2.348 1.00 76.31 337 ASN A N 1
ATOM 2626 C CA . ASN A 1 337 ? 1.827 12.979 -3.361 1.00 76.31 337 ASN A CA 1
ATOM 2627 C C . ASN A 1 337 ? 2.738 13.272 -4.555 1.00 76.31 337 ASN A C 1
ATOM 2629 O O . ASN A 1 337 ? 2.504 14.245 -5.272 1.00 76.31 337 ASN A O 1
ATOM 2633 N N . VAL A 1 338 ? 3.759 12.443 -4.782 1.00 82.75 338 VAL A N 1
ATOM 2634 C CA . VAL A 1 338 ? 4.470 12.492 -6.063 1.00 82.75 338 VAL A CA 1
ATOM 2635 C C . VAL A 1 338 ? 3.526 12.058 -7.183 1.00 82.75 338 VAL A C 1
ATOM 2637 O O . VAL A 1 338 ? 2.479 11.442 -6.952 1.00 82.75 338 VAL A O 1
ATOM 2640 N N . VAL A 1 339 ? 3.880 12.408 -8.414 1.00 82.06 339 VAL A N 1
ATOM 2641 C CA . VAL A 1 339 ? 3.136 11.956 -9.587 1.00 82.06 339 VAL A CA 1
ATOM 2642 C C . VAL A 1 339 ? 3.293 10.439 -9.703 1.00 82.06 339 VAL A C 1
ATOM 2644 O O . VAL A 1 339 ? 4.402 9.940 -9.864 1.00 82.06 339 VAL A O 1
ATOM 2647 N N . GLY A 1 340 ? 2.178 9.712 -9.614 1.00 83.25 340 GLY A N 1
ATOM 2648 C CA . GLY A 1 340 ? 2.157 8.262 -9.800 1.00 83.25 340 GLY A CA 1
ATOM 2649 C C . GLY A 1 340 ? 2.225 7.916 -11.282 1.00 83.25 340 GLY A C 1
ATOM 2650 O O . GLY A 1 340 ? 1.227 8.043 -11.997 1.00 83.25 340 GLY A O 1
ATOM 2651 N N . TYR A 1 341 ? 3.398 7.497 -11.747 1.00 86.50 341 TYR A N 1
ATOM 2652 C CA . TYR A 1 341 ? 3.616 7.115 -13.139 1.00 86.50 341 TYR A CA 1
ATOM 2653 C C . TYR A 1 341 ? 3.347 5.620 -13.369 1.00 86.50 341 TYR A C 1
ATOM 2655 O O . TYR A 1 341 ? 3.549 4.791 -12.479 1.00 86.50 341 TYR A O 1
ATOM 2663 N N . PRO A 1 342 ? 2.934 5.216 -14.583 1.00 89.00 342 PRO A N 1
ATOM 2664 C CA . PRO A 1 342 ? 2.992 3.817 -14.974 1.00 89.00 342 PRO A CA 1
ATOM 2665 C C . PRO A 1 342 ? 4.430 3.304 -14.874 1.00 89.00 342 PRO A C 1
ATOM 2667 O O . PRO A 1 342 ? 5.354 3.955 -15.351 1.00 89.00 342 PRO A O 1
ATOM 2670 N N . LYS A 1 343 ? 4.590 2.104 -14.306 1.00 93.31 343 LYS A N 1
ATOM 2671 C CA . LYS A 1 343 ? 5.901 1.455 -14.106 1.00 93.31 343 LYS A CA 1
ATOM 2672 C C . LYS A 1 343 ? 6.838 2.312 -13.247 1.00 93.31 343 LYS A C 1
ATOM 2674 O O . LYS A 1 343 ? 8.020 2.429 -13.536 1.00 93.31 343 LYS A O 1
ATOM 2679 N N . GLU A 1 344 ? 6.266 2.924 -12.211 1.00 92.56 344 GLU A N 1
ATOM 2680 C CA . GLU A 1 344 ? 7.014 3.632 -11.178 1.00 92.56 344 GLU A CA 1
ATOM 2681 C C . GLU A 1 344 ? 8.060 2.705 -10.551 1.00 92.56 344 GLU A C 1
ATOM 2683 O O . GLU A 1 344 ? 7.750 1.583 -10.143 1.00 92.56 344 GLU A O 1
ATOM 2688 N N . GLU A 1 345 ? 9.292 3.198 -10.474 1.00 94.06 345 GLU A N 1
ATOM 2689 C CA . GLU A 1 345 ? 10.386 2.545 -9.770 1.00 94.06 345 GLU A CA 1
ATOM 2690 C C . GLU A 1 345 ? 10.709 3.323 -8.497 1.00 94.06 345 GLU A C 1
ATOM 2692 O O . GLU A 1 345 ? 10.667 4.554 -8.456 1.00 94.06 345 GLU A O 1
ATOM 2697 N N . ARG A 1 346 ? 11.024 2.560 -7.455 1.00 92.31 346 ARG A N 1
ATOM 2698 C CA . ARG A 1 346 ? 11.365 3.023 -6.114 1.00 92.31 346 ARG A CA 1
ATOM 2699 C C . ARG A 1 346 ? 12.677 2.386 -5.706 1.00 92.31 346 ARG A C 1
ATOM 2701 O O . ARG A 1 346 ? 12.884 1.203 -5.992 1.00 92.31 346 ARG A O 1
ATOM 2708 N N . PHE A 1 347 ? 13.578 3.163 -5.120 1.00 93.44 347 PHE A N 1
ATOM 2709 C CA . PHE A 1 347 ? 14.981 2.761 -4.954 1.00 93.44 347 PHE A CA 1
ATOM 2710 C C . PHE A 1 347 ? 15.370 2.548 -3.497 1.00 93.44 347 PHE A C 1
ATOM 2712 O O . PHE A 1 347 ? 16.359 1.865 -3.223 1.00 93.44 347 PHE A O 1
ATOM 2719 N N . ALA A 1 348 ? 14.607 3.094 -2.551 1.00 91.19 348 ALA A N 1
ATOM 2720 C CA . ALA A 1 348 ? 14.983 3.015 -1.153 1.00 91.19 348 ALA A CA 1
ATOM 2721 C C . ALA A 1 348 ? 14.968 1.564 -0.639 1.00 91.19 348 ALA A C 1
ATOM 2723 O O . ALA A 1 348 ? 14.055 0.782 -0.900 1.00 91.19 348 ALA A O 1
ATOM 2724 N N . GLY A 1 349 ? 16.018 1.198 0.100 1.00 90.00 349 GLY A N 1
ATOM 2725 C CA . GLY A 1 349 ? 16.181 -0.142 0.670 1.00 90.00 349 GLY A CA 1
ATOM 2726 C C . GLY A 1 349 ? 16.621 -1.230 -0.319 1.00 90.00 349 GLY A C 1
ATOM 2727 O O . GLY A 1 349 ? 16.695 -2.391 0.080 1.00 90.00 349 GLY A O 1
ATOM 2728 N N . ARG A 1 350 ? 16.914 -0.887 -1.580 1.00 94.38 350 ARG A N 1
ATOM 2729 C CA . ARG A 1 350 ? 17.387 -1.833 -2.601 1.00 94.38 350 ARG A CA 1
ATOM 2730 C C . ARG A 1 350 ? 18.916 -1.788 -2.768 1.00 94.38 350 ARG A C 1
ATOM 2732 O O . ARG A 1 350 ? 19.501 -0.716 -2.612 1.00 94.38 350 ARG A O 1
ATOM 2739 N N . PRO A 1 351 ? 19.561 -2.911 -3.140 1.00 95.44 351 PRO A N 1
ATOM 2740 C CA . PRO A 1 351 ? 18.997 -4.262 -3.226 1.00 95.44 351 PRO A CA 1
ATOM 2741 C C . PRO A 1 351 ? 18.750 -4.867 -1.833 1.00 95.44 351 PRO A C 1
ATOM 2743 O O . PRO A 1 351 ? 19.355 -4.452 -0.845 1.00 95.44 351 PRO A O 1
ATOM 2746 N N . THR A 1 352 ? 17.868 -5.865 -1.755 1.00 94.81 352 THR A N 1
ATOM 2747 C CA . THR A 1 352 ? 17.655 -6.634 -0.515 1.00 94.81 352 THR A CA 1
ATOM 2748 C C . THR A 1 352 ? 18.656 -7.792 -0.403 1.00 94.81 352 THR A C 1
ATOM 2750 O O . THR A 1 352 ? 19.503 -7.984 -1.274 1.00 94.81 352 THR A O 1
ATOM 2753 N N . ASP A 1 353 ? 18.551 -8.605 0.650 1.00 93.19 353 ASP A N 1
ATOM 2754 C CA . ASP A 1 353 ? 19.295 -9.868 0.767 1.00 93.19 353 ASP A CA 1
ATOM 2755 C C . ASP A 1 353 ? 18.825 -10.946 -0.237 1.00 93.19 353 ASP A C 1
ATOM 2757 O O . ASP A 1 353 ? 19.474 -11.980 -0.397 1.00 93.19 353 ASP A O 1
ATOM 2761 N N . ARG A 1 354 ? 17.703 -10.718 -0.932 1.00 95.44 354 ARG A N 1
ATOM 2762 C CA . ARG A 1 354 ? 17.061 -11.663 -1.850 1.00 95.44 354 ARG A CA 1
ATOM 2763 C C . ARG A 1 354 ? 17.425 -11.387 -3.306 1.00 95.44 354 ARG A C 1
ATOM 2765 O O . ARG A 1 354 ? 16.585 -11.000 -4.111 1.00 9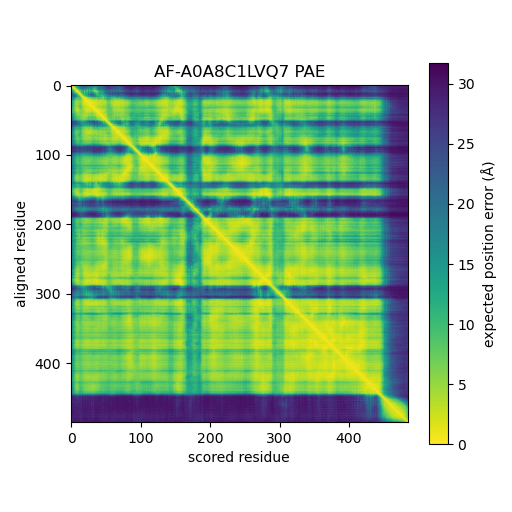5.44 354 ARG A O 1
ATOM 2772 N N . VAL A 1 355 ? 18.680 -11.631 -3.657 1.00 97.12 355 VAL A N 1
ATOM 2773 C CA . VAL A 1 355 ? 19.189 -11.510 -5.032 1.00 97.12 355 VAL A CA 1
ATOM 2774 C C . VAL A 1 355 ? 19.541 -12.874 -5.626 1.00 97.12 355 VAL A C 1
ATOM 2776 O O . VAL A 1 355 ? 19.852 -13.822 -4.903 1.00 97.12 355 VAL A O 1
ATOM 2779 N N . SER A 1 356 ? 19.467 -13.006 -6.953 1.00 95.50 356 SER A N 1
ATOM 2780 C CA . SER A 1 356 ? 19.923 -14.217 -7.644 1.00 95.50 356 SER A CA 1
ATOM 2781 C C . SER A 1 356 ? 21.449 -14.211 -7.777 1.00 95.50 356 SER A C 1
ATOM 2783 O O . SER A 1 356 ? 22.091 -13.162 -7.724 1.00 95.50 356 SER A O 1
ATOM 2785 N N . GLY A 1 357 ? 22.052 -15.383 -8.005 1.00 95.81 357 GLY A N 1
ATOM 2786 C CA . GLY A 1 357 ? 23.503 -15.486 -8.222 1.00 95.81 357 GLY A CA 1
ATOM 2787 C C . GLY A 1 357 ? 24.003 -14.726 -9.460 1.00 95.81 357 GLY A C 1
ATOM 2788 O O . GLY A 1 357 ? 25.200 -14.493 -9.591 1.00 95.81 357 GLY A O 1
ATOM 2789 N N . VAL A 1 358 ? 23.097 -14.320 -10.356 1.00 96.81 358 VAL A N 1
ATOM 2790 C CA . VAL A 1 358 ? 23.413 -13.540 -11.560 1.00 96.81 358 VAL A CA 1
ATOM 2791 C C . VAL A 1 358 ? 23.218 -12.034 -11.373 1.00 96.81 358 VAL A C 1
ATOM 2793 O O . VAL A 1 358 ? 23.538 -11.278 -12.283 1.00 96.81 358 VAL A O 1
ATOM 2796 N N . TYR A 1 359 ? 22.748 -11.568 -10.212 1.00 97.88 359 TYR A N 1
ATOM 2797 C CA . TYR A 1 359 ? 22.504 -10.143 -9.965 1.00 97.88 359 TYR A CA 1
ATOM 2798 C C . TYR A 1 359 ? 23.743 -9.276 -10.236 1.00 97.88 359 TYR A C 1
ATOM 2800 O O . TYR A 1 359 ? 23.681 -8.350 -11.045 1.00 97.88 359 TYR A O 1
ATOM 2808 N N . GLU A 1 360 ? 24.889 -9.628 -9.645 1.00 97.19 360 GLU A N 1
ATOM 2809 C CA . GLU A 1 360 ? 26.149 -8.884 -9.806 1.00 97.19 360 GLU A CA 1
ATOM 2810 C C . GLU A 1 360 ? 26.643 -8.848 -11.258 1.00 97.19 360 GLU A C 1
ATOM 2812 O O . GLU A 1 360 ? 27.260 -7.876 -11.682 1.00 97.19 360 GLU A O 1
ATOM 2817 N N . LEU A 1 361 ? 26.336 -9.883 -12.044 1.00 96.12 361 LEU A N 1
ATOM 2818 C CA . LEU A 1 361 ? 26.690 -9.943 -13.461 1.00 96.12 361 LEU A CA 1
ATOM 2819 C C . LEU A 1 361 ? 25.835 -8.990 -14.313 1.00 96.12 361 LEU A C 1
ATOM 2821 O O . LEU A 1 361 ? 26.301 -8.495 -15.343 1.00 96.12 361 LEU A O 1
ATOM 2825 N N . LEU A 1 362 ? 24.575 -8.783 -13.923 1.00 96.50 362 LEU A N 1
ATOM 2826 C CA . LEU A 1 362 ? 23.572 -8.108 -14.745 1.00 96.50 362 LEU A CA 1
ATOM 2827 C C . LEU A 1 362 ? 23.316 -6.654 -14.331 1.00 96.50 362 LEU A C 1
ATOM 2829 O O . LEU A 1 362 ? 22.921 -5.871 -15.191 1.00 96.50 362 LEU A O 1
ATOM 2833 N N . LYS A 1 363 ? 23.552 -6.276 -13.066 1.00 95.00 363 LYS A N 1
ATOM 2834 C CA . LYS A 1 363 ? 23.142 -4.975 -12.495 1.00 95.00 363 LYS A CA 1
ATOM 2835 C C . LYS A 1 363 ? 23.593 -3.752 -13.304 1.00 95.00 363 LYS A C 1
ATOM 2837 O O . LYS A 1 363 ? 22.833 -2.803 -13.435 1.00 95.00 363 LYS A O 1
ATOM 2842 N N . ASP A 1 364 ? 24.776 -3.813 -13.914 1.00 94.31 364 ASP A N 1
ATOM 2843 C CA . ASP A 1 364 ? 25.352 -2.705 -14.688 1.00 94.31 364 ASP A CA 1
ATOM 2844 C C . ASP A 1 364 ? 24.988 -2.762 -16.185 1.00 94.31 364 ASP A C 1
ATOM 2846 O O . ASP A 1 364 ? 25.535 -2.009 -16.982 1.00 94.31 364 ASP A O 1
ATOM 2850 N N . ARG A 1 365 ? 24.107 -3.687 -16.598 1.00 94.31 365 ARG A N 1
ATOM 2851 C CA . ARG A 1 365 ? 23.729 -3.939 -18.008 1.00 94.31 365 ARG A CA 1
ATOM 2852 C C . ARG A 1 365 ? 22.225 -3.847 -18.268 1.00 94.31 365 ARG A C 1
ATOM 2854 O O . ARG A 1 365 ? 21.782 -3.935 -19.416 1.00 94.31 365 ARG A O 1
ATOM 2861 N N . CYS A 1 366 ? 21.428 -3.675 -17.221 1.00 96.69 366 CYS A N 1
ATOM 2862 C CA . CYS A 1 366 ? 19.978 -3.560 -17.297 1.00 96.69 366 CYS A CA 1
ATOM 2863 C C . CYS A 1 366 ? 19.439 -2.550 -16.288 1.00 96.69 366 CYS A C 1
ATOM 2865 O O . CYS A 1 366 ? 20.123 -2.189 -15.336 1.00 96.69 366 CYS A O 1
ATOM 2867 N N . SER A 1 367 ? 18.187 -2.132 -16.473 1.00 97.44 367 SER A N 1
ATOM 2868 C CA . SER A 1 367 ? 17.412 -1.570 -15.364 1.00 97.44 367 SER A CA 1
ATOM 2869 C C . SER A 1 367 ? 16.878 -2.721 -14.521 1.00 97.44 367 SER A C 1
ATOM 2871 O O . SER A 1 367 ? 16.151 -3.571 -15.040 1.00 97.44 367 SER A O 1
ATOM 2873 N N . MET A 1 368 ? 17.265 -2.785 -13.248 1.00 98.19 368 MET A N 1
ATOM 2874 C CA . MET A 1 368 ? 16.751 -3.793 -12.325 1.00 98.19 368 MET A CA 1
ATOM 2875 C C . MET A 1 368 ? 15.404 -3.345 -11.768 1.00 98.19 368 MET A C 1
ATOM 2877 O O . MET A 1 368 ? 15.258 -2.235 -11.259 1.00 98.19 368 MET A O 1
ATOM 2881 N N . GLY A 1 369 ? 14.426 -4.234 -11.838 1.00 97.44 369 GLY A N 1
ATOM 2882 C CA . GLY A 1 369 ? 13.107 -4.079 -11.263 1.00 97.44 369 GLY A CA 1
ATOM 2883 C C . GLY A 1 369 ? 12.963 -4.766 -9.918 1.00 97.44 369 GLY A C 1
ATOM 2884 O O . GLY A 1 369 ? 13.486 -5.860 -9.710 1.00 97.44 369 GLY A O 1
ATOM 2885 N N . PHE A 1 370 ? 12.182 -4.157 -9.030 1.00 97.19 370 PHE A N 1
ATOM 2886 C CA . PHE A 1 370 ? 11.880 -4.724 -7.722 1.00 97.19 370 PHE A CA 1
ATOM 2887 C C . PHE A 1 370 ? 10.626 -5.607 -7.754 1.00 97.19 370 PHE A C 1
ATOM 2889 O O . PHE A 1 370 ? 9.528 -5.130 -8.050 1.00 97.19 370 PHE A O 1
ATOM 2896 N N . HIS A 1 371 ? 10.765 -6.884 -7.390 1.00 96.44 371 HIS A N 1
ATOM 2897 C CA . HIS A 1 371 ? 9.668 -7.855 -7.371 1.00 96.44 371 HIS A CA 1
ATOM 2898 C C . HIS A 1 371 ? 9.716 -8.734 -6.115 1.00 96.44 371 HIS A C 1
ATOM 2900 O O . HIS A 1 371 ? 10.482 -9.691 -6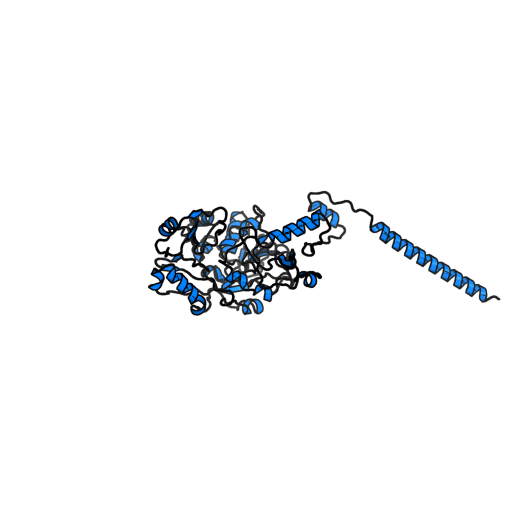.044 1.00 96.44 371 HIS A O 1
ATOM 2906 N N . ALA A 1 372 ? 8.871 -8.447 -5.117 1.00 93.56 372 ALA A N 1
ATOM 2907 C CA . ALA A 1 372 ? 8.767 -9.235 -3.876 1.00 93.56 372 ALA A CA 1
ATOM 2908 C C . ALA A 1 372 ? 10.135 -9.522 -3.208 1.00 93.56 372 ALA A C 1
ATOM 2910 O O . ALA A 1 372 ? 10.438 -10.661 -2.826 1.00 93.56 372 ALA A O 1
ATOM 2911 N N . GLY A 1 373 ? 10.974 -8.484 -3.116 1.00 94.12 373 GLY A N 1
ATOM 2912 C CA . GLY A 1 373 ? 12.338 -8.542 -2.584 1.00 94.12 373 GLY A CA 1
ATOM 2913 C C . GLY A 1 373 ? 13.417 -8.803 -3.633 1.00 94.12 373 GLY A C 1
ATOM 2914 O O . GLY A 1 373 ? 14.561 -8.421 -3.412 1.00 94.12 373 GLY A O 1
ATOM 2915 N N . TRP A 1 374 ? 13.065 -9.408 -4.769 1.00 97.75 374 TRP A N 1
ATOM 2916 C CA . TRP A 1 374 ? 14.011 -9.708 -5.839 1.00 97.75 374 TRP A CA 1
ATOM 2917 C C . TRP A 1 374 ? 14.360 -8.489 -6.681 1.00 97.75 374 TRP A C 1
ATOM 2919 O O . TRP A 1 374 ? 13.501 -7.659 -6.972 1.00 97.75 374 TRP A O 1
ATOM 2929 N N . GLU A 1 375 ? 15.603 -8.473 -7.150 1.00 98.12 375 GLU A N 1
ATOM 2930 C CA . GLU A 1 375 ? 16.066 -7.640 -8.256 1.00 98.12 375 GLU A CA 1
ATOM 2931 C C . GLU A 1 375 ? 16.009 -8.473 -9.545 1.00 98.12 375 GLU A C 1
ATOM 2933 O O . GLU A 1 375 ? 16.732 -9.462 -9.680 1.00 98.12 375 GLU A O 1
ATOM 2938 N N . GLN A 1 376 ? 15.118 -8.112 -10.470 1.00 98.25 376 GLN A N 1
ATOM 2939 C CA . GLN A 1 376 ? 14.927 -8.806 -11.746 1.00 98.25 376 GLN A CA 1
ATOM 2940 C C . GLN A 1 376 ? 15.063 -7.814 -12.908 1.00 98.25 376 GLN A C 1
ATOM 2942 O O . GLN A 1 376 ? 14.396 -6.781 -12.879 1.00 98.25 376 GLN A O 1
ATOM 2947 N N . PRO A 1 377 ? 15.861 -8.099 -13.952 1.00 98.00 377 PRO A N 1
ATOM 2948 C CA . PRO A 1 377 ? 16.005 -7.196 -15.095 1.00 98.00 377 PRO A CA 1
ATOM 2949 C C . PRO A 1 377 ? 14.661 -6.857 -15.761 1.00 98.00 377 PRO A C 1
ATOM 2951 O O . PRO A 1 377 ? 13.932 -7.756 -16.178 1.00 98.00 377 PRO A O 1
ATOM 2954 N N . HIS A 1 378 ? 14.345 -5.564 -15.889 1.00 98.00 378 HIS A N 1
ATOM 2955 C CA . HIS A 1 378 ? 13.197 -5.064 -16.661 1.00 98.00 378 HIS A CA 1
ATOM 2956 C C . HIS A 1 378 ? 13.513 -4.940 -18.150 1.00 98.00 378 HIS A C 1
ATOM 2958 O O . HIS A 1 378 ? 12.697 -5.329 -18.979 1.00 98.00 378 HIS A O 1
ATOM 2964 N N . TYR A 1 379 ? 14.674 -4.370 -18.477 1.00 97.69 379 TYR A N 1
ATOM 2965 C CA . TYR A 1 379 ? 15.187 -4.234 -19.842 1.00 97.69 379 TYR A CA 1
ATOM 2966 C C . TYR A 1 379 ? 16.709 -4.050 -19.824 1.00 97.69 379 TYR A C 1
ATOM 2968 O O . TYR A 1 379 ? 17.268 -3.511 -18.865 1.00 97.69 379 TYR A O 1
ATOM 2976 N N . PHE A 1 380 ? 17.381 -4.459 -20.895 1.00 97.62 380 PHE A N 1
ATOM 2977 C CA . PHE A 1 380 ? 18.825 -4.395 -21.089 1.00 97.62 380 PHE A CA 1
ATOM 2978 C C . PHE A 1 380 ? 19.219 -3.228 -21.990 1.00 97.62 380 PHE A C 1
ATOM 2980 O O . PHE A 1 380 ? 18.662 -3.025 -23.071 1.00 97.62 380 PHE A O 1
ATOM 2987 N N . HIS A 1 381 ? 20.233 -2.477 -21.569 1.00 93.06 381 HIS A N 1
ATOM 2988 C CA . HIS A 1 381 ? 20.767 -1.368 -22.350 1.00 93.06 381 HIS A CA 1
ATOM 2989 C C . HIS A 1 381 ? 22.010 -1.794 -23.143 1.00 93.06 381 HIS A C 1
ATOM 2991 O O . HIS A 1 381 ? 22.752 -2.704 -22.771 1.00 93.06 381 HIS A O 1
ATOM 2997 N N . LYS A 1 382 ? 22.242 -1.124 -24.268 1.00 93.94 382 LYS A N 1
ATOM 2998 C CA . LYS A 1 382 ? 23.463 -1.190 -25.071 1.00 93.94 382 LYS A CA 1
ATOM 2999 C C . LYS A 1 382 ? 24.233 0.127 -24.946 1.00 93.94 382 LYS A C 1
ATOM 3001 O O . LYS A 1 382 ? 23.634 1.159 -24.641 1.00 93.94 382 LYS A O 1
ATOM 3006 N N . PRO A 1 383 ? 25.547 0.127 -25.230 1.00 92.81 383 PRO A N 1
ATOM 3007 C CA . PRO A 1 383 ? 26.301 1.369 -25.351 1.00 92.81 383 PRO A CA 1
ATOM 3008 C C . PRO A 1 383 ? 25.612 2.345 -26.316 1.00 92.81 383 PRO A C 1
ATOM 3010 O O . PRO A 1 383 ? 25.281 1.971 -27.441 1.00 92.81 383 PRO A O 1
ATOM 3013 N N . GLY A 1 384 ? 25.391 3.580 -25.861 1.00 92.06 384 GLY A N 1
ATOM 3014 C CA . GLY A 1 384 ? 24.706 4.631 -26.621 1.00 92.06 384 GLY A CA 1
ATOM 3015 C C . GLY A 1 384 ? 23.194 4.730 -26.391 1.00 92.06 384 GLY A C 1
ATOM 3016 O O . GLY A 1 384 ? 22.591 5.688 -26.869 1.00 92.06 384 GLY A O 1
ATOM 3017 N N . ASP A 1 385 ? 22.578 3.798 -25.657 1.00 94.56 385 ASP A N 1
ATOM 3018 C CA . ASP A 1 385 ? 21.201 3.985 -25.202 1.00 94.56 385 ASP A CA 1
ATOM 3019 C C . ASP A 1 385 ? 21.114 5.022 -24.076 1.00 94.56 385 ASP A C 1
ATOM 3021 O O . ASP A 1 385 ? 22.042 5.227 -23.293 1.00 94.56 385 ASP A O 1
ATOM 3025 N N . ASP A 1 386 ? 19.938 5.626 -23.966 1.00 93.56 386 ASP A N 1
ATOM 3026 C CA . ASP A 1 386 ? 19.586 6.533 -22.885 1.00 93.56 386 ASP A CA 1
ATOM 3027 C C . ASP A 1 386 ? 19.184 5.750 -21.621 1.00 93.56 386 ASP A C 1
ATOM 3029 O O . ASP A 1 386 ? 18.082 5.203 -21.528 1.00 93.56 386 ASP A O 1
ATOM 3033 N N . THR A 1 387 ? 20.094 5.662 -20.652 1.00 93.06 387 THR A N 1
ATOM 3034 C CA . THR A 1 387 ? 19.932 4.857 -19.431 1.00 93.06 387 THR A CA 1
ATOM 3035 C C . THR A 1 387 ? 19.307 5.633 -18.269 1.00 93.06 387 THR A C 1
ATOM 3037 O O . THR A 1 387 ? 19.288 6.862 -18.248 1.00 93.06 387 THR A O 1
ATOM 3040 N N . GLY A 1 388 ? 18.860 4.900 -17.247 1.00 91.81 388 GLY A N 1
ATOM 3041 C CA . GLY A 1 388 ? 18.327 5.463 -16.007 1.00 91.81 388 GLY A CA 1
ATOM 3042 C C . GLY A 1 388 ? 16.802 5.551 -15.980 1.00 91.81 388 GLY A C 1
ATOM 3043 O O . GLY A 1 388 ? 16.110 5.239 -16.954 1.00 91.81 388 GLY A O 1
ATOM 3044 N N . TYR A 1 389 ? 16.277 5.962 -14.828 1.00 95.56 389 TYR A N 1
ATOM 3045 C CA . TYR A 1 389 ? 14.843 6.023 -14.572 1.00 95.56 389 TYR A CA 1
ATOM 3046 C C . TYR A 1 389 ? 14.206 7.250 -15.232 1.00 95.56 389 TYR A C 1
ATOM 3048 O O . TYR A 1 389 ? 14.468 8.389 -14.844 1.00 95.56 389 TYR A O 1
ATOM 3056 N N . LYS A 1 390 ? 13.359 7.009 -16.240 1.00 94.94 390 LYS A N 1
ATOM 3057 C CA . LYS A 1 390 ? 12.618 8.047 -16.975 1.00 94.94 390 LYS A CA 1
ATOM 3058 C C . LYS A 1 390 ? 11.131 7.700 -17.035 1.00 94.94 390 LYS A C 1
ATOM 3060 O O . LYS A 1 390 ? 10.645 7.259 -18.082 1.00 94.94 390 LYS A O 1
ATOM 3065 N N . PRO A 1 391 ? 10.398 7.846 -15.920 1.00 92.25 391 PRO A N 1
ATOM 3066 C CA . PRO A 1 391 ? 8.982 7.525 -15.884 1.00 92.25 391 PRO A CA 1
ATOM 3067 C C . PRO A 1 391 ? 8.195 8.456 -16.809 1.00 92.25 391 PRO A C 1
ATOM 3069 O O . PRO A 1 391 ? 8.524 9.629 -16.977 1.00 92.25 391 PRO A O 1
ATOM 3072 N N . SER A 1 392 ? 7.154 7.924 -17.442 1.00 89.75 392 SER A N 1
ATOM 3073 C CA . SER A 1 392 ? 6.315 8.689 -18.361 1.00 89.75 392 SER A CA 1
ATOM 3074 C C . SER A 1 392 ? 4.943 8.045 -18.500 1.00 89.75 392 SER A C 1
ATOM 3076 O O . SER A 1 392 ? 4.794 6.827 -18.433 1.00 89.75 392 SER A O 1
ATOM 3078 N N . PHE A 1 393 ? 3.926 8.865 -18.764 1.00 87.00 393 PHE A N 1
ATOM 3079 C CA . PHE A 1 393 ? 2.605 8.386 -19.188 1.00 87.00 393 PHE A CA 1
ATOM 3080 C C . PHE A 1 393 ? 2.589 7.892 -20.642 1.00 87.00 393 PHE A C 1
ATOM 3082 O O . PHE A 1 393 ? 1.589 7.347 -21.104 1.00 87.00 393 PHE A O 1
ATOM 3089 N N . ARG A 1 394 ? 3.674 8.123 -21.386 1.00 90.94 394 ARG A N 1
ATOM 3090 C CA . ARG A 1 394 ? 3.846 7.737 -22.790 1.00 90.94 394 ARG A CA 1
ATOM 3091 C C . ARG A 1 394 ? 5.072 6.832 -22.928 1.00 90.94 394 ARG A C 1
ATOM 3093 O O . ARG A 1 394 ? 5.739 6.507 -21.950 1.00 90.94 394 ARG A O 1
ATOM 3100 N N . ARG A 1 395 ? 5.369 6.410 -24.161 1.00 95.56 395 ARG A N 1
ATOM 3101 C CA . ARG A 1 395 ? 6.612 5.687 -24.469 1.00 95.56 395 ARG A CA 1
ATOM 3102 C C . ARG A 1 395 ? 7.813 6.484 -23.956 1.00 95.56 395 ARG A C 1
ATOM 3104 O O . ARG A 1 395 ? 7.846 7.704 -24.100 1.00 95.56 395 ARG A O 1
ATOM 3111 N N . THR A 1 396 ? 8.775 5.780 -23.378 1.00 96.56 396 THR A N 1
ATOM 3112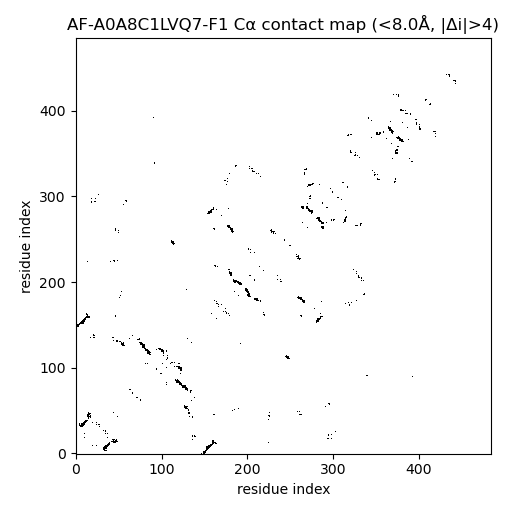 C CA . THR A 1 396 ? 9.991 6.360 -22.799 1.00 96.56 396 THR A CA 1
ATOM 3113 C C . THR A 1 396 ? 11.221 5.548 -23.222 1.00 96.56 396 THR A C 1
ATOM 3115 O O . THR A 1 396 ? 11.121 4.687 -24.102 1.00 96.56 396 THR A O 1
ATOM 3118 N N . ASN A 1 397 ? 12.380 5.846 -22.639 1.00 96.44 397 ASN A N 1
ATOM 3119 C CA . ASN A 1 397 ? 13.710 5.376 -23.032 1.00 96.44 397 ASN A CA 1
ATOM 3120 C C . ASN A 1 397 ? 13.857 3.853 -23.210 1.00 96.44 397 ASN A C 1
ATOM 3122 O O . ASN A 1 397 ? 14.635 3.426 -24.059 1.00 96.44 397 ASN A O 1
ATOM 3126 N N . TRP A 1 398 ? 13.074 3.025 -22.513 1.00 97.19 398 TRP A N 1
ATOM 3127 C CA . TRP A 1 398 ? 13.104 1.564 -22.673 1.00 97.19 398 TRP A CA 1
ATOM 3128 C C . TRP A 1 398 ? 12.374 1.026 -23.917 1.00 97.19 398 TRP A C 1
ATOM 3130 O O . TRP A 1 398 ? 12.529 -0.147 -24.251 1.00 97.19 398 TRP A O 1
ATOM 3140 N N . PHE A 1 399 ? 11.611 1.844 -24.655 1.00 97.81 399 PHE A N 1
ATOM 3141 C CA . PHE A 1 399 ? 10.815 1.369 -25.801 1.00 97.81 399 PHE A CA 1
ATOM 3142 C C . PHE A 1 399 ? 11.676 0.768 -26.927 1.00 97.81 399 PHE A C 1
ATOM 3144 O O . PHE A 1 399 ? 11.359 -0.296 -27.458 1.00 97.81 399 PHE A O 1
ATOM 3151 N N . GLY A 1 400 ? 12.780 1.434 -27.279 1.00 97.12 400 GLY A N 1
ATOM 3152 C CA . GLY A 1 400 ? 13.747 0.932 -28.260 1.00 97.12 400 GLY A CA 1
ATOM 3153 C C . GLY A 1 400 ? 14.462 -0.344 -27.790 1.00 97.12 400 GLY A C 1
ATOM 3154 O O . GLY A 1 400 ? 14.430 -1.341 -28.516 1.00 97.12 400 GLY A O 1
ATOM 3155 N N . PRO A 1 401 ? 15.070 -0.344 -26.586 1.00 97.81 401 PRO A N 1
ATOM 3156 C CA . PRO A 1 401 ? 15.660 -1.531 -25.971 1.00 97.81 401 PRO A CA 1
ATOM 3157 C C . PRO A 1 401 ? 14.761 -2.765 -25.961 1.00 97.81 401 PRO A C 1
ATOM 3159 O O . PRO A 1 401 ? 15.146 -3.785 -26.535 1.00 97.81 401 PRO A O 1
ATOM 3162 N N . VAL A 1 402 ? 13.538 -2.646 -25.441 1.00 98.12 402 VAL A N 1
ATOM 3163 C CA . VAL A 1 402 ? 12.578 -3.758 -25.388 1.00 98.12 402 VAL A CA 1
ATOM 3164 C C . VAL A 1 402 ? 12.236 -4.265 -26.792 1.00 98.12 402 VAL A C 1
ATOM 3166 O O . VAL A 1 402 ? 12.183 -5.471 -27.017 1.00 98.12 402 VAL A O 1
ATOM 3169 N N . GLY A 1 403 ? 12.092 -3.375 -27.782 1.00 97.88 403 GLY A N 1
ATOM 3170 C CA . GLY A 1 403 ? 11.879 -3.784 -29.174 1.00 97.88 403 GLY A CA 1
ATOM 3171 C C . GLY A 1 403 ? 13.009 -4.663 -29.729 1.00 97.88 403 GLY A C 1
ATOM 3172 O O . GLY A 1 403 ? 12.753 -5.615 -30.470 1.00 97.88 403 GLY A O 1
ATOM 3173 N N . ARG A 1 404 ? 14.262 -4.394 -29.341 1.00 97.50 404 ARG A N 1
ATOM 3174 C CA . ARG A 1 404 ? 15.416 -5.220 -29.735 1.00 97.50 404 ARG A CA 1
ATOM 3175 C C . ARG A 1 404 ? 15.450 -6.555 -29.000 1.00 97.50 404 ARG A C 1
ATOM 3177 O O . ARG A 1 404 ? 15.830 -7.545 -29.614 1.00 97.50 404 ARG A O 1
ATOM 3184 N N . GLU A 1 405 ? 15.055 -6.594 -27.732 1.00 98.12 405 GLU A N 1
ATOM 3185 C CA . GLU A 1 405 ? 14.925 -7.846 -26.975 1.00 98.12 405 GLU A CA 1
ATOM 3186 C C . GLU A 1 405 ? 13.848 -8.751 -27.575 1.00 98.12 405 GLU A C 1
ATOM 3188 O O . GLU A 1 405 ? 14.105 -9.929 -27.818 1.00 98.12 405 GLU A O 1
ATOM 3193 N N . CYS A 1 406 ? 12.679 -8.197 -27.916 1.00 98.19 406 CYS A N 1
ATOM 3194 C CA . CYS A 1 406 ? 11.637 -8.945 -28.617 1.00 98.19 406 CYS A CA 1
ATOM 3195 C C . CYS A 1 406 ? 12.164 -9.522 -29.936 1.00 98.19 406 CYS A C 1
ATOM 3197 O O . CYS A 1 406 ? 11.988 -10.708 -30.200 1.00 98.19 406 CYS A O 1
ATOM 3199 N N . LYS A 1 407 ? 12.863 -8.712 -30.743 1.00 98.31 407 LYS A N 1
ATOM 3200 C CA . LYS A 1 407 ? 13.472 -9.173 -31.999 1.00 98.31 407 LYS A CA 1
ATOM 3201 C C . LYS A 1 407 ? 14.503 -10.286 -31.765 1.00 98.31 407 LYS A C 1
ATOM 3203 O O . LYS A 1 407 ? 14.484 -11.280 -32.480 1.00 98.31 407 LYS A O 1
ATOM 3208 N N . LEU A 1 408 ? 15.349 -10.157 -30.739 1.00 98.06 408 LEU A N 1
ATOM 3209 C CA . LEU A 1 408 ? 16.340 -11.171 -30.368 1.00 98.06 408 LEU A CA 1
ATOM 3210 C C . LEU A 1 408 ? 15.692 -12.519 -30.030 1.00 98.06 408 LEU A C 1
ATOM 3212 O O . LEU A 1 408 ? 16.200 -13.552 -30.452 1.00 98.06 408 LEU A O 1
ATOM 3216 N N . VAL A 1 409 ? 14.583 -12.518 -29.288 1.00 98.06 409 VAL A N 1
ATOM 3217 C CA . VAL A 1 409 ? 13.860 -13.753 -28.942 1.00 98.06 409 VAL A CA 1
ATOM 3218 C C . VAL A 1 409 ? 13.190 -14.373 -30.170 1.00 98.06 409 VAL A C 1
ATOM 3220 O O . VAL A 1 409 ? 13.157 -15.592 -30.291 1.00 98.06 409 VAL A O 1
ATOM 3223 N N . MET A 1 410 ? 12.674 -13.549 -31.086 1.00 98.12 410 MET A N 1
ATOM 3224 C CA . MET A 1 410 ? 11.989 -14.029 -32.293 1.00 98.12 410 MET A CA 1
ATOM 3225 C C . MET A 1 410 ? 12.947 -14.563 -33.365 1.00 98.12 410 MET A C 1
ATOM 3227 O O . MET A 1 410 ? 12.584 -15.472 -34.105 1.00 98.12 410 MET A O 1
ATOM 3231 N N . GLU A 1 411 ? 14.145 -13.990 -33.475 1.00 98.31 411 GLU A N 1
ATOM 3232 C CA . GLU A 1 411 ? 15.111 -14.296 -34.543 1.00 98.31 411 GLU A CA 1
ATOM 3233 C C . GLU A 1 411 ? 16.330 -15.093 -34.053 1.00 98.31 411 GLU A C 1
ATOM 3235 O O . GLU A 1 411 ? 17.169 -15.503 -34.853 1.00 98.31 411 GLU A O 1
ATOM 3240 N N . GLY A 1 412 ? 16.451 -15.309 -32.744 1.00 97.38 412 GLY A N 1
ATOM 3241 C CA . GLY A 1 412 ? 17.608 -15.941 -32.124 1.00 97.38 412 GLY A CA 1
ATOM 3242 C C . GLY A 1 412 ? 17.258 -16.635 -30.813 1.00 97.38 412 GLY A C 1
ATOM 3243 O O . GLY A 1 412 ? 16.270 -17.357 -30.716 1.00 97.38 412 GLY A O 1
ATOM 3244 N N . VAL A 1 413 ? 18.107 -16.453 -29.800 1.00 97.75 413 VAL A N 1
ATOM 3245 C CA . VAL A 1 413 ? 17.928 -17.050 -28.472 1.00 97.75 413 VAL A CA 1
ATOM 3246 C C . VAL A 1 413 ? 18.107 -15.966 -27.418 1.00 97.75 413 VAL A C 1
ATOM 3248 O O . VAL A 1 413 ? 19.159 -15.333 -27.338 1.00 97.75 413 VAL A O 1
ATOM 3251 N N . GLY A 1 414 ? 17.070 -15.759 -26.608 1.00 96.94 414 GLY A N 1
ATOM 3252 C CA . GLY A 1 414 ? 17.111 -14.891 -25.436 1.00 96.94 414 GLY A CA 1
ATOM 3253 C C . GLY A 1 414 ? 17.276 -15.696 -24.152 1.00 96.94 414 GLY A C 1
ATOM 3254 O O . GLY A 1 414 ? 16.754 -16.803 -24.029 1.00 96.94 414 GLY A O 1
ATOM 3255 N N . VAL A 1 415 ? 17.980 -15.118 -23.181 1.00 97.00 415 VAL A N 1
ATOM 3256 C CA . VAL A 1 415 ? 18.098 -15.656 -21.822 1.00 97.00 415 VAL A CA 1
ATOM 3257 C C . VAL A 1 415 ? 17.486 -14.642 -20.864 1.00 97.00 415 VAL A C 1
ATOM 3259 O O . VAL A 1 415 ? 17.800 -13.457 -20.942 1.00 97.00 415 VAL A O 1
ATOM 3262 N N . ILE A 1 416 ? 16.616 -15.107 -19.969 1.00 97.31 416 ILE A N 1
ATOM 3263 C CA . ILE A 1 416 ? 15.938 -14.279 -18.968 1.00 97.31 416 ILE A CA 1
ATOM 3264 C C . ILE A 1 416 ? 16.069 -14.919 -17.586 1.00 97.31 416 ILE A C 1
ATOM 3266 O O . ILE A 1 416 ? 15.929 -16.135 -17.441 1.00 97.31 416 ILE A O 1
ATOM 3270 N N . ASP A 1 417 ? 16.339 -14.101 -16.568 1.00 97.50 417 ASP A N 1
ATOM 3271 C CA . ASP A 1 417 ? 16.352 -14.560 -15.181 1.00 97.50 417 ASP A CA 1
ATOM 3272 C C . ASP A 1 417 ? 14.913 -14.699 -14.660 1.00 97.50 417 ASP A C 1
ATOM 3274 O O . ASP A 1 417 ? 14.194 -13.713 -14.500 1.00 97.50 417 ASP A O 1
ATOM 3278 N N . LEU A 1 418 ? 14.496 -15.939 -14.393 1.00 97.81 418 LEU A N 1
ATOM 3279 C CA . LEU A 1 418 ? 13.195 -16.295 -13.810 1.00 97.81 418 LEU A CA 1
ATOM 3280 C C . LEU A 1 418 ? 13.334 -16.863 -12.387 1.00 97.81 418 LEU A C 1
ATOM 3282 O O . LEU A 1 418 ? 12.410 -17.482 -11.844 1.00 97.81 418 LEU A O 1
ATOM 3286 N N . SER A 1 419 ? 14.483 -16.626 -11.748 1.00 97.50 419 SER A N 1
ATOM 3287 C CA . SER A 1 419 ? 14.725 -16.951 -10.339 1.00 97.50 419 SER A CA 1
ATOM 3288 C C . SER A 1 419 ? 13.621 -16.462 -9.389 1.00 97.50 419 SER A C 1
ATOM 3290 O O . SER A 1 419 ? 13.320 -17.215 -8.460 1.00 97.50 419 SER A O 1
ATOM 3292 N N . PRO A 1 420 ? 12.935 -15.320 -9.615 1.00 97.00 420 PRO A N 1
ATOM 3293 C CA . PRO A 1 420 ? 11.890 -14.843 -8.705 1.00 97.00 420 PRO A CA 1
ATOM 3294 C C . PRO A 1 420 ? 10.632 -15.716 -8.568 1.00 97.00 420 PRO A C 1
ATOM 3296 O O . PRO A 1 420 ? 9.845 -15.480 -7.653 1.00 97.00 420 PRO A O 1
ATOM 3299 N N . PHE A 1 421 ? 10.409 -16.729 -9.421 1.00 97.38 421 PHE A N 1
ATOM 3300 C CA . PHE A 1 421 ? 9.214 -17.578 -9.308 1.00 97.38 421 PHE A CA 1
ATOM 3301 C C . PHE A 1 421 ? 9.059 -18.225 -7.923 1.00 97.38 421 PHE A C 1
ATOM 3303 O O . PHE A 1 421 ? 10.027 -18.744 -7.357 1.00 97.38 421 PHE A O 1
ATOM 3310 N N . GLY A 1 422 ? 7.820 -18.275 -7.421 1.00 95.19 422 GLY A N 1
ATOM 3311 C CA . GLY A 1 422 ? 7.449 -19.117 -6.284 1.00 95.19 422 GLY A CA 1
ATOM 3312 C C . GLY A 1 422 ? 7.543 -20.593 -6.670 1.00 95.19 422 GLY A C 1
ATOM 3313 O O . GLY A 1 422 ? 6.953 -21.014 -7.662 1.00 95.19 422 GLY A O 1
ATOM 3314 N N . LYS A 1 423 ? 8.319 -21.376 -5.916 1.00 96.44 423 LYS A N 1
ATOM 3315 C CA . LYS A 1 423 ? 8.605 -22.786 -6.214 1.00 96.44 423 LYS A CA 1
ATOM 3316 C C . LYS A 1 423 ? 8.247 -23.626 -4.995 1.00 96.44 423 LYS A C 1
ATOM 3318 O O . LYS A 1 423 ? 8.752 -23.365 -3.906 1.00 96.44 423 LYS A O 1
ATOM 3323 N N . PHE A 1 424 ? 7.400 -24.635 -5.184 1.00 95.25 424 PHE A N 1
ATOM 3324 C CA . PHE A 1 424 ? 6.957 -25.538 -4.123 1.00 95.25 424 PHE A CA 1
ATOM 3325 C C . PHE A 1 424 ? 7.268 -26.982 -4.509 1.00 95.25 424 PHE A C 1
ATOM 3327 O O . PHE A 1 424 ? 6.997 -27.397 -5.633 1.00 95.25 424 PHE A O 1
ATOM 3334 N N . ILE A 1 425 ? 7.819 -27.750 -3.569 1.00 95.31 425 ILE A N 1
ATOM 3335 C CA . ILE A 1 425 ? 8.046 -29.189 -3.722 1.00 95.31 425 ILE A CA 1
ATOM 3336 C C . ILE A 1 425 ? 7.047 -29.902 -2.815 1.00 95.31 425 ILE A C 1
ATOM 3338 O O . ILE A 1 425 ? 7.102 -29.752 -1.597 1.00 95.31 425 ILE A O 1
ATOM 3342 N N . VAL A 1 426 ? 6.141 -30.679 -3.409 1.00 93.38 426 VAL A N 1
ATOM 3343 C CA . VAL A 1 426 ? 5.126 -31.454 -2.683 1.00 93.38 426 VAL A CA 1
ATOM 3344 C C . VAL A 1 426 ? 5.485 -32.934 -2.786 1.00 93.38 426 VAL A C 1
ATOM 3346 O O . VAL A 1 426 ? 5.567 -33.479 -3.883 1.00 93.38 426 VAL A O 1
ATOM 3349 N N . LYS A 1 427 ? 5.738 -33.572 -1.641 1.00 92.88 427 LYS A N 1
ATOM 3350 C CA . LYS A 1 427 ? 6.103 -34.992 -1.507 1.00 92.88 427 LYS A CA 1
ATOM 3351 C C . LYS A 1 427 ? 5.247 -35.643 -0.416 1.00 92.88 427 LYS A C 1
ATOM 3353 O O . LYS A 1 427 ? 4.641 -34.937 0.387 1.00 92.88 427 LYS A O 1
ATOM 3358 N N . GLY A 1 428 ? 5.220 -36.974 -0.379 1.00 94.88 428 GLY A N 1
ATOM 3359 C CA . GLY A 1 428 ? 4.475 -37.769 0.606 1.00 94.88 428 GLY A CA 1
ATOM 3360 C C . GLY A 1 428 ? 3.374 -38.618 -0.029 1.00 94.88 428 GLY A C 1
ATOM 3361 O O . GLY A 1 428 ? 2.981 -38.375 -1.171 1.00 94.88 428 GLY A O 1
ATOM 3362 N N . GLU A 1 429 ? 2.886 -39.610 0.716 1.00 95.56 429 GLU A N 1
ATOM 3363 C CA . GLU A 1 429 ? 1.901 -40.596 0.239 1.00 95.56 429 GLU A CA 1
ATOM 3364 C C . GLU A 1 429 ? 0.607 -39.932 -0.259 1.00 95.56 429 GLU A C 1
ATOM 3366 O O . GLU A 1 429 ? 0.094 -40.274 -1.322 1.00 95.56 429 GLU A O 1
ATOM 3371 N N . ASP A 1 430 ? 0.143 -38.891 0.438 1.00 95.38 430 ASP A N 1
ATOM 3372 C CA . ASP A 1 430 ? -1.073 -38.147 0.088 1.00 95.38 430 ASP A CA 1
ATOM 3373 C C . ASP A 1 430 ? -0.854 -37.008 -0.927 1.00 95.38 430 ASP A C 1
ATOM 3375 O O . ASP A 1 430 ? -1.792 -36.270 -1.238 1.00 95.38 430 ASP A O 1
ATOM 3379 N N . SER A 1 431 ? 0.359 -36.828 -1.464 1.00 94.44 431 SER A N 1
ATOM 3380 C CA . SER A 1 431 ? 0.675 -35.703 -2.363 1.00 94.44 431 SER A CA 1
ATOM 3381 C C . SER A 1 431 ? -0.228 -35.669 -3.597 1.00 94.44 431 SER A C 1
ATOM 3383 O O . SER A 1 431 ? -0.820 -34.633 -3.896 1.00 94.44 431 SER A O 1
ATOM 3385 N N . HIS A 1 432 ? -0.412 -36.809 -4.265 1.00 91.69 432 HIS A N 1
ATOM 3386 C CA . HIS A 1 432 ? -1.301 -36.915 -5.421 1.00 91.69 432 HIS A CA 1
ATOM 3387 C C . HIS A 1 432 ? -2.741 -36.545 -5.049 1.00 91.69 432 HIS A C 1
ATOM 3389 O O . HIS A 1 432 ? -3.371 -35.733 -5.718 1.00 91.69 432 HIS A O 1
ATOM 3395 N N . ARG A 1 433 ? -3.254 -37.092 -3.941 1.00 94.38 433 ARG A N 1
ATOM 3396 C CA . ARG A 1 433 ? -4.621 -36.834 -3.469 1.00 94.38 433 ARG A CA 1
ATOM 3397 C C . ARG A 1 433 ? -4.846 -35.363 -3.114 1.00 94.38 433 ARG A C 1
ATOM 3399 O O . ARG A 1 433 ? -5.923 -34.829 -3.369 1.00 94.38 433 ARG A O 1
ATOM 3406 N N . LEU A 1 434 ? -3.851 -34.708 -2.517 1.00 94.88 434 LEU A N 1
ATOM 3407 C CA . LEU A 1 434 ? -3.901 -33.279 -2.218 1.00 94.88 434 LEU A CA 1
ATOM 3408 C C . LEU A 1 434 ? -3.982 -32.454 -3.506 1.00 94.88 434 LEU A C 1
ATOM 3410 O O . LEU A 1 434 ? -4.875 -31.619 -3.633 1.00 94.88 434 LEU A O 1
ATOM 3414 N N . LEU A 1 435 ? -3.061 -32.682 -4.446 1.00 94.94 435 LEU A N 1
ATOM 3415 C CA . LEU A 1 435 ? -2.982 -31.892 -5.674 1.00 94.94 435 LEU A CA 1
ATOM 3416 C C . LEU A 1 435 ? -4.225 -32.085 -6.558 1.00 94.94 435 LEU A C 1
ATOM 3418 O O . LEU A 1 435 ? -4.718 -31.107 -7.112 1.00 94.94 435 LEU A O 1
ATOM 3422 N N . ASP A 1 436 ? -4.773 -33.301 -6.609 1.00 93.62 436 ASP A N 1
ATOM 3423 C CA . ASP A 1 436 ? -5.997 -33.641 -7.351 1.00 93.62 436 ASP A CA 1
ATOM 3424 C C . ASP A 1 436 ? -7.241 -32.932 -6.787 1.00 93.62 436 ASP A C 1
ATOM 3426 O O . ASP A 1 436 ? -8.184 -32.623 -7.506 1.00 93.62 436 ASP A O 1
ATOM 3430 N N . ARG A 1 437 ? -7.233 -32.599 -5.489 1.00 95.31 437 ARG A N 1
ATOM 3431 C CA . ARG A 1 437 ? -8.311 -31.832 -4.851 1.00 95.31 437 ARG A CA 1
ATOM 3432 C C . ARG A 1 437 ? -8.157 -30.317 -5.009 1.00 95.31 437 ARG A C 1
ATOM 3434 O O . ARG A 1 437 ? -9.150 -29.596 -4.923 1.00 95.31 437 ARG A O 1
ATOM 3441 N N . VAL A 1 438 ? -6.927 -29.826 -5.145 1.00 94.44 438 VAL A N 1
ATOM 3442 C CA . VAL A 1 438 ? -6.623 -28.387 -5.219 1.00 94.44 438 VAL A CA 1
ATOM 3443 C C . VAL A 1 438 ? -6.731 -27.866 -6.651 1.00 94.44 438 VAL A C 1
ATOM 3445 O O . VAL A 1 438 ? -7.223 -26.757 -6.858 1.00 94.44 438 VAL A O 1
ATOM 3448 N N . PHE A 1 439 ? -6.278 -28.641 -7.636 1.00 94.94 439 PHE A N 1
ATOM 3449 C CA . PHE A 1 439 ? -6.284 -28.236 -9.036 1.00 94.94 439 PHE A CA 1
ATOM 3450 C C . PHE A 1 439 ? -7.520 -28.758 -9.769 1.00 94.94 439 PHE A C 1
ATOM 3452 O O . PHE A 1 439 ? -7.925 -29.898 -9.598 1.00 94.94 439 PHE A O 1
ATOM 3459 N N . ALA A 1 440 ? -8.103 -27.923 -10.633 1.00 95.38 440 ALA A N 1
ATOM 3460 C CA . ALA A 1 440 ? -9.248 -28.317 -11.458 1.00 95.38 440 ALA A CA 1
ATOM 3461 C C . ALA A 1 440 ? -8.856 -29.177 -12.674 1.00 95.38 440 ALA A C 1
ATOM 3463 O O . ALA A 1 440 ? -9.707 -29.838 -13.262 1.00 95.38 440 ALA A O 1
ATOM 3464 N N . ASN A 1 441 ? -7.585 -29.132 -13.086 1.00 94.25 441 ASN A N 1
ATOM 3465 C CA . ASN A 1 441 ? -7.080 -29.937 -14.192 1.00 94.25 441 ASN A CA 1
ATOM 3466 C C . ASN A 1 441 ? -6.586 -31.295 -13.684 1.00 94.25 441 ASN A C 1
ATOM 3468 O O . ASN A 1 441 ? -6.093 -31.392 -12.561 1.00 94.25 441 ASN A O 1
ATOM 3472 N N . THR A 1 442 ? -6.640 -32.320 -14.535 1.00 92.62 442 THR A N 1
ATOM 3473 C CA . THR A 1 442 ? -6.080 -33.636 -14.209 1.00 92.62 442 THR A CA 1
ATOM 3474 C C . THR A 1 442 ? -4.580 -33.531 -13.970 1.00 92.62 442 THR A C 1
ATOM 3476 O O . THR A 1 442 ? -3.872 -32.897 -14.762 1.00 92.62 442 THR A O 1
ATOM 3479 N N . LEU A 1 443 ? -4.083 -34.191 -12.922 1.00 89.94 443 LEU A N 1
ATOM 3480 C CA . LEU A 1 443 ? -2.649 -34.228 -12.661 1.00 89.94 443 LEU A CA 1
ATOM 3481 C C . LEU A 1 443 ? -1.893 -34.897 -13.821 1.00 89.94 443 LEU A C 1
ATOM 3483 O O . LEU A 1 443 ? -2.364 -35.890 -14.386 1.00 89.94 443 LEU A O 1
ATOM 3487 N N . PRO A 1 444 ? -0.715 -34.369 -14.197 1.00 88.88 444 PRO A N 1
ATOM 3488 C CA . PRO A 1 444 ? 0.093 -34.975 -15.241 1.00 88.88 444 PRO A CA 1
ATOM 3489 C C . PRO A 1 444 ? 0.532 -36.377 -14.811 1.00 88.88 444 PRO A C 1
ATOM 3491 O O . PRO A 1 444 ? 0.943 -36.593 -13.671 1.00 88.88 444 PRO A O 1
ATOM 3494 N N . LYS A 1 445 ? 0.485 -37.335 -15.745 1.00 84.31 445 LYS A N 1
ATOM 3495 C CA . LYS A 1 445 ? 1.000 -38.686 -15.496 1.00 84.31 445 LYS A CA 1
ATOM 3496 C C . LYS A 1 445 ? 2.482 -38.601 -15.138 1.00 84.31 445 LYS A C 1
ATOM 3498 O O . LYS A 1 445 ? 3.252 -37.967 -15.863 1.00 84.31 445 LYS A O 1
ATOM 3503 N N . VAL A 1 446 ? 2.880 -39.285 -14.068 1.00 75.00 446 VAL A N 1
ATOM 3504 C CA . VAL A 1 446 ? 4.295 -39.499 -13.757 1.00 75.00 446 VAL A CA 1
ATOM 3505 C C . VAL A 1 446 ? 4.901 -40.251 -14.940 1.00 75.00 446 VAL A C 1
ATOM 3507 O O . VAL A 1 446 ? 4.542 -41.394 -15.209 1.00 75.00 446 VAL A O 1
ATOM 3510 N N . ARG A 1 447 ? 5.772 -39.595 -15.711 1.00 55.09 447 ARG A N 1
ATOM 3511 C CA . ARG A 1 447 ? 6.581 -40.296 -16.711 1.00 55.09 447 ARG A CA 1
ATOM 3512 C C . ARG A 1 447 ? 7.685 -41.017 -15.944 1.00 55.09 447 ARG A C 1
ATOM 3514 O O . ARG A 1 447 ? 8.558 -40.355 -15.398 1.00 55.09 447 ARG A O 1
ATOM 3521 N N . GLU A 1 448 ? 7.667 -42.346 -15.941 1.00 51.53 448 GLU A N 1
ATOM 3522 C CA . GLU A 1 448 ? 8.636 -43.251 -15.287 1.00 51.53 448 GLU A CA 1
ATOM 3523 C C . GLU A 1 448 ? 10.089 -43.151 -15.818 1.00 51.53 448 GLU A C 1
ATOM 3525 O O . GLU A 1 448 ? 10.878 -44.076 -15.670 1.00 51.53 448 GLU A O 1
ATOM 3530 N N . ARG A 1 449 ? 10.489 -42.042 -16.456 1.00 46.12 449 ARG A N 1
ATOM 3531 C CA . ARG A 1 449 ? 11.808 -41.928 -17.100 1.00 46.12 449 ARG A CA 1
ATOM 3532 C C . ARG A 1 449 ? 12.978 -41.721 -16.133 1.00 46.12 449 ARG A C 1
ATOM 3534 O O . ARG A 1 449 ? 14.112 -41.918 -16.555 1.00 46.12 449 ARG A O 1
ATOM 3541 N N . GLU A 1 450 ? 12.740 -41.344 -14.878 1.00 43.38 450 GLU A N 1
ATOM 3542 C CA . GLU A 1 450 ? 13.820 -41.161 -13.889 1.00 43.38 450 GLU A CA 1
ATOM 3543 C C . GLU A 1 450 ? 13.989 -42.367 -12.953 1.00 43.38 450 GLU A C 1
ATOM 3545 O O . GLU A 1 450 ? 15.117 -42.747 -12.647 1.00 43.38 450 GLU A O 1
ATOM 3550 N N . THR A 1 451 ? 12.906 -43.063 -12.598 1.00 45.94 451 THR A N 1
ATOM 3551 C CA . THR A 1 451 ? 12.962 -44.230 -11.705 1.00 45.94 451 THR A CA 1
ATOM 3552 C C . THR A 1 451 ? 13.626 -45.453 -12.332 1.00 45.94 451 THR A C 1
ATOM 3554 O O . THR A 1 451 ? 14.258 -46.219 -11.612 1.00 45.94 451 THR A O 1
ATOM 3557 N N . GLU A 1 452 ? 13.535 -45.661 -13.649 1.00 44.62 452 GLU A N 1
ATOM 3558 C CA . GLU A 1 452 ? 14.266 -46.761 -14.299 1.00 44.62 452 GLU A CA 1
ATOM 3559 C C . GLU A 1 452 ? 15.777 -46.522 -14.330 1.00 44.62 452 GLU A C 1
ATOM 3561 O O . GLU A 1 452 ? 16.539 -47.473 -14.186 1.00 44.62 452 GLU A O 1
ATOM 3566 N N . ARG A 1 453 ? 16.225 -45.267 -14.465 1.00 44.97 453 ARG A N 1
ATOM 3567 C CA . ARG A 1 453 ? 17.656 -44.940 -14.530 1.00 44.97 453 ARG A CA 1
ATOM 3568 C C . ARG A 1 453 ? 18.336 -45.109 -13.174 1.00 44.97 453 ARG A C 1
ATOM 3570 O O . ARG A 1 453 ? 19.420 -45.684 -13.130 1.00 44.97 453 ARG A O 1
ATOM 3577 N N . GLU A 1 454 ? 17.679 -44.686 -12.092 1.00 48.38 454 GLU A N 1
ATOM 3578 C CA . GLU A 1 454 ? 18.146 -44.921 -10.716 1.00 48.38 454 GLU A CA 1
ATOM 3579 C C . GLU A 1 454 ? 18.079 -46.412 -10.343 1.00 48.38 454 GLU A C 1
ATOM 3581 O O . GLU A 1 454 ? 19.066 -46.974 -9.877 1.00 48.38 454 GLU A O 1
ATOM 3586 N N . ARG A 1 455 ? 16.981 -47.116 -10.663 1.00 50.50 455 ARG A N 1
ATOM 3587 C CA . ARG A 1 455 ? 16.880 -48.569 -10.410 1.00 50.50 455 ARG A CA 1
ATOM 3588 C C . ARG A 1 455 ? 17.870 -49.400 -11.229 1.00 50.50 455 ARG A C 1
ATOM 3590 O O . ARG A 1 455 ? 18.296 -50.455 -10.764 1.00 50.50 455 ARG A O 1
ATOM 3597 N N . ALA A 1 456 ? 18.225 -48.962 -12.437 1.00 52.62 456 ALA A N 1
ATOM 3598 C CA . ALA A 1 456 ? 19.251 -49.612 -13.248 1.00 52.62 456 ALA A CA 1
ATOM 3599 C C . ALA A 1 456 ? 20.651 -49.422 -12.648 1.00 52.62 456 ALA A C 1
ATOM 3601 O O . ALA A 1 456 ? 21.409 -50.385 -12.582 1.00 52.62 456 ALA A O 1
ATOM 3602 N N . THR A 1 457 ? 20.963 -48.224 -12.137 1.00 54.28 457 THR A N 1
ATOM 3603 C CA . THR A 1 457 ? 22.255 -47.971 -11.474 1.00 54.28 457 THR A CA 1
ATOM 3604 C C . THR A 1 457 ? 22.383 -48.727 -10.155 1.00 54.28 457 THR A C 1
ATOM 3606 O O . THR A 1 457 ? 23.461 -49.237 -9.851 1.00 54.28 457 THR A O 1
ATOM 3609 N N . ASP A 1 458 ? 21.295 -48.866 -9.397 1.00 56.22 458 ASP A N 1
ATOM 3610 C CA . ASP A 1 458 ? 21.303 -49.656 -8.164 1.00 56.22 458 ASP A CA 1
ATOM 3611 C C . ASP A 1 458 ? 21.465 -51.159 -8.443 1.00 56.22 458 ASP A C 1
ATOM 3613 O O . ASP A 1 458 ? 22.278 -51.811 -7.788 1.00 56.22 458 ASP A O 1
ATOM 3617 N N . ARG A 1 459 ? 20.799 -51.704 -9.474 1.00 60.00 459 ARG A N 1
ATOM 3618 C CA . ARG A 1 459 ? 20.978 -53.110 -9.892 1.00 60.00 459 ARG A CA 1
ATOM 3619 C C . ARG A 1 459 ? 22.382 -53.410 -10.414 1.00 60.00 459 ARG A C 1
ATOM 3621 O O . ARG A 1 459 ? 22.920 -54.480 -10.132 1.00 60.00 459 ARG A O 1
ATOM 3628 N N . GLU A 1 460 ? 22.991 -52.493 -11.164 1.00 63.72 460 GLU A N 1
ATOM 3629 C CA . GLU A 1 460 ? 24.378 -52.649 -11.625 1.00 63.72 460 GLU A CA 1
ATOM 3630 C C . GLU A 1 460 ? 25.362 -52.675 -10.447 1.00 63.72 460 GLU A C 1
ATOM 3632 O O . GLU A 1 460 ? 26.241 -53.537 -10.405 1.00 63.72 460 GLU A O 1
ATOM 3637 N N . ARG A 1 461 ? 25.164 -51.810 -9.443 1.00 62.50 461 ARG A N 1
ATOM 3638 C CA . ARG A 1 461 ? 25.985 -51.780 -8.219 1.00 62.50 461 ARG A CA 1
ATOM 3639 C C . ARG A 1 461 ? 25.832 -53.034 -7.359 1.00 62.50 461 ARG A C 1
ATOM 3641 O O . ARG A 1 461 ? 26.807 -53.481 -6.757 1.00 62.50 461 ARG A O 1
ATOM 3648 N N . GLU A 1 462 ? 24.630 -53.599 -7.297 1.00 66.31 462 GLU A N 1
ATOM 3649 C CA . GLU A 1 462 ? 24.357 -54.852 -6.583 1.00 66.31 462 GLU A CA 1
ATOM 3650 C C . GLU A 1 462 ? 25.040 -56.039 -7.286 1.00 66.31 462 GLU A C 1
ATOM 3652 O O . GLU A 1 462 ? 25.762 -56.810 -6.658 1.00 66.31 462 GLU A O 1
ATOM 3657 N N . THR A 1 463 ? 24.958 -56.089 -8.620 1.00 69.69 463 THR A N 1
ATOM 3658 C CA . THR A 1 463 ? 25.617 -57.125 -9.435 1.00 69.69 463 THR A CA 1
ATOM 3659 C C . THR A 1 463 ? 27.151 -57.046 -9.356 1.00 69.69 463 THR A C 1
ATOM 3661 O O . THR A 1 463 ? 27.834 -58.073 -9.362 1.00 69.69 463 THR A O 1
ATOM 3664 N N . GLU A 1 464 ? 27.728 -55.841 -9.282 1.00 66.81 464 GLU A N 1
ATOM 3665 C CA . GLU A 1 464 ? 29.171 -55.663 -9.062 1.00 66.81 464 GLU A CA 1
ATOM 3666 C C . GLU A 1 464 ? 29.618 -56.110 -7.665 1.00 66.81 464 GLU A C 1
ATOM 3668 O O . GLU A 1 464 ? 30.687 -56.714 -7.545 1.00 66.81 464 GLU A O 1
ATOM 3673 N N . ARG A 1 465 ? 28.808 -55.876 -6.621 1.00 67.94 465 ARG A N 1
ATOM 3674 C CA . ARG A 1 465 ? 29.084 -56.394 -5.270 1.00 67.94 465 ARG A CA 1
ATOM 3675 C C . ARG A 1 465 ? 29.085 -57.913 -5.234 1.00 67.94 465 ARG A C 1
ATOM 3677 O O . ARG A 1 465 ? 30.019 -58.496 -4.686 1.00 67.94 465 ARG A O 1
ATOM 3684 N N . ASP A 1 466 ? 28.099 -58.553 -5.848 1.00 71.88 466 ASP A N 1
ATOM 3685 C CA . ASP A 1 466 ? 28.014 -60.014 -5.865 1.00 71.88 466 ASP A CA 1
ATOM 3686 C C . ASP A 1 466 ? 29.218 -60.627 -6.596 1.00 71.88 466 ASP A C 1
ATOM 3688 O O . ASP A 1 466 ? 29.882 -61.520 -6.070 1.00 71.88 466 ASP A O 1
ATOM 3692 N N . ARG A 1 467 ? 29.614 -60.056 -7.744 1.00 72.44 467 ARG A N 1
ATOM 3693 C CA . ARG A 1 467 ? 30.823 -60.479 -8.478 1.00 72.44 467 ARG A CA 1
ATOM 3694 C C . ARG A 1 467 ? 32.120 -60.252 -7.705 1.00 72.44 467 ARG A C 1
ATOM 3696 O O . ARG A 1 467 ? 33.060 -61.030 -7.860 1.00 72.44 467 ARG A O 1
ATOM 3703 N N . ALA A 1 468 ? 32.213 -59.181 -6.917 1.00 69.62 468 ALA A N 1
ATOM 3704 C CA . ALA A 1 468 ? 33.371 -58.941 -6.059 1.00 69.62 468 ALA A CA 1
ATOM 3705 C C . ALA A 1 468 ? 33.459 -59.992 -4.942 1.00 69.62 468 ALA A C 1
ATOM 3707 O O . ALA A 1 468 ? 34.540 -60.517 -4.686 1.00 69.62 468 ALA A O 1
ATOM 3708 N N . THR A 1 469 ? 32.313 -60.353 -4.362 1.00 73.69 469 THR A N 1
ATOM 3709 C CA . THR A 1 469 ? 32.205 -61.361 -3.299 1.00 73.69 469 THR A CA 1
ATOM 3710 C C . THR A 1 469 ? 32.551 -62.762 -3.817 1.00 73.69 469 THR A C 1
ATOM 3712 O O . THR A 1 469 ? 33.277 -63.506 -3.159 1.00 73.69 469 THR A O 1
ATOM 3715 N N . ASP A 1 470 ? 32.105 -63.117 -5.025 1.00 71.56 470 ASP A N 1
ATOM 3716 C CA . ASP A 1 470 ? 32.450 -64.399 -5.651 1.00 71.56 470 ASP A CA 1
ATOM 3717 C C . ASP A 1 470 ? 33.941 -64.491 -6.002 1.00 71.56 470 ASP A C 1
ATOM 3719 O O . ASP A 1 470 ? 34.569 -65.515 -5.738 1.00 71.56 470 ASP A O 1
ATOM 3723 N N . ARG A 1 471 ? 34.550 -63.406 -6.506 1.00 73.19 471 ARG A N 1
ATOM 3724 C CA . ARG A 1 471 ? 36.004 -63.353 -6.753 1.00 73.19 471 ARG A CA 1
ATOM 3725 C C . ARG A 1 471 ? 36.825 -63.476 -5.472 1.00 73.19 471 ARG A C 1
ATOM 3727 O O . ARG A 1 471 ? 37.929 -64.013 -5.504 1.00 73.19 471 ARG A O 1
ATOM 3734 N N . GLU A 1 472 ? 36.325 -62.954 -4.358 1.00 69.75 472 GLU A N 1
ATOM 3735 C CA . GLU A 1 472 ? 36.985 -63.080 -3.059 1.00 69.75 472 GLU A CA 1
ATOM 3736 C C . GLU A 1 472 ? 36.924 -64.526 -2.548 1.00 69.75 472 GLU A C 1
ATOM 3738 O O . GLU A 1 472 ? 37.955 -65.082 -2.174 1.00 69.75 472 GLU A O 1
ATOM 3743 N N . ARG A 1 473 ? 35.766 -65.187 -2.675 1.00 70.88 473 ARG A N 1
ATOM 3744 C CA . ARG A 1 473 ? 35.603 -66.619 -2.362 1.00 70.88 473 ARG A CA 1
ATOM 3745 C C . ARG A 1 473 ? 36.463 -67.526 -3.236 1.00 70.88 473 ARG A C 1
ATOM 3747 O O . ARG A 1 473 ? 36.962 -68.541 -2.761 1.00 70.88 473 ARG A O 1
ATOM 3754 N N . GLU A 1 474 ? 36.628 -67.189 -4.511 1.00 68.62 474 GLU A N 1
ATOM 3755 C CA . GLU A 1 474 ? 37.483 -67.941 -5.434 1.00 68.62 474 GLU A CA 1
ATOM 3756 C C . GLU A 1 474 ? 38.965 -67.808 -5.041 1.00 68.62 474 GLU A C 1
ATOM 3758 O O . GLU A 1 474 ? 39.669 -68.811 -4.942 1.00 68.62 474 GLU A O 1
ATOM 3763 N N . ARG A 1 475 ? 39.406 -66.600 -4.659 1.00 69.75 475 ARG A N 1
ATOM 3764 C CA . ARG A 1 475 ? 40.757 -66.360 -4.117 1.00 69.75 475 ARG A CA 1
ATOM 3765 C C . ARG A 1 475 ? 41.009 -67.046 -2.775 1.00 69.75 475 ARG A C 1
ATOM 3767 O O . ARG A 1 475 ? 42.147 -67.419 -2.502 1.00 69.75 475 ARG A O 1
ATOM 3774 N N . GLU A 1 476 ? 40.000 -67.175 -1.917 1.00 67.81 476 GLU A N 1
ATOM 3775 C CA . GLU A 1 476 ? 40.113 -67.948 -0.673 1.00 67.81 476 GLU A CA 1
ATOM 3776 C C . GLU A 1 476 ? 40.252 -69.447 -0.958 1.00 67.81 476 GLU A C 1
ATOM 3778 O O . GLU A 1 476 ? 41.134 -70.089 -0.394 1.00 67.81 476 GLU A O 1
ATOM 3783 N N . ARG A 1 477 ? 39.478 -69.994 -1.907 1.00 68.31 477 ARG A N 1
ATOM 3784 C CA . ARG A 1 477 ? 39.617 -71.398 -2.335 1.00 68.31 477 ARG A CA 1
ATOM 3785 C C . ARG A 1 477 ? 40.985 -71.694 -2.940 1.00 68.31 477 ARG A C 1
ATOM 3787 O O . ARG A 1 477 ? 41.551 -72.748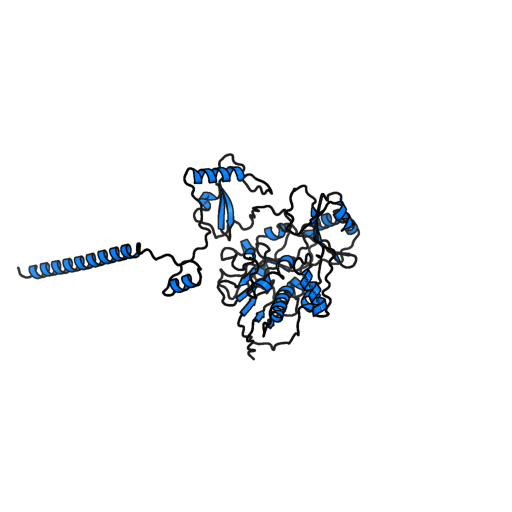 -2.663 1.00 68.31 477 ARG A O 1
ATOM 3794 N N . GLU A 1 478 ? 41.531 -70.782 -3.741 1.00 66.50 478 GLU A N 1
ATOM 3795 C CA . GLU A 1 478 ? 42.886 -70.919 -4.287 1.00 66.50 478 GLU A CA 1
ATOM 3796 C C . GLU A 1 478 ? 43.958 -70.869 -3.187 1.00 66.50 478 GLU A C 1
ATOM 3798 O O . GLU A 1 478 ? 44.914 -71.643 -3.233 1.00 66.50 478 GLU A O 1
ATOM 3803 N N . ARG A 1 479 ? 43.784 -70.032 -2.151 1.00 62.22 479 ARG A N 1
ATOM 3804 C CA . ARG A 1 479 ? 44.691 -70.019 -0.990 1.00 62.22 479 ARG A CA 1
ATOM 3805 C C . ARG A 1 479 ? 44.621 -71.308 -0.184 1.00 62.22 479 ARG A C 1
ATOM 3807 O O . ARG A 1 479 ? 45.675 -71.856 0.124 1.00 62.22 479 ARG A O 1
ATOM 3814 N N . ASP A 1 480 ? 43.430 -71.818 0.104 1.00 58.56 480 ASP A N 1
ATOM 3815 C CA . ASP A 1 480 ? 43.273 -73.074 0.851 1.00 58.56 480 ASP A CA 1
ATOM 3816 C C . ASP A 1 480 ? 43.811 -74.283 0.069 1.00 58.56 480 ASP A C 1
ATOM 3818 O O . ASP A 1 480 ? 44.348 -75.219 0.660 1.00 58.56 480 ASP A O 1
ATOM 3822 N N . SER A 1 481 ? 43.752 -74.237 -1.266 1.00 57.09 481 SER A N 1
ATOM 3823 C CA . SER A 1 481 ? 44.336 -75.268 -2.137 1.00 57.09 481 SER A CA 1
ATOM 3824 C C . SER A 1 481 ? 45.871 -75.230 -2.149 1.00 57.09 481 SER A C 1
ATOM 3826 O O . SER A 1 481 ? 46.502 -76.264 -2.329 1.00 57.09 481 SER A O 1
ATOM 3828 N N . SER A 1 482 ? 46.482 -74.066 -1.894 1.00 55.03 482 SER A N 1
ATOM 3829 C CA . SER A 1 482 ? 47.945 -73.888 -1.831 1.00 55.03 482 SER A CA 1
ATOM 3830 C C . SER A 1 482 ? 48.593 -74.283 -0.492 1.00 55.03 482 SER A C 1
ATOM 3832 O O . SER A 1 482 ? 49.804 -74.165 -0.337 1.00 55.03 482 SER A O 1
ATOM 3834 N N . VAL A 1 483 ? 47.805 -74.748 0.487 1.00 52.66 483 VAL A N 1
ATOM 3835 C CA . VAL A 1 483 ? 48.298 -75.252 1.790 1.00 52.66 483 VAL A CA 1
ATOM 3836 C C . VAL A 1 483 ? 48.529 -76.776 1.768 1.00 52.66 483 VAL A C 1
ATOM 3838 O O . VAL A 1 483 ? 49.097 -77.334 2.705 1.00 52.66 483 VAL A O 1
ATOM 3841 N N . PHE A 1 484 ? 48.157 -77.451 0.677 1.00 50.69 484 PHE A N 1
ATOM 3842 C CA . PHE A 1 484 ? 48.420 -78.871 0.433 1.00 50.69 484 PHE A CA 1
ATOM 3843 C C . PHE A 1 484 ? 49.176 -79.082 -0.891 1.00 50.69 484 PHE A C 1
ATOM 3845 O O . PHE A 1 484 ? 48.713 -79.821 -1.754 1.00 50.69 484 PHE A O 1
ATOM 3852 N N . GLU A 1 485 ? 50.344 -78.451 -1.031 1.00 41.81 485 GLU A N 1
ATOM 3853 C CA . GLU A 1 485 ? 51.420 -78.868 -1.950 1.00 41.81 485 GLU A CA 1
ATOM 3854 C C . GLU A 1 485 ? 52.800 -78.611 -1.336 1.00 41.81 485 GLU A C 1
ATOM 3856 O O . GLU A 1 485 ? 53.021 -77.495 -0.807 1.00 41.81 485 GLU A O 1
#